Protein AF-A0AAN8F547-F1 (afdb_monomer_lite)

Organism: Trichostrongylus colubriformis (NCBI:txid6319)

Foldseek 3Di:
DDDDFKDKDKDKDQPPVVQVVVLPPPVVCVPPHPPDGRRIDIDIDIDGDDPVPDQDFAAWQAADSVRPHGADQQFIDTRRPAGAFAPPSGRADRRQQAHPVQHGHAQFDDTRNGRHGDFCVVPPPPEDQQQPDWAGDRRGIDGHAPAADPVVRGGPPDDDDDDDDDDDDDDDDDDDDDDDDDDDDDDDDDDDDDDADFPQPPPDCPADPQWDWDGDRPGIDTHHHAQWDDPDPPHHTDGDQCVVVVQFDPQWDKDGDRNDIATDHDAQWDDRRNDTDGHPDGDQDPPWDWFDADQQQKDKDQAPDWAFFQQDTARIKIAGDHAPVSCVVPDPDADFHQKIFGPDHDTDGPPPLQPDLGWMFRLDGAHFHPVDPKTWIKDKDFPVPPVCVVVQVVVQVLCCVQQVPVPRGFGMKIKTWIFQGHGPPDRAGWTKIWIWTDDPPFTKTKIATAGDPDPDDFGFTHHNVDGTGGDDRVQQQPDELRGHGRIYMATRNHDRLWGRWQFADPPRSPHGADFQFTHINSPHGAFEDPRHGADRYQSAHPRHGHPPDDDHD

Secondary structure (DSSP, 8-state):
---TTPEEEEEEE--HHHHHHHHS-HHHHHHH-TT-----EEEEEEE---GGG----PPTTEESTTS-EEPPTTEESGGG-EE--BGGGPPPPTTT---TTS-BPTTEESTTT--EE--GGGSTT-S-TTS-EEEEETTEEEEE-SSEETTTTEETT-------------------------------------PPP-GGGS-S--SPTTEEEEEETTEEEEEEPTTEEEEETTTEEEE--GGGGT-S-TTSEEEEETTEEEEEPPTTEEESSSSEEE-SSPP--TT-EE----TTSEEEEEEEEEEEETTEEEEEEEEE---HHHHTTS-SS---EEEEESSS---S--S-GGG--S-EEEEEEE-B--SSS-EEEEEEEETT-GGGHHHHHHHHHHHHHHH--TT----EEEEEEEEEEEBTTS--EEEEEEEEEE-SS-EEEEEEESS-----S-EEEE-SSS--EEEPTTTTTT--TTSSTTEEEEE-SS-TT---BTEESTTT--EEPPTTEESBTT-EE--BGGGPPPPTTT---TT-BPTT-----

Structure (mmCIF, N/CA/C/O backbone):
data_AF-A0AAN8F547-F1
#
_entry.id   AF-A0AAN8F547-F1
#
loop_
_atom_site.group_PDB
_atom_site.id
_atom_site.type_symbol
_atom_site.label_atom_id
_atom_site.label_alt_id
_atom_site.label_comp_id
_atom_site.label_asym_id
_atom_site.label_entity_id
_atom_site.label_seq_id
_atom_site.pdbx_PDB_ins_code
_atom_site.Cartn_x
_atom_site.Cartn_y
_atom_site.Cartn_z
_atom_site.occupancy
_atom_site.B_iso_or_equiv
_atom_site.auth_seq_id
_atom_site.auth_comp_id
_atom_site.auth_asym_id
_atom_site.auth_atom_id
_atom_site.pdbx_PDB_model_num
ATOM 1 N N . MET A 1 1 ? 22.948 21.312 22.719 1.00 30.69 1 MET A N 1
ATOM 2 C CA . MET A 1 1 ? 22.005 20.707 23.686 1.00 30.69 1 MET A CA 1
ATOM 3 C C . MET A 1 1 ? 22.740 19.569 24.366 1.00 30.69 1 MET A C 1
ATOM 5 O O . MET A 1 1 ? 23.291 18.747 23.652 1.00 30.69 1 MET A O 1
ATOM 9 N N . SER A 1 2 ? 22.834 19.563 25.696 1.00 30.09 2 SER A N 1
ATOM 10 C CA . SER A 1 2 ? 23.481 18.479 26.441 1.00 30.09 2 SER A CA 1
ATOM 11 C C . SER A 1 2 ? 22.479 17.350 26.679 1.00 30.09 2 SER A C 1
ATOM 13 O O . SER A 1 2 ? 21.628 17.450 27.563 1.00 30.09 2 SER A O 1
ATOM 15 N N . THR A 1 3 ? 22.565 16.290 25.889 1.00 39.12 3 THR A N 1
ATOM 16 C CA . THR A 1 3 ? 22.153 14.954 26.328 1.00 39.12 3 THR A CA 1
ATOM 17 C C . THR A 1 3 ? 23.326 14.358 27.098 1.00 39.12 3 THR A C 1
ATOM 19 O O . THR A 1 3 ? 24.469 14.491 26.663 1.00 39.12 3 THR A O 1
ATOM 22 N N . GLU A 1 4 ? 23.063 13.791 28.276 1.00 46.50 4 GLU A N 1
ATOM 23 C CA . GLU A 1 4 ? 24.089 13.239 29.167 1.00 46.50 4 GLU A CA 1
ATOM 24 C C . GLU A 1 4 ? 25.093 12.365 28.397 1.00 46.50 4 GLU A C 1
ATOM 26 O O . GLU A 1 4 ? 24.733 11.331 27.841 1.00 46.50 4 GLU A O 1
ATOM 31 N N . GLY A 1 5 ? 26.354 12.806 28.360 1.00 52.72 5 GLY A N 1
ATOM 32 C CA . GLY A 1 5 ? 27.482 12.048 27.813 1.00 52.72 5 GLY A CA 1
ATOM 33 C C . GLY A 1 5 ? 27.943 12.412 26.398 1.00 52.72 5 GLY A C 1
ATOM 34 O O . GLY A 1 5 ? 29.053 12.025 26.049 1.00 52.72 5 GLY A O 1
ATOM 35 N N . ALA A 1 6 ? 27.174 13.186 25.623 1.00 52.62 6 ALA A N 1
ATOM 36 C CA . ALA A 1 6 ? 27.578 13.603 24.277 1.00 52.62 6 ALA A CA 1
ATOM 37 C C . ALA A 1 6 ? 28.064 15.058 24.262 1.00 52.62 6 ALA A C 1
ATOM 39 O O . ALA A 1 6 ? 27.344 15.982 24.659 1.00 52.62 6 ALA A O 1
ATOM 40 N N . THR A 1 7 ? 29.283 15.269 23.769 1.00 52.34 7 THR A N 1
ATOM 41 C CA . THR A 1 7 ? 29.844 16.606 23.561 1.00 52.34 7 THR A CA 1
ATOM 42 C C . THR A 1 7 ? 29.556 17.029 22.129 1.00 52.34 7 THR A C 1
ATOM 44 O O . THR A 1 7 ? 30.010 16.390 21.186 1.00 52.34 7 THR A O 1
ATOM 47 N N . VAL A 1 8 ? 28.764 18.088 21.957 1.00 52.50 8 VAL A N 1
ATOM 48 C CA . VAL A 1 8 ? 28.433 18.636 20.636 1.00 52.50 8 VAL A CA 1
ATOM 49 C C . VAL A 1 8 ? 29.413 19.753 20.309 1.00 52.50 8 VAL A C 1
ATOM 51 O O . VAL A 1 8 ? 29.460 20.766 21.011 1.00 52.50 8 VAL A O 1
ATOM 54 N N . PHE A 1 9 ? 30.158 19.582 19.227 1.00 58.44 9 PHE A N 1
ATOM 55 C CA . PHE A 1 9 ? 31.014 20.601 18.648 1.00 58.44 9 PHE A CA 1
ATOM 56 C C . PHE A 1 9 ? 30.283 21.246 17.480 1.00 58.44 9 PHE A C 1
ATOM 58 O O . PHE A 1 9 ? 29.622 20.581 16.689 1.00 58.44 9 PHE A O 1
ATOM 65 N N . TYR A 1 10 ? 30.385 22.561 17.360 1.00 67.25 10 TYR A N 1
ATOM 66 C CA . TYR A 1 10 ? 29.876 23.255 16.191 1.00 67.25 10 TYR A CA 1
ATOM 67 C C . TYR A 1 10 ? 30.885 24.292 15.736 1.00 67.25 10 TYR A C 1
ATOM 69 O O . TYR A 1 10 ? 31.561 24.930 16.546 1.00 67.25 10 TYR A O 1
ATOM 77 N N . ARG A 1 11 ? 30.988 24.455 14.423 1.00 60.00 11 ARG A N 1
ATOM 78 C CA . ARG A 1 11 ? 31.830 25.468 13.804 1.00 60.00 11 ARG A CA 1
ATOM 79 C C . ARG A 1 11 ? 31.142 25.989 12.559 1.00 60.00 11 ARG A C 1
ATOM 81 O O . ARG A 1 11 ? 30.836 25.228 11.647 1.00 60.00 11 ARG A O 1
ATOM 88 N N . GLU A 1 12 ? 30.925 27.295 12.525 1.00 64.94 12 GLU A N 1
ATOM 89 C CA . GLU A 1 12 ? 30.549 27.980 11.297 1.00 64.94 12 GLU A CA 1
ATOM 90 C C . GLU A 1 12 ? 31.802 28.180 10.446 1.00 64.94 12 GLU A C 1
ATOM 92 O O . GLU A 1 12 ? 32.853 28.573 10.958 1.00 64.94 12 GLU A O 1
ATOM 97 N N . THR A 1 13 ? 31.714 27.845 9.165 1.00 61.88 13 THR A N 1
ATOM 98 C CA . THR A 1 13 ? 32.818 27.976 8.224 1.00 61.88 13 THR A CA 1
ATOM 99 C C . THR A 1 13 ? 32.350 28.654 6.949 1.00 61.88 13 THR A C 1
ATOM 101 O O . THR A 1 13 ? 31.258 28.400 6.442 1.00 61.88 13 THR A O 1
ATOM 104 N N . ASP A 1 14 ? 33.200 29.531 6.443 1.00 70.50 14 ASP A N 1
ATOM 105 C CA . ASP A 1 14 ? 33.093 30.205 5.157 1.00 70.50 14 ASP A CA 1
ATOM 106 C C . ASP A 1 14 ? 34.089 29.628 4.134 1.00 70.50 14 ASP A C 1
ATOM 108 O O . ASP A 1 14 ? 34.404 30.266 3.130 1.00 70.50 14 ASP A O 1
ATOM 112 N N . ASP A 1 15 ? 34.594 28.414 4.391 1.00 70.50 15 ASP A N 1
ATOM 113 C CA . ASP A 1 15 ? 35.564 27.758 3.522 1.00 70.50 15 ASP A CA 1
ATOM 114 C C . ASP A 1 15 ? 34.952 27.527 2.125 1.00 70.50 15 ASP A C 1
ATOM 116 O O . ASP A 1 15 ? 33.913 26.863 2.018 1.00 70.50 15 ASP A O 1
ATOM 120 N N . PRO A 1 16 ? 35.583 28.030 1.046 1.00 61.59 16 PRO A N 1
ATOM 121 C CA . PRO A 1 16 ? 35.044 27.944 -0.309 1.00 61.59 16 PRO A CA 1
ATOM 122 C C . PRO A 1 16 ? 34.768 26.513 -0.774 1.00 61.59 16 PRO A C 1
ATOM 124 O O . PRO A 1 16 ? 33.854 26.292 -1.565 1.00 61.59 16 PRO A O 1
ATOM 127 N N . SER A 1 17 ? 35.537 25.536 -0.288 1.00 57.22 17 SER A N 1
ATOM 128 C CA . SER A 1 17 ? 35.380 24.134 -0.676 1.00 57.22 17 SER A CA 1
ATOM 129 C C . SER A 1 17 ? 34.137 23.498 -0.045 1.00 57.22 17 SER A C 1
ATOM 131 O O . SER A 1 17 ? 33.384 22.807 -0.731 1.00 57.22 17 SER A O 1
ATOM 133 N N . ILE A 1 18 ? 33.843 23.817 1.219 1.00 60.22 18 ILE A N 1
ATOM 134 C CA . ILE A 1 18 ? 32.627 23.354 1.906 1.00 60.22 18 ILE A CA 1
ATOM 135 C C . ILE A 1 18 ? 31.397 24.144 1.457 1.00 60.22 18 ILE A C 1
ATOM 137 O O . ILE A 1 18 ? 30.321 23.566 1.302 1.00 60.22 18 ILE A O 1
ATOM 141 N N . ILE A 1 19 ? 31.548 25.441 1.179 1.00 72.81 19 ILE A N 1
ATOM 142 C CA . ILE A 1 19 ? 30.487 26.237 0.557 1.00 72.81 19 ILE A CA 1
ATOM 143 C C . ILE A 1 19 ? 30.120 25.650 -0.806 1.00 72.81 19 ILE A C 1
ATOM 145 O O . ILE A 1 19 ? 28.934 25.485 -1.066 1.00 72.81 19 ILE A O 1
ATOM 149 N N . ASN A 1 20 ? 31.094 25.291 -1.648 1.00 59.75 20 ASN A N 1
ATOM 150 C CA . ASN A 1 20 ? 30.816 24.692 -2.955 1.00 59.75 20 ASN A CA 1
ATOM 151 C C . ASN A 1 20 ? 30.140 23.322 -2.842 1.00 59.75 20 ASN A C 1
ATOM 153 O O . ASN A 1 20 ? 29.218 23.049 -3.602 1.00 59.75 20 ASN A O 1
ATOM 157 N N . LEU A 1 21 ? 30.524 22.493 -1.869 1.00 60.00 21 LEU A N 1
ATOM 158 C CA . LEU A 1 21 ? 29.832 21.230 -1.586 1.00 60.00 21 LEU A CA 1
ATOM 159 C C . LEU A 1 21 ? 28.373 21.457 -1.168 1.00 60.00 21 LEU A C 1
ATOM 161 O O . LEU A 1 21 ? 27.472 20.836 -1.721 1.00 60.00 21 LEU A O 1
ATOM 165 N N . ALA A 1 22 ? 28.121 22.389 -0.246 1.00 57.19 22 ALA A N 1
ATOM 166 C CA . ALA A 1 22 ? 26.760 22.747 0.159 1.00 57.19 22 ALA A CA 1
ATOM 167 C C . ALA A 1 22 ? 25.963 23.400 -0.984 1.00 57.19 22 ALA A C 1
ATOM 169 O O . ALA A 1 22 ? 24.743 23.285 -1.054 1.00 57.19 22 ALA A O 1
ATOM 170 N N . HIS A 1 23 ? 26.646 24.095 -1.890 1.00 62.91 23 HIS A N 1
ATOM 171 C CA . HIS A 1 23 ? 26.043 24.721 -3.056 1.00 62.91 23 HIS A CA 1
ATOM 172 C C . HIS A 1 23 ? 25.689 23.698 -4.138 1.00 62.91 23 HIS A C 1
ATOM 174 O O . HIS A 1 23 ? 24.686 23.883 -4.815 1.00 62.91 23 HIS A O 1
ATOM 180 N N . ASN A 1 24 ? 26.456 22.618 -4.271 1.00 53.03 24 ASN A N 1
ATOM 181 C CA . ASN A 1 24 ? 26.223 21.550 -5.245 1.00 53.03 24 ASN A CA 1
ATOM 182 C C . ASN A 1 24 ? 25.361 20.405 -4.696 1.00 53.03 24 ASN A C 1
ATOM 184 O O . ASN A 1 24 ? 25.106 19.441 -5.412 1.00 53.03 24 ASN A O 1
ATOM 188 N N . GLU A 1 25 ? 24.875 20.510 -3.457 1.00 59.53 25 GLU A N 1
ATOM 189 C CA . GLU A 1 25 ? 23.858 19.588 -2.966 1.00 59.53 25 GLU A CA 1
ATOM 190 C C . GLU A 1 25 ? 22.548 19.812 -3.748 1.00 59.53 25 GLU A C 1
ATOM 192 O O . GLU A 1 25 ? 21.900 20.866 -3.666 1.00 59.53 25 GLU A O 1
ATOM 197 N N . VAL A 1 26 ? 22.167 18.779 -4.499 1.00 42.41 26 VAL A N 1
ATOM 198 C CA . VAL A 1 26 ? 20.905 18.576 -5.212 1.00 42.41 26 VAL A CA 1
ATOM 199 C C . VAL A 1 26 ? 19.705 19.035 -4.378 1.00 42.41 26 VAL A C 1
ATOM 201 O O . VAL A 1 26 ? 18.847 19.766 -4.880 1.00 42.41 26 VAL A O 1
ATOM 204 N N . ASN A 1 27 ? 19.674 18.722 -3.080 1.00 39.81 27 ASN A N 1
ATOM 205 C CA . ASN A 1 27 ? 18.573 19.100 -2.186 1.00 39.81 27 ASN A CA 1
ATOM 206 C C . ASN A 1 27 ? 18.453 20.620 -1.945 1.00 39.81 27 ASN A C 1
ATOM 208 O O . ASN A 1 27 ? 17.355 21.121 -1.681 1.00 39.81 27 ASN A O 1
ATOM 212 N N . ILE A 1 28 ? 19.549 21.381 -2.033 1.00 46.50 28 ILE A N 1
ATOM 213 C CA . ILE A 1 28 ? 19.561 22.844 -1.842 1.00 46.50 28 ILE A CA 1
ATOM 214 C C . ILE A 1 28 ? 19.229 23.557 -3.162 1.00 46.50 28 ILE A C 1
ATOM 216 O O . ILE A 1 28 ? 18.419 24.494 -3.164 1.00 46.50 28 ILE A O 1
ATOM 220 N N . GLN A 1 29 ? 19.777 23.080 -4.284 1.00 46.78 29 GLN A N 1
ATOM 221 C CA . GLN A 1 29 ? 19.531 23.633 -5.625 1.00 46.78 29 GLN A CA 1
ATOM 222 C C . GLN A 1 29 ? 18.081 23.446 -6.080 1.00 46.78 29 GLN A C 1
ATOM 224 O O . GLN A 1 29 ? 17.458 24.398 -6.560 1.00 46.78 29 GLN A O 1
ATOM 229 N N . TYR A 1 30 ? 17.496 22.272 -5.824 1.00 39.59 30 TYR A N 1
ATOM 230 C CA . TYR A 1 30 ? 16.096 21.985 -6.145 1.00 39.59 30 TYR A CA 1
ATOM 231 C C . TYR A 1 30 ? 15.114 22.865 -5.346 1.00 39.59 30 TYR A C 1
ATOM 233 O O . TYR A 1 30 ? 14.002 23.151 -5.790 1.00 39.59 30 TYR A O 1
ATOM 241 N N . ARG A 1 31 ? 15.514 23.334 -4.152 1.00 38.19 31 ARG A N 1
ATOM 242 C CA . ARG A 1 31 ? 14.618 23.996 -3.187 1.00 38.19 31 ARG A CA 1
ATOM 243 C C . ARG A 1 31 ? 14.605 25.524 -3.255 1.00 38.19 31 ARG A C 1
ATOM 245 O O . ARG A 1 31 ? 13.567 26.118 -2.955 1.00 38.19 31 ARG A O 1
ATOM 252 N N . TYR A 1 32 ? 15.726 26.153 -3.608 1.00 44.62 32 TYR A N 1
ATOM 253 C CA . TYR A 1 32 ? 15.877 27.619 -3.633 1.00 44.62 32 TYR A CA 1
ATOM 254 C C . TYR A 1 32 ? 16.306 28.171 -5.005 1.00 44.62 32 TYR A C 1
ATOM 256 O O . TYR A 1 32 ? 16.365 29.392 -5.181 1.00 44.62 32 TYR A O 1
ATOM 264 N N . GLY A 1 33 ? 16.537 27.286 -5.982 1.00 44.66 33 GLY A N 1
ATOM 265 C CA . GLY A 1 33 ? 16.904 27.617 -7.356 1.00 44.66 33 GLY A CA 1
ATOM 266 C C . GLY A 1 33 ? 18.355 28.082 -7.519 1.00 44.66 33 GLY A C 1
ATOM 267 O O . GLY A 1 33 ? 19.020 28.496 -6.568 1.00 44.66 33 GLY A O 1
ATOM 268 N N . SER A 1 34 ? 18.823 28.109 -8.769 1.00 54.88 34 SER A N 1
ATOM 269 C CA . SER A 1 34 ? 20.226 28.359 -9.160 1.00 54.88 34 SER A CA 1
ATOM 270 C C . SER A 1 34 ? 20.808 29.728 -8.767 1.00 54.88 34 SER A C 1
ATOM 272 O O . SER A 1 34 ? 22.018 29.966 -8.868 1.00 54.88 34 SER A O 1
ATOM 274 N N . LYS A 1 35 ? 19.959 30.653 -8.298 1.00 55.84 35 LYS A N 1
ATOM 275 C CA . LYS A 1 35 ? 20.343 31.998 -7.838 1.00 55.84 35 LYS A CA 1
ATOM 276 C C . LYS A 1 35 ? 20.639 32.074 -6.339 1.00 55.84 35 LYS A C 1
ATOM 278 O O . LYS A 1 35 ? 21.225 33.067 -5.905 1.00 55.84 35 LYS A O 1
ATOM 283 N N . PHE A 1 36 ? 20.257 31.070 -5.549 1.00 57.25 36 PHE A N 1
ATOM 284 C CA . PHE A 1 36 ? 20.645 30.996 -4.141 1.00 57.25 36 PHE A CA 1
ATOM 285 C C . PHE A 1 36 ? 22.168 30.835 -4.045 1.00 57.25 36 PHE A C 1
ATOM 287 O O . PHE A 1 36 ? 22.768 30.206 -4.911 1.00 57.25 36 PHE A O 1
ATOM 294 N N . ARG A 1 37 ? 22.814 31.471 -3.063 1.00 71.62 37 ARG A N 1
ATOM 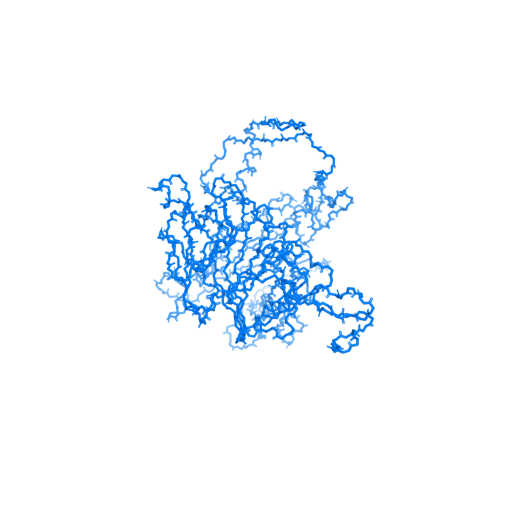295 C CA . ARG A 1 37 ? 24.273 31.437 -2.855 1.00 71.62 37 ARG A CA 1
ATOM 296 C C . ARG A 1 37 ? 24.535 31.219 -1.372 1.00 71.62 37 ARG A C 1
ATOM 298 O O . ARG A 1 37 ? 24.213 32.094 -0.563 1.00 71.62 37 ARG A O 1
ATOM 305 N N . VAL A 1 38 ? 25.089 30.060 -1.029 1.00 68.75 38 VAL A N 1
ATOM 306 C CA . VAL A 1 38 ? 25.472 29.729 0.347 1.00 68.75 38 VAL A CA 1
ATOM 307 C C . VAL A 1 38 ? 26.634 30.641 0.753 1.00 68.75 38 VAL A C 1
ATOM 309 O O . VAL A 1 38 ? 27.611 30.762 0.020 1.00 68.75 38 VAL A O 1
ATOM 312 N N . LYS A 1 39 ? 26.500 31.351 1.880 1.00 71.12 39 LYS A N 1
ATOM 313 C CA . LYS A 1 39 ? 27.511 32.318 2.356 1.00 71.12 39 LYS A CA 1
ATOM 314 C C . LYS A 1 39 ? 28.360 31.794 3.508 1.00 71.12 39 LYS A C 1
ATOM 316 O O . LYS A 1 39 ? 29.498 32.216 3.654 1.00 71.12 39 LYS A O 1
ATOM 321 N N . SER A 1 40 ? 27.795 30.910 4.317 1.00 69.62 40 SER A N 1
ATOM 322 C CA . SER A 1 40 ? 28.468 30.215 5.406 1.00 69.62 40 SER A CA 1
ATOM 323 C C . SER A 1 40 ? 27.733 28.905 5.681 1.00 69.62 40 SER A C 1
ATOM 325 O O . SER A 1 40 ? 26.548 28.764 5.358 1.00 69.62 40 SER A O 1
ATOM 327 N N . VAL A 1 41 ? 28.447 27.933 6.240 1.00 63.41 41 VAL A N 1
ATOM 328 C CA . VAL A 1 41 ? 27.932 26.605 6.584 1.00 63.41 41 VAL A CA 1
ATOM 329 C C . VAL A 1 41 ? 28.208 26.355 8.062 1.00 63.41 41 VAL A C 1
ATOM 331 O O . VAL A 1 41 ? 29.356 26.407 8.500 1.00 63.41 41 VAL A O 1
ATOM 334 N N . LEU A 1 42 ? 27.163 26.087 8.847 1.00 61.53 42 LEU A N 1
ATOM 335 C CA . LEU A 1 42 ? 27.300 25.688 10.247 1.00 61.53 42 LEU A CA 1
ATOM 336 C C . LEU A 1 42 ? 27.429 24.167 10.330 1.00 61.53 42 LEU A C 1
ATOM 338 O O . LEU A 1 42 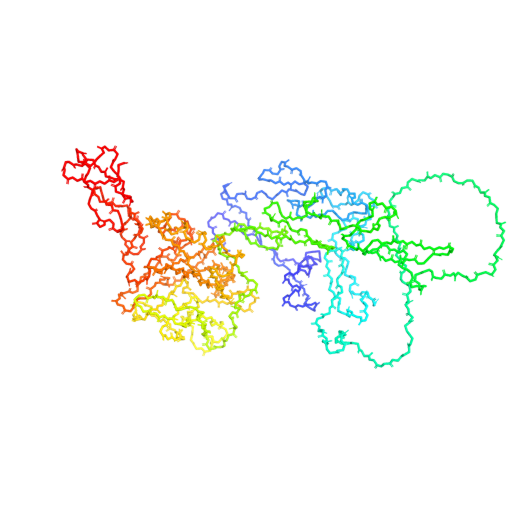? 26.455 23.445 10.129 1.00 61.53 42 LEU A O 1
ATOM 342 N N . ILE A 1 43 ? 28.630 23.688 10.635 1.00 63.00 43 ILE A N 1
ATOM 343 C CA . ILE A 1 43 ? 28.919 22.264 10.804 1.00 63.00 43 ILE A CA 1
ATOM 344 C C . ILE A 1 43 ? 28.713 21.911 12.273 1.00 63.00 43 ILE A C 1
ATOM 346 O O . ILE A 1 43 ? 29.295 22.561 13.141 1.00 63.00 43 ILE A O 1
ATOM 350 N N . ILE A 1 44 ? 27.902 20.892 12.554 1.00 58.56 44 ILE A N 1
ATOM 351 C CA . ILE A 1 44 ? 27.655 20.381 13.906 1.00 58.56 44 ILE A CA 1
ATOM 352 C C . ILE A 1 44 ? 28.079 18.913 13.940 1.00 58.56 44 ILE A C 1
ATOM 354 O O . ILE A 1 44 ? 27.584 18.111 13.154 1.00 58.56 44 ILE A O 1
ATOM 358 N N . THR A 1 45 ? 28.980 18.564 14.851 1.00 55.25 45 THR A N 1
ATOM 359 C CA . THR A 1 45 ? 29.443 17.196 15.104 1.00 55.25 45 THR A CA 1
ATOM 360 C C . THR A 1 45 ? 29.226 16.840 16.573 1.00 55.25 45 THR A C 1
ATOM 362 O O . THR A 1 45 ? 29.136 17.717 17.433 1.00 55.25 45 THR A O 1
ATOM 365 N N . TRP A 1 46 ? 29.106 15.555 16.892 1.00 58.38 46 TRP A N 1
ATOM 366 C CA . TRP A 1 46 ? 28.969 15.086 18.271 1.00 58.38 46 TRP A CA 1
ATOM 367 C C . TRP A 1 46 ? 29.948 13.949 18.551 1.00 58.38 46 TRP A C 1
ATOM 369 O O . TRP A 1 46 ? 30.219 13.132 17.675 1.00 58.38 46 TRP A O 1
ATOM 379 N N . GLU A 1 47 ? 30.469 13.894 19.775 1.00 50.97 47 GLU A N 1
ATOM 380 C CA . GLU A 1 47 ? 31.413 12.868 20.221 1.00 50.97 47 GLU A CA 1
ATOM 381 C C . GLU A 1 47 ? 30.995 12.332 21.604 1.00 50.97 47 GLU A C 1
ATOM 383 O O . GLU A 1 47 ? 30.695 13.112 22.514 1.00 50.97 47 GLU A O 1
ATOM 388 N N . GLY A 1 48 ? 30.951 10.999 21.751 1.00 48.12 48 GLY A N 1
ATOM 389 C CA . GLY A 1 48 ? 30.552 10.291 22.977 1.00 48.12 48 GLY A CA 1
ATOM 390 C C . GLY A 1 48 ? 29.127 9.714 22.947 1.00 48.12 48 GLY A C 1
ATOM 391 O O . GLY A 1 48 ? 28.170 10.374 23.344 1.00 48.12 48 GLY A O 1
ATOM 392 N N . GLY A 1 49 ? 29.001 8.453 22.519 1.00 47.31 49 GLY A N 1
ATOM 393 C CA . GLY A 1 49 ? 27.804 7.601 22.600 1.00 47.31 49 GLY A CA 1
ATOM 394 C C . GLY A 1 49 ? 28.218 6.151 22.905 1.00 47.31 49 GLY A C 1
ATOM 395 O O . GLY A 1 49 ? 29.386 5.807 22.730 1.00 47.31 49 GLY A O 1
ATOM 396 N N . ARG A 1 50 ? 27.318 5.316 23.448 1.00 43.25 50 ARG A N 1
ATOM 397 C CA . ARG A 1 50 ? 27.638 3.929 23.861 1.00 43.25 50 ARG A CA 1
ATOM 398 C C . ARG A 1 50 ? 28.133 3.082 22.669 1.00 43.25 50 ARG A C 1
ATOM 400 O O . ARG A 1 50 ? 27.645 3.281 21.563 1.00 43.25 50 ARG A O 1
ATOM 407 N N . PRO A 1 51 ? 29.038 2.107 22.892 1.00 42.72 51 PRO A N 1
ATOM 408 C CA . PRO A 1 51 ? 29.730 1.387 21.815 1.00 42.72 51 PRO A CA 1
ATOM 409 C C . PRO A 1 51 ? 28.845 0.457 20.962 1.00 42.72 51 PRO A C 1
ATOM 411 O O . PRO A 1 51 ? 29.313 -0.021 19.934 1.00 42.72 51 PRO A O 1
ATOM 414 N N . GLU A 1 52 ? 27.585 0.221 21.340 1.00 42.09 52 GLU A N 1
ATOM 415 C CA . GLU A 1 52 ? 26.648 -0.630 20.582 1.00 42.09 52 GLU A CA 1
ATOM 416 C C . GLU A 1 52 ? 25.925 0.104 19.432 1.00 42.09 52 GLU A C 1
ATOM 418 O O . GLU A 1 52 ? 25.343 -0.556 18.582 1.00 42.09 52 GLU A O 1
ATOM 423 N N . ASP A 1 53 ? 26.042 1.438 19.343 1.00 41.53 53 ASP A N 1
ATOM 424 C CA . ASP A 1 53 ? 25.484 2.262 18.250 1.00 41.53 53 ASP A CA 1
ATOM 425 C C . ASP A 1 53 ? 26.584 2.837 17.326 1.00 41.53 53 ASP A C 1
ATOM 427 O O . ASP A 1 53 ? 26.433 3.898 16.714 1.00 41.53 53 ASP A O 1
ATOM 431 N N . SER A 1 54 ? 27.735 2.164 17.242 1.00 41.25 54 SER A N 1
ATOM 432 C CA . SER A 1 54 ? 28.845 2.598 16.386 1.00 41.25 54 SER A CA 1
ATOM 433 C C . SER A 1 54 ? 28.550 2.249 14.923 1.00 41.25 54 SER A C 1
ATOM 435 O O . SER A 1 54 ? 28.761 1.116 14.500 1.00 41.25 54 SER A O 1
ATOM 437 N N . VAL A 1 55 ? 28.091 3.216 14.124 1.00 40.84 55 VAL A N 1
ATOM 438 C CA . VAL A 1 55 ? 28.164 3.105 12.658 1.00 40.84 55 VAL A CA 1
ATOM 439 C C . VAL A 1 55 ? 29.620 3.344 12.266 1.00 40.84 55 VAL A C 1
ATOM 441 O O . VAL A 1 55 ? 30.110 4.472 12.339 1.00 40.84 55 VAL A O 1
ATOM 444 N N . TYR A 1 56 ? 30.334 2.282 11.897 1.00 43.62 56 TYR A N 1
ATOM 445 C CA . TYR A 1 56 ? 31.657 2.406 11.298 1.00 43.62 56 TYR A CA 1
ATOM 446 C C . TYR A 1 56 ? 31.484 2.966 9.883 1.00 43.62 56 TYR A C 1
ATOM 448 O O . TYR A 1 56 ? 31.021 2.269 8.990 1.00 43.62 56 TYR A O 1
ATOM 456 N N . LEU A 1 57 ? 31.809 4.246 9.693 1.00 43.69 57 LEU A N 1
ATOM 457 C CA . LEU A 1 57 ? 31.992 4.819 8.360 1.00 43.69 57 LEU A CA 1
ATOM 458 C C . LEU A 1 57 ? 33.325 4.304 7.828 1.00 43.69 57 LEU A C 1
ATOM 460 O O . LEU A 1 57 ? 34.379 4.643 8.379 1.00 43.69 57 LEU A O 1
ATOM 464 N N . CYS A 1 58 ? 33.284 3.476 6.792 1.00 52.72 58 CYS A N 1
ATOM 465 C CA . CYS A 1 58 ? 34.502 2.948 6.207 1.00 52.72 58 CYS A CA 1
ATOM 466 C C . CYS A 1 58 ? 35.284 4.046 5.492 1.00 52.72 58 CYS A C 1
ATOM 468 O O . CYS A 1 58 ? 34.718 4.956 4.881 1.00 52.72 58 CYS A O 1
ATOM 470 N N . GLY A 1 59 ? 36.614 3.974 5.599 1.00 52.25 59 GLY A N 1
ATOM 471 C CA . GLY A 1 59 ? 37.494 4.808 4.789 1.00 52.25 59 GLY A CA 1
ATOM 472 C C . GLY A 1 59 ? 37.272 4.529 3.302 1.00 52.25 59 GLY A C 1
ATOM 473 O O . GLY A 1 59 ? 36.803 3.450 2.933 1.00 52.25 59 GLY A O 1
ATOM 474 N N . ALA A 1 60 ? 37.598 5.504 2.455 1.00 61.34 60 ALA A N 1
ATOM 475 C CA . ALA A 1 60 ? 37.445 5.376 1.011 1.00 61.34 60 ALA A CA 1
ATOM 476 C C . ALA A 1 60 ? 38.080 4.071 0.503 1.00 61.34 60 ALA A C 1
ATOM 478 O O . ALA A 1 60 ? 39.200 3.743 0.888 1.00 61.34 60 ALA A O 1
ATOM 479 N N . GLY A 1 61 ? 37.347 3.328 -0.328 1.00 62.66 61 GLY A N 1
ATOM 480 C CA . GLY A 1 61 ? 37.803 2.045 -0.872 1.00 62.66 61 GLY A CA 1
ATOM 481 C C . GLY A 1 61 ? 37.389 0.805 -0.073 1.00 62.66 61 GLY A C 1
ATOM 482 O O . GLY A 1 61 ? 37.645 -0.308 -0.534 1.00 62.66 61 GLY A O 1
ATOM 483 N N . PHE A 1 62 ? 36.702 0.969 1.063 1.00 68.62 62 PHE A N 1
ATOM 484 C CA . PHE A 1 62 ? 36.239 -0.131 1.915 1.00 68.62 62 PHE A CA 1
ATOM 485 C C . PHE A 1 62 ? 34.731 -0.041 2.209 1.00 68.62 62 PHE A C 1
ATOM 487 O O . PHE A 1 62 ? 34.144 1.041 2.186 1.00 68.62 62 PHE A 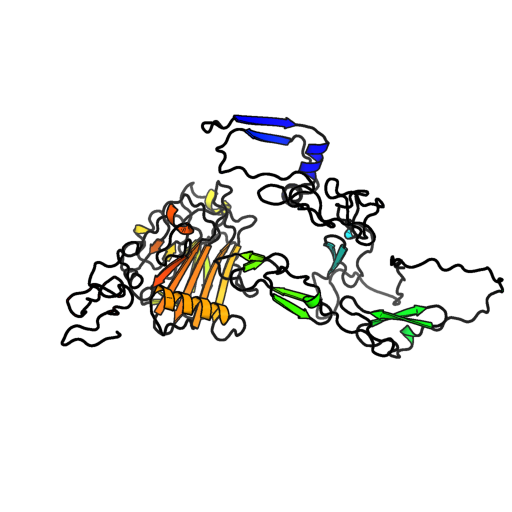O 1
ATOM 494 N N . LYS A 1 63 ? 34.107 -1.189 2.490 1.00 66.50 63 LYS A N 1
ATOM 495 C CA . LYS A 1 63 ? 32.687 -1.364 2.835 1.00 66.50 63 LYS A CA 1
ATOM 496 C C . LYS A 1 63 ? 32.495 -2.460 3.891 1.00 66.50 63 LYS A C 1
ATOM 498 O O . LYS A 1 63 ? 33.408 -3.223 4.205 1.00 66.50 63 LYS A O 1
ATOM 503 N N . GLY A 1 64 ? 31.269 -2.564 4.400 1.00 56.91 64 GLY A N 1
ATOM 504 C CA . GLY A 1 64 ? 30.858 -3.591 5.360 1.00 56.91 64 GLY A CA 1
ATOM 505 C C . GLY A 1 64 ? 30.933 -3.120 6.814 1.00 56.91 64 GLY A C 1
ATOM 506 O O . GLY A 1 64 ? 31.590 -2.138 7.130 1.00 56.91 64 GLY A O 1
ATOM 507 N N . LEU A 1 65 ? 30.253 -3.840 7.711 1.00 52.75 65 LEU A N 1
ATOM 508 C CA . LEU A 1 65 ? 30.081 -3.465 9.127 1.00 52.75 65 LEU A CA 1
ATOM 509 C C . LEU A 1 65 ? 31.401 -3.282 9.900 1.00 52.75 65 LEU A C 1
ATOM 511 O O . LEU A 1 65 ? 31.431 -2.542 10.878 1.00 52.75 65 LEU A O 1
ATOM 515 N N . GLU A 1 66 ? 32.476 -3.942 9.457 1.00 58.62 66 GLU A N 1
ATOM 516 C CA . GLU A 1 66 ? 33.821 -3.854 10.048 1.00 58.62 66 GLU A CA 1
ATOM 517 C C . GLU A 1 66 ? 34.859 -3.205 9.108 1.00 58.62 66 GLU A C 1
ATOM 519 O O . GLU A 1 66 ? 36.039 -3.151 9.447 1.00 58.62 66 GLU A O 1
ATOM 524 N N . CYS A 1 67 ? 34.450 -2.709 7.931 1.00 57.41 67 CYS A N 1
ATOM 525 C CA . CYS A 1 67 ? 35.335 -2.086 6.933 1.00 57.41 67 CYS A CA 1
ATOM 526 C C . CYS A 1 67 ? 36.494 -2.970 6.448 1.00 57.41 67 CYS A C 1
ATOM 528 O O . CYS A 1 67 ? 37.587 -2.485 6.156 1.00 57.41 67 CYS A O 1
ATOM 530 N N . ILE A 1 68 ? 36.250 -4.280 6.378 1.00 62.06 68 ILE A N 1
ATOM 531 C CA . ILE A 1 68 ? 37.226 -5.287 5.942 1.00 62.06 68 ILE A CA 1
ATOM 532 C C . ILE A 1 68 ? 37.101 -5.560 4.437 1.00 62.06 68 ILE A C 1
ATOM 534 O O . ILE A 1 68 ? 38.090 -5.907 3.790 1.00 62.06 68 ILE A O 1
ATOM 538 N N . ASP A 1 69 ? 35.908 -5.384 3.867 1.00 69.94 69 ASP A N 1
ATOM 539 C CA . ASP A 1 69 ? 35.657 -5.675 2.459 1.00 69.94 69 ASP A CA 1
ATOM 540 C C . ASP A 1 69 ? 36.077 -4.488 1.589 1.00 69.94 69 ASP A C 1
ATOM 542 O O . ASP A 1 69 ? 35.666 -3.356 1.828 1.00 69.94 69 ASP A O 1
ATOM 546 N N . SER A 1 70 ? 36.872 -4.726 0.546 1.00 72.44 70 SER A N 1
ATOM 547 C CA . SER A 1 70 ? 37.217 -3.688 -0.430 1.00 72.44 70 SER A CA 1
ATOM 548 C C . SER A 1 70 ? 36.042 -3.380 -1.363 1.00 72.44 70 SER A C 1
ATOM 550 O O . SER A 1 70 ? 35.183 -4.235 -1.624 1.00 72.44 70 SER A O 1
ATOM 552 N N . CYS A 1 71 ? 36.024 -2.179 -1.937 1.00 74.38 71 CYS A N 1
ATOM 553 C CA . CYS A 1 71 ? 35.094 -1.841 -3.008 1.00 74.38 71 CYS A CA 1
ATOM 554 C C . CYS A 1 71 ? 35.227 -2.781 -4.208 1.00 74.38 71 CYS A C 1
ATOM 556 O O . CYS A 1 71 ? 36.232 -3.477 -4.388 1.00 74.38 71 CYS A O 1
ATOM 558 N N . ALA A 1 72 ? 34.186 -2.827 -5.042 1.00 81.25 72 ALA A N 1
ATOM 559 C CA . ALA A 1 72 ? 34.316 -3.453 -6.351 1.00 81.25 72 ALA A CA 1
ATOM 560 C C . ALA A 1 72 ? 35.293 -2.633 -7.223 1.00 81.25 72 ALA A C 1
ATOM 562 O O . ALA A 1 72 ? 35.458 -1.437 -6.984 1.00 81.25 72 ALA A O 1
ATOM 563 N N . PRO A 1 73 ? 35.946 -3.223 -8.240 1.00 77.44 73 PRO A N 1
ATOM 564 C CA . PRO A 1 73 ? 36.895 -2.502 -9.101 1.00 77.44 73 PRO A CA 1
ATOM 565 C C . PRO A 1 73 ? 36.297 -1.288 -9.835 1.00 77.44 73 PRO A C 1
ATOM 567 O O . PRO A 1 73 ? 37.025 -0.396 -10.250 1.00 77.44 73 PRO A O 1
ATOM 570 N N . SER A 1 74 ? 34.972 -1.249 -9.990 1.00 77.69 74 SER A N 1
ATOM 571 C CA . SER A 1 74 ? 34.212 -0.161 -10.612 1.00 77.69 74 SER A CA 1
ATOM 572 C C . SER A 1 74 ? 33.554 0.783 -9.597 1.00 77.69 74 SER A C 1
ATOM 574 O O . SER A 1 74 ? 32.651 1.532 -9.967 1.00 77.69 74 SER A O 1
ATOM 576 N N . GLN A 1 75 ? 33.958 0.735 -8.324 1.00 81.00 75 GLN A N 1
ATOM 577 C CA . GLN A 1 75 ? 33.393 1.543 -7.245 1.00 81.00 75 GLN A CA 1
ATOM 578 C C . GLN A 1 75 ? 34.484 2.199 -6.400 1.00 81.00 75 GLN A C 1
ATOM 580 O O . GLN A 1 75 ? 35.548 1.621 -6.174 1.00 81.00 75 GLN A O 1
ATOM 585 N N . TRP A 1 76 ? 34.192 3.390 -5.890 1.00 78.38 76 TRP A N 1
ATOM 586 C CA . TRP A 1 76 ? 35.103 4.176 -5.063 1.00 78.38 76 TRP A CA 1
ATOM 587 C C . TRP A 1 76 ? 34.322 5.029 -4.054 1.00 78.38 76 TRP A C 1
ATOM 589 O O . TRP A 1 76 ? 33.089 4.980 -4.016 1.00 78.38 76 TRP A O 1
ATOM 599 N N . PHE A 1 77 ? 35.038 5.822 -3.248 1.00 71.44 77 PHE A N 1
ATOM 600 C CA . PHE A 1 77 ? 34.501 6.643 -2.149 1.00 71.44 77 PHE A CA 1
ATOM 601 C C . PHE A 1 77 ? 34.171 5.830 -0.882 1.00 71.44 77 PHE A C 1
ATOM 603 O O . PHE A 1 77 ? 34.367 4.614 -0.835 1.00 71.44 77 PHE A O 1
ATOM 610 N N . ASN A 1 78 ? 33.729 6.509 0.181 1.00 68.38 78 ASN A N 1
ATOM 611 C CA . ASN A 1 78 ? 33.341 5.852 1.431 1.00 68.38 78 ASN A CA 1
ATOM 612 C C . ASN A 1 78 ? 32.124 4.945 1.183 1.00 68.38 78 ASN A C 1
ATOM 614 O O . ASN A 1 78 ? 31.179 5.343 0.487 1.00 68.38 78 ASN A O 1
ATOM 618 N N . ASP A 1 79 ? 32.177 3.729 1.726 1.00 63.09 79 ASP A N 1
ATOM 619 C CA . ASP A 1 79 ? 31.171 2.671 1.558 1.00 63.09 79 ASP A CA 1
ATOM 620 C C . ASP A 1 79 ? 30.865 2.304 0.092 1.00 63.09 79 ASP A C 1
ATOM 622 O O . ASP A 1 79 ? 29.816 1.732 -0.206 1.00 63.09 79 ASP A O 1
ATOM 626 N N . CYS A 1 80 ? 31.778 2.605 -0.842 1.00 71.06 80 CYS A N 1
ATOM 627 C CA . CYS A 1 80 ? 31.655 2.262 -2.267 1.00 71.06 80 CYS A CA 1
ATOM 628 C C . CYS A 1 80 ? 30.412 2.857 -2.950 1.00 71.06 80 CYS A C 1
ATOM 630 O O . CYS A 1 80 ? 29.849 2.268 -3.873 1.00 71.06 80 CYS A O 1
ATOM 632 N N . SER A 1 81 ? 29.973 4.020 -2.472 1.00 75.56 81 SER A N 1
ATOM 633 C CA . SER A 1 81 ? 28.749 4.695 -2.916 1.00 75.56 81 SER A CA 1
ATOM 634 C C . SER A 1 81 ? 28.862 5.375 -4.284 1.00 75.56 81 SER A C 1
ATOM 636 O O . SER A 1 81 ? 27.838 5.755 -4.852 1.00 75.56 81 SER A O 1
ATOM 638 N N . LYS A 1 82 ? 30.076 5.527 -4.830 1.00 78.31 82 LYS A N 1
ATOM 639 C CA . LYS A 1 82 ? 30.305 6.090 -6.165 1.00 78.31 82 LYS A CA 1
ATOM 640 C C . LYS A 1 82 ? 30.774 5.024 -7.145 1.00 78.31 82 LYS A C 1
ATOM 642 O O . LYS A 1 82 ? 31.564 4.153 -6.790 1.00 78.31 82 LYS A O 1
ATOM 647 N N . ASN A 1 83 ? 30.333 5.145 -8.394 1.00 82.94 83 ASN A N 1
ATOM 648 C CA . ASN A 1 83 ? 30.804 4.316 -9.499 1.00 82.94 83 ASN A CA 1
ATOM 649 C C . ASN A 1 83 ? 31.945 5.012 -10.257 1.00 82.94 83 ASN A C 1
ATOM 651 O O . ASN A 1 83 ? 32.058 6.239 -10.267 1.00 82.94 83 ASN A O 1
ATOM 655 N N . CYS A 1 84 ? 32.810 4.211 -10.870 1.00 82.94 84 CYS A N 1
ATOM 656 C CA . CYS A 1 84 ? 33.860 4.674 -11.767 1.00 82.94 84 CYS A CA 1
ATOM 657 C C . CYS A 1 84 ? 33.284 4.889 -13.175 1.00 82.94 84 CYS A C 1
ATOM 659 O O . CYS A 1 84 ? 32.700 3.964 -13.740 1.00 82.94 84 CYS A O 1
ATOM 661 N N . HIS A 1 85 ? 33.518 6.060 -13.771 1.00 86.44 85 HIS A N 1
ATOM 662 C CA . HIS A 1 85 ? 33.119 6.378 -15.151 1.00 86.44 85 HIS A CA 1
ATOM 663 C C . HIS A 1 85 ? 34.353 6.675 -16.014 1.00 86.44 85 HIS A C 1
ATOM 665 O O . HIS A 1 85 ? 34.548 7.771 -16.547 1.00 86.44 85 HIS A O 1
ATOM 671 N N . CYS A 1 86 ? 35.248 5.689 -16.087 1.00 86.00 86 CYS A N 1
ATOM 672 C CA . CYS A 1 86 ? 36.495 5.794 -16.833 1.00 86.00 86 CYS A CA 1
ATOM 673 C C . CYS A 1 86 ? 36.329 5.370 -18.290 1.00 86.00 86 CYS A C 1
ATOM 675 O O . CYS A 1 86 ? 35.559 4.465 -18.616 1.00 86.00 86 CYS A O 1
ATOM 677 N N . ASP A 1 87 ? 37.108 6.010 -19.161 1.00 84.81 87 ASP A N 1
ATOM 678 C CA . ASP A 1 87 ? 37.192 5.665 -20.580 1.00 84.81 87 ASP A CA 1
ATOM 679 C C . ASP A 1 87 ? 37.480 4.162 -20.770 1.00 84.81 87 ASP A C 1
ATOM 681 O O . ASP A 1 87 ? 38.306 3.583 -20.064 1.00 84.81 87 ASP A O 1
ATOM 685 N N . GLY A 1 88 ? 36.755 3.515 -21.684 1.00 77.81 88 GLY A N 1
ATOM 686 C CA . GLY A 1 88 ? 36.857 2.071 -21.931 1.00 77.81 88 GLY A CA 1
ATOM 687 C C . GLY A 1 88 ? 36.318 1.148 -20.825 1.00 77.81 88 GLY A C 1
ATOM 688 O O . GLY A 1 88 ? 36.462 -0.066 -20.955 1.00 77.81 88 GLY A O 1
ATOM 689 N N . GLY A 1 89 ? 35.695 1.683 -19.766 1.00 73.56 89 GLY A N 1
ATOM 690 C CA . GLY A 1 89 ? 35.211 0.892 -18.625 1.00 73.56 89 GLY A CA 1
ATOM 691 C C . GLY A 1 89 ? 36.322 0.451 -17.667 1.00 73.56 89 GLY A C 1
ATOM 692 O O . GLY A 1 89 ? 36.131 -0.490 -16.894 1.00 73.56 89 GLY A O 1
ATOM 693 N N . ASP A 1 90 ? 37.485 1.107 -17.729 1.00 82.50 90 ASP A N 1
ATOM 694 C CA . ASP A 1 90 ? 38.623 0.803 -16.865 1.00 82.50 90 ASP A CA 1
ATOM 695 C C . ASP A 1 90 ? 38.253 0.953 -15.371 1.00 82.50 90 ASP A C 1
ATOM 697 O O . ASP A 1 90 ? 37.550 1.895 -14.990 1.00 82.50 90 ASP A O 1
ATOM 701 N N . PRO A 1 91 ? 38.748 0.067 -14.488 1.00 83.19 91 PRO A N 1
ATOM 702 C CA . PRO A 1 91 ? 38.556 0.220 -13.052 1.00 83.19 91 PRO A CA 1
ATOM 703 C C . PRO A 1 91 ? 39.297 1.464 -12.544 1.00 83.19 91 PRO A C 1
ATOM 705 O O . PRO A 1 91 ? 40.452 1.702 -12.912 1.00 83.19 91 PRO A O 1
ATOM 708 N N . CYS A 1 92 ? 38.644 2.253 -11.689 1.00 84.00 92 CYS A N 1
ATOM 709 C CA . CYS A 1 92 ? 39.262 3.417 -11.060 1.00 84.00 92 CYS A CA 1
ATOM 710 C C . CYS A 1 92 ? 39.918 3.054 -9.726 1.00 84.00 92 CYS A C 1
ATOM 712 O O . CYS A 1 92 ? 39.646 2.015 -9.124 1.00 84.00 92 CYS A O 1
ATOM 714 N N . ASP A 1 93 ? 40.819 3.917 -9.267 1.00 86.62 93 ASP A N 1
ATOM 715 C CA . ASP A 1 93 ? 41.419 3.784 -7.946 1.00 86.62 93 ASP A CA 1
ATOM 716 C C . ASP A 1 93 ? 40.336 3.865 -6.855 1.00 86.62 93 ASP A C 1
ATOM 718 O O . ASP A 1 93 ? 39.576 4.828 -6.791 1.00 86.62 93 ASP A O 1
ATOM 722 N N . GLN A 1 94 ? 40.249 2.848 -5.999 1.00 81.00 94 GLN A N 1
ATOM 723 C CA . GLN A 1 94 ? 39.118 2.675 -5.077 1.00 81.00 94 GLN A CA 1
ATOM 724 C C . GLN A 1 94 ? 39.108 3.701 -3.933 1.00 81.00 94 GLN A C 1
ATOM 726 O O . GLN A 1 94 ? 38.051 4.001 -3.376 1.00 81.00 94 GLN A O 1
ATOM 731 N N . GLU A 1 95 ? 40.267 4.278 -3.606 1.00 74.38 95 GLU A N 1
ATOM 732 C CA . GLU A 1 95 ? 40.405 5.299 -2.563 1.00 74.38 95 GLU A CA 1
ATOM 733 C C . GLU A 1 95 ? 40.168 6.711 -3.117 1.00 74.38 95 GLU A C 1
ATOM 735 O O . GLU A 1 95 ? 39.567 7.559 -2.456 1.00 74.38 95 GLU A O 1
ATOM 740 N N . THR A 1 96 ? 40.631 6.981 -4.339 1.00 79.00 96 THR A N 1
ATOM 741 C CA . THR A 1 96 ? 40.678 8.338 -4.910 1.00 79.00 96 THR A CA 1
ATOM 742 C C . THR A 1 96 ? 39.722 8.574 -6.076 1.00 79.00 96 THR A C 1
ATOM 744 O O . THR A 1 96 ? 39.571 9.720 -6.501 1.00 79.00 96 THR A O 1
ATOM 747 N N . GLY A 1 97 ? 39.105 7.522 -6.615 1.00 79.19 97 GLY A N 1
ATOM 748 C CA . GLY A 1 97 ? 38.219 7.571 -7.780 1.00 79.19 97 GLY A CA 1
ATOM 749 C C . GLY A 1 97 ? 38.922 7.834 -9.101 1.00 79.19 97 GLY A C 1
ATOM 750 O O . GLY A 1 97 ? 38.273 8.046 -10.119 1.00 79.19 97 GLY A O 1
ATOM 751 N N . ARG A 1 98 ? 40.257 7.880 -9.110 1.00 86.50 98 ARG A N 1
ATOM 752 C CA . ARG A 1 98 ? 41.015 8.319 -10.281 1.00 86.50 98 ARG A CA 1
ATOM 753 C C . ARG A 1 98 ? 41.063 7.247 -11.356 1.00 86.50 98 ARG A C 1
ATOM 755 O O . ARG A 1 98 ? 41.479 6.118 -11.104 1.00 86.50 98 ARG A O 1
ATOM 762 N N . CYS A 1 99 ? 40.730 7.641 -12.576 1.00 87.00 99 CYS A N 1
ATOM 763 C CA . CYS A 1 99 ? 40.857 6.800 -13.751 1.00 87.00 99 CYS A CA 1
ATOM 764 C C . CYS A 1 99 ? 42.335 6.620 -14.144 1.00 87.00 99 CYS A C 1
ATOM 766 O O . CYS A 1 99 ? 43.069 7.616 -14.186 1.00 87.00 99 CYS A O 1
ATOM 768 N N . PRO A 1 100 ? 42.783 5.403 -14.513 1.00 84.25 100 PRO A N 1
ATOM 769 C CA . PRO A 1 100 ? 44.187 5.115 -14.841 1.00 84.25 100 PRO A CA 1
ATOM 770 C C . PRO A 1 100 ? 44.751 5.998 -15.962 1.00 84.25 100 PRO A C 1
ATOM 772 O O . PRO A 1 100 ? 45.905 6.420 -15.917 1.00 84.25 100 PRO A O 1
ATOM 775 N N . ASN A 1 101 ? 43.905 6.326 -16.943 1.00 83.00 101 ASN A N 1
ATOM 776 C CA . ASN A 1 101 ? 44.240 7.178 -18.085 1.00 83.00 101 ASN A CA 1
ATOM 777 C C . ASN A 1 101 ? 43.813 8.646 -17.892 1.00 83.00 101 ASN A C 1
ATOM 779 O O . ASN A 1 101 ? 44.018 9.468 -18.787 1.00 83.00 101 ASN A O 1
ATOM 783 N N . GLY A 1 102 ? 43.201 8.981 -16.746 1.00 83.88 102 GLY A N 1
ATOM 784 C CA . GLY A 1 102 ? 42.664 10.310 -16.434 1.00 83.88 102 GLY A CA 1
ATOM 785 C C . GLY A 1 102 ? 41.595 10.802 -17.415 1.00 83.88 102 GLY A C 1
ATOM 786 O O . GLY A 1 102 ? 41.381 12.007 -17.512 1.00 83.88 102 GLY A O 1
ATOM 787 N N . ARG A 1 103 ? 40.971 9.894 -18.173 1.00 85.56 103 ARG A N 1
ATOM 788 C CA . ARG A 1 103 ? 39.933 10.187 -19.165 1.00 85.56 103 ARG A CA 1
ATOM 789 C C . ARG A 1 103 ? 38.603 9.607 -18.717 1.00 85.56 103 ARG A C 1
ATOM 791 O O . ARG A 1 103 ? 38.561 8.484 -18.217 1.00 85.56 103 ARG A O 1
ATOM 798 N N . CYS A 1 104 ? 37.555 10.387 -18.931 1.00 84.06 104 CYS A N 1
ATOM 799 C CA . CYS A 1 104 ? 36.190 10.030 -18.586 1.00 84.06 104 CYS A CA 1
ATOM 800 C C . CYS A 1 104 ? 35.506 9.352 -19.764 1.00 84.06 104 CYS A C 1
ATOM 802 O O . CYS A 1 104 ? 35.810 9.667 -20.919 1.00 84.06 104 CYS A O 1
ATOM 804 N N . SER A 1 105 ? 34.587 8.440 -19.468 1.00 83.88 105 SER A N 1
ATOM 805 C CA . SER A 1 105 ? 33.658 7.926 -20.471 1.00 83.88 105 SER A CA 1
ATOM 806 C C . SER A 1 105 ? 32.752 9.053 -21.003 1.00 83.88 105 SER A C 1
ATOM 808 O O . SER A 1 105 ? 32.519 10.030 -20.288 1.00 83.88 105 SER A O 1
ATOM 810 N N . PRO A 1 106 ? 32.238 8.944 -22.243 1.00 83.31 106 PRO A N 1
ATOM 811 C CA . PRO A 1 106 ? 31.302 9.924 -22.802 1.00 83.31 106 PRO A CA 1
ATOM 812 C C . PRO A 1 106 ? 30.104 10.172 -21.871 1.00 83.31 106 PRO A C 1
ATOM 814 O O . PRO A 1 106 ? 29.611 9.223 -21.264 1.00 83.31 106 PRO A O 1
ATOM 817 N N . GLY A 1 107 ? 29.675 11.432 -21.746 1.00 77.69 107 GLY A N 1
ATOM 818 C CA . GLY A 1 107 ? 28.615 11.856 -20.819 1.00 77.69 107 GLY A CA 1
ATOM 819 C C . GLY A 1 107 ? 29.094 12.149 -19.392 1.00 77.69 107 GLY A C 1
ATOM 820 O O . GLY A 1 107 ? 28.311 12.559 -18.543 1.00 77.69 107 GLY A O 1
ATOM 821 N N . TRP A 1 108 ? 30.392 11.979 -19.111 1.00 83.75 108 TRP A N 1
ATOM 822 C CA . TRP A 1 108 ? 30.984 12.255 -17.802 1.00 83.75 108 TRP A CA 1
ATOM 823 C C . TRP A 1 108 ? 32.161 13.226 -17.915 1.00 83.75 108 TRP A C 1
ATOM 825 O O . TRP A 1 108 ? 33.002 13.140 -18.814 1.00 83.75 108 TRP A O 1
ATOM 835 N N . LYS A 1 109 ? 32.260 14.145 -16.956 1.00 83.75 109 LYS A N 1
ATOM 836 C CA . LYS A 1 109 ? 33.312 15.162 -16.839 1.00 83.75 109 LYS A CA 1
ATOM 837 C C . LYS A 1 109 ? 33.920 15.153 -15.431 1.00 83.75 109 LYS A C 1
ATOM 839 O O . LYS A 1 109 ? 33.550 14.358 -14.575 1.00 83.75 109 LYS A O 1
ATOM 844 N N . GLY A 1 110 ? 34.924 16.001 -15.201 1.00 84.44 110 GLY A N 1
ATOM 845 C CA . GLY A 1 110 ? 35.652 16.026 -13.921 1.00 84.44 110 GLY A CA 1
ATOM 846 C C . GLY A 1 110 ? 36.894 15.124 -13.888 1.00 84.44 110 GLY A C 1
ATOM 847 O O . GLY A 1 110 ? 37.255 14.570 -12.849 1.00 84.44 110 GLY A O 1
ATOM 848 N N . ALA A 1 111 ? 37.577 14.956 -15.027 1.00 82.00 111 ALA A N 1
ATOM 849 C CA . ALA A 1 111 ? 38.869 14.271 -15.096 1.00 82.00 111 ALA A CA 1
ATOM 850 C C . ALA A 1 111 ? 39.865 14.835 -14.056 1.00 82.00 111 ALA A C 1
ATOM 852 O O . ALA A 1 111 ? 39.997 16.057 -13.934 1.00 82.00 111 ALA A O 1
ATOM 853 N N . PRO A 1 112 ? 40.609 13.983 -13.324 1.00 81.25 112 PRO A N 1
ATOM 854 C CA . PRO A 1 112 ? 40.821 12.552 -13.566 1.00 81.25 112 PRO A CA 1
ATOM 855 C C . PRO A 1 112 ? 39.865 11.602 -12.817 1.00 81.25 112 PRO A C 1
ATOM 857 O O . PRO A 1 112 ? 40.133 10.405 -12.814 1.00 81.25 112 PRO A O 1
ATOM 860 N N . ILE A 1 113 ? 38.823 12.108 -12.147 1.00 84.25 113 ILE A N 1
ATOM 861 C CA . ILE A 1 113 ? 37.920 11.322 -11.278 1.00 84.25 113 ILE A CA 1
ATOM 862 C C . ILE A 1 113 ? 36.619 10.938 -11.996 1.00 84.25 113 ILE A C 1
ATOM 864 O O . ILE A 1 113 ? 36.108 9.843 -11.795 1.00 84.25 113 ILE A O 1
ATOM 868 N N . CYS A 1 114 ? 36.139 11.800 -12.895 1.00 83.19 114 CYS A N 1
ATOM 869 C CA . CYS A 1 114 ? 35.026 11.493 -13.795 1.00 83.19 114 CYS A CA 1
ATOM 870 C C . CYS A 1 114 ? 33.700 11.207 -13.073 1.00 83.19 114 CYS A C 1
ATOM 872 O O . CYS A 1 114 ? 33.004 10.258 -13.407 1.00 83.19 114 CYS A O 1
ATOM 874 N N . ASP A 1 115 ? 33.360 12.005 -12.061 1.00 82.38 115 ASP A N 1
ATOM 875 C CA . ASP A 1 115 ? 32.166 11.824 -11.225 1.00 82.38 115 ASP A CA 1
ATOM 876 C C . ASP A 1 115 ? 31.104 12.909 -11.399 1.00 82.38 115 ASP A C 1
ATOM 878 O O . ASP A 1 115 ? 30.119 12.945 -10.660 1.00 82.38 115 ASP A O 1
ATOM 882 N N . GLU A 1 116 ? 31.300 13.790 -12.374 1.00 84.69 116 GLU A N 1
ATOM 883 C CA . GLU A 1 116 ? 30.327 14.803 -12.740 1.00 84.69 116 GLU A CA 1
ATOM 884 C C . GLU A 1 116 ? 29.625 14.395 -14.027 1.00 84.69 116 GLU A C 1
ATOM 886 O O . GLU A 1 116 ? 30.266 14.078 -15.026 1.00 84.69 116 GLU A O 1
ATOM 891 N N . ASP A 1 117 ? 28.303 14.464 -14.008 1.00 80.25 117 ASP A N 1
ATOM 892 C CA . ASP A 1 117 ? 27.480 14.292 -15.194 1.00 80.25 117 ASP A CA 1
ATOM 893 C C . ASP A 1 117 ? 27.647 15.488 -16.150 1.00 80.25 117 ASP A C 1
ATOM 895 O O . ASP A 1 117 ? 27.675 16.667 -15.743 1.00 80.25 117 ASP A O 1
ATOM 899 N N . GLU A 1 118 ? 27.829 15.209 -17.434 1.00 83.94 118 GLU A N 1
ATOM 900 C CA . GLU A 1 118 ? 27.888 16.239 -18.459 1.00 83.94 118 GLU A CA 1
ATOM 901 C C . GLU A 1 118 ? 26.477 16.575 -18.931 1.00 83.94 118 GLU A C 1
ATOM 903 O O . GLU A 1 118 ? 25.915 15.820 -19.691 1.00 83.94 118 GLU A O 1
ATOM 908 N N . ASP A 1 119 ? 25.934 17.736 -18.548 1.00 80.81 119 ASP A N 1
ATOM 909 C CA . ASP A 1 119 ? 24.626 18.163 -19.057 1.00 80.81 119 ASP A CA 1
ATOM 910 C C . ASP A 1 119 ? 24.692 18.471 -20.557 1.00 80.81 119 ASP A C 1
ATOM 912 O O . ASP A 1 119 ? 25.116 19.557 -20.978 1.00 80.81 119 ASP A O 1
ATOM 916 N N . GLU A 1 120 ? 24.309 17.504 -21.388 1.00 84.75 120 GLU A N 1
ATOM 917 C CA . GLU A 1 120 ? 24.336 17.698 -22.829 1.00 84.75 120 GLU A CA 1
ATOM 918 C C . GLU A 1 120 ? 23.212 18.621 -23.299 1.00 84.75 120 GLU A C 1
ATOM 920 O O . GLU A 1 120 ? 23.366 19.263 -24.337 1.00 84.75 120 GLU A O 1
ATOM 925 N N . CYS A 1 121 ? 22.134 18.788 -22.528 1.00 79.56 121 CYS A N 1
ATOM 926 C CA . CYS A 1 121 ? 21.022 19.673 -22.878 1.00 79.56 121 CYS A CA 1
ATOM 927 C C . CYS A 1 121 ? 21.394 21.162 -22.853 1.00 79.56 121 CYS A C 1
ATOM 929 O O . CYS A 1 121 ? 20.698 21.973 -23.470 1.00 79.56 121 CYS A O 1
ATOM 931 N N . GLU A 1 122 ? 22.495 21.538 -22.197 1.00 82.56 122 GLU A N 1
ATOM 932 C CA . GLU A 1 122 ? 23.048 22.896 -22.278 1.00 82.56 122 GLU A CA 1
ATOM 933 C C . GLU A 1 122 ? 23.778 23.178 -23.608 1.00 82.56 122 GLU A C 1
ATOM 935 O O . GLU A 1 122 ? 24.149 24.326 -23.878 1.00 82.56 122 GLU A O 1
ATOM 940 N N . LYS A 1 123 ? 23.979 22.170 -24.470 1.00 77.31 123 LYS A N 1
ATOM 941 C CA . LYS A 1 123 ? 24.570 22.340 -25.806 1.00 77.31 123 LYS A CA 1
ATOM 942 C C . LYS A 1 123 ? 23.483 22.662 -26.844 1.00 77.31 123 LYS A C 1
ATOM 944 O O . LYS A 1 123 ? 22.434 22.026 -26.901 1.00 77.31 123 LYS A O 1
ATOM 949 N N . ASP A 1 124 ? 23.748 23.638 -27.716 1.00 66.44 124 ASP A N 1
ATOM 950 C CA . ASP A 1 124 ? 22.798 24.053 -28.761 1.00 66.44 124 ASP A CA 1
ATOM 951 C C . ASP A 1 124 ? 22.454 22.898 -29.728 1.00 66.44 124 ASP A C 1
ATOM 953 O O . ASP A 1 124 ? 23.344 22.228 -30.252 1.00 66.44 124 ASP A O 1
ATOM 957 N N . ASN A 1 125 ? 21.159 22.727 -30.034 1.00 66.19 125 ASN A N 1
ATOM 958 C CA . ASN A 1 125 ? 20.608 21.765 -31.006 1.00 66.19 125 ASN A CA 1
ATOM 959 C C . ASN A 1 125 ? 20.836 20.267 -30.706 1.00 66.19 125 ASN A C 1
ATOM 961 O O . ASN A 1 125 ? 20.911 19.474 -31.646 1.00 66.19 125 ASN A O 1
ATOM 965 N N . MET A 1 126 ? 20.903 19.845 -29.437 1.00 75.81 126 MET A N 1
ATOM 966 C CA . MET A 1 126 ? 21.009 18.406 -29.130 1.00 75.81 126 MET A CA 1
ATOM 967 C C . MET A 1 126 ? 19.783 17.598 -29.563 1.00 75.81 126 MET A C 1
ATOM 969 O O . MET A 1 126 ? 19.922 16.483 -30.061 1.00 75.81 126 MET A O 1
ATOM 973 N N . CYS A 1 127 ? 18.582 18.160 -29.413 1.00 75.62 127 CYS A N 1
ATOM 974 C CA . CYS A 1 127 ? 17.349 17.443 -29.703 1.00 75.62 127 CYS A CA 1
ATOM 975 C C . CYS A 1 127 ? 16.729 17.813 -31.058 1.00 75.62 127 CYS A C 1
ATOM 977 O O . CYS A 1 127 ? 16.697 18.988 -31.442 1.00 75.62 127 CYS A O 1
ATOM 979 N N . PRO A 1 128 ? 16.207 16.824 -31.809 1.00 71.56 128 PRO A N 1
ATOM 980 C CA . PRO A 1 128 ? 15.603 17.065 -33.109 1.00 71.56 128 PRO A CA 1
ATOM 981 C C . PRO A 1 128 ? 14.295 17.846 -32.965 1.00 71.56 128 PRO A C 1
ATOM 983 O O . PRO A 1 128 ? 13.564 17.707 -31.990 1.00 71.56 128 PRO A O 1
ATOM 986 N N . SER A 1 129 ? 13.907 18.588 -34.004 1.00 64.31 129 SER A N 1
ATOM 987 C CA . SER A 1 129 ? 12.673 19.396 -34.004 1.00 64.31 129 SER A CA 1
ATOM 988 C C . SER A 1 129 ? 11.381 18.586 -33.788 1.00 64.31 129 SER A C 1
ATOM 990 O O . SER A 1 129 ? 10.328 19.167 -33.532 1.00 64.31 129 SER A O 1
ATOM 992 N N . ALA A 1 130 ? 11.455 17.258 -33.936 1.00 60.69 130 ALA A N 1
ATOM 993 C CA . ALA A 1 130 ? 10.374 16.312 -33.680 1.00 60.69 130 ALA A CA 1
ATOM 994 C C . ALA A 1 130 ? 10.239 15.906 -32.199 1.00 60.69 130 ALA A C 1
ATOM 996 O O . ALA A 1 130 ? 9.200 15.374 -31.837 1.00 60.69 130 ALA A O 1
ATOM 997 N N . GLN A 1 131 ? 11.251 16.144 -31.365 1.00 67.38 131 GLN A N 1
ATOM 998 C CA . GLN A 1 131 ? 11.268 15.914 -29.915 1.00 67.38 131 GLN A CA 1
ATOM 999 C C . GLN A 1 131 ? 12.058 17.067 -29.285 1.00 67.38 131 GLN A C 1
ATOM 1001 O O . GLN A 1 131 ? 13.205 16.877 -28.900 1.00 67.38 131 GLN A O 1
ATOM 1006 N N . PRO A 1 132 ? 11.511 18.294 -29.305 1.00 66.69 132 PRO A N 1
ATOM 1007 C CA . PRO A 1 132 ? 12.288 19.505 -29.041 1.00 66.69 132 PRO A CA 1
ATOM 1008 C C . PRO A 1 132 ? 12.742 19.634 -27.584 1.00 66.69 132 PRO A C 1
ATOM 1010 O O . PRO A 1 132 ? 13.584 20.481 -27.290 1.00 66.69 132 PRO A O 1
ATOM 1013 N N . ASP A 1 133 ? 12.187 18.829 -26.680 1.00 74.31 133 ASP A N 1
ATOM 1014 C CA . ASP A 1 133 ? 12.445 18.935 -25.256 1.00 74.31 133 ASP A CA 1
ATOM 1015 C C . ASP A 1 133 ? 13.579 17.983 -24.852 1.00 74.31 133 ASP A C 1
ATOM 1017 O O . ASP A 1 133 ? 13.487 16.777 -25.068 1.00 74.31 133 ASP A O 1
ATOM 1021 N N . CYS A 1 134 ? 14.647 18.524 -24.263 1.00 75.06 134 CYS A N 1
ATOM 1022 C CA . CYS A 1 134 ? 15.811 17.765 -23.801 1.00 75.06 134 CYS A CA 1
ATOM 1023 C C . CYS A 1 134 ? 15.754 17.562 -22.284 1.00 75.06 134 CYS A C 1
ATOM 1025 O O . CYS A 1 134 ? 15.553 18.522 -21.536 1.00 75.06 134 CYS A O 1
ATOM 1027 N N . LEU A 1 135 ? 15.944 16.324 -21.834 1.00 77.25 135 LEU A N 1
ATOM 1028 C CA . LEU A 1 135 ? 16.070 15.946 -20.432 1.00 77.25 135 LEU A CA 1
ATOM 1029 C C . LEU A 1 135 ? 17.467 15.372 -20.185 1.00 77.25 135 LEU A C 1
ATOM 1031 O O . LEU A 1 135 ? 17.807 14.340 -20.752 1.00 77.25 135 LEU A O 1
ATOM 1035 N N . ASN A 1 136 ? 18.249 16.009 -19.318 1.00 73.75 136 ASN A N 1
ATOM 1036 C CA . ASN A 1 136 ? 19.564 15.506 -18.936 1.00 73.75 136 ASN A CA 1
ATOM 1037 C C . ASN A 1 136 ? 19.440 14.281 -18.005 1.00 73.75 136 ASN A C 1
ATOM 1039 O O . ASN A 1 136 ? 18.602 14.275 -17.097 1.00 73.75 136 ASN A O 1
ATOM 1043 N N . THR A 1 137 ? 20.248 13.247 -18.222 1.00 73.38 137 THR A N 1
ATOM 1044 C CA . THR A 1 137 ? 20.230 11.970 -17.485 1.00 73.38 137 THR A CA 1
ATOM 1045 C C . THR A 1 137 ? 21.657 11.549 -17.105 1.00 73.38 137 THR A C 1
ATOM 1047 O O . THR A 1 137 ? 22.597 11.942 -17.769 1.00 73.38 137 THR A O 1
ATOM 1050 N N . PRO A 1 138 ? 21.884 10.728 -16.066 1.00 75.75 138 PRO A N 1
ATOM 1051 C CA . PRO A 1 138 ? 23.253 10.357 -15.700 1.00 75.75 138 PRO A CA 1
ATOM 1052 C C . PRO A 1 138 ? 24.013 9.646 -16.838 1.00 75.75 138 PRO A C 1
ATOM 1054 O O . PRO A 1 138 ? 23.668 8.525 -17.218 1.00 75.75 138 PRO A O 1
ATOM 1057 N N . GLY A 1 139 ? 25.061 10.287 -17.349 1.00 71.06 139 GLY A N 1
ATOM 1058 C CA . GLY A 1 139 ? 25.907 9.848 -18.452 1.00 71.06 139 GLY A CA 1
ATOM 1059 C C . GLY A 1 139 ? 25.317 10.050 -19.850 1.00 71.06 139 GLY A C 1
ATOM 1060 O O . GLY A 1 139 ? 25.875 9.488 -20.798 1.00 71.06 139 GLY A O 1
ATOM 1061 N N . SER A 1 140 ? 24.176 10.738 -19.995 1.00 81.12 140 SER A N 1
ATOM 1062 C CA . SER A 1 140 ? 23.520 10.944 -21.294 1.00 81.12 140 SER A CA 1
ATOM 1063 C C . SER A 1 140 ? 22.375 11.966 -21.255 1.00 81.12 140 SER A C 1
ATOM 1065 O O . SER A 1 140 ? 22.012 12.509 -20.226 1.00 81.12 140 SER A O 1
ATOM 1067 N N . TYR A 1 141 ? 21.636 12.106 -22.349 1.00 78.44 141 TYR A N 1
ATOM 1068 C CA . TYR A 1 141 ? 20.426 12.921 -22.401 1.00 78.44 141 TYR A CA 1
ATOM 1069 C C . TYR A 1 141 ? 19.316 12.211 -23.174 1.00 78.44 141 TYR A C 1
ATOM 1071 O O . TYR A 1 141 ? 19.557 11.375 -24.047 1.00 78.44 141 TYR A O 1
ATOM 1079 N N . LEU A 1 142 ? 18.071 12.570 -22.874 1.00 71.12 142 LEU A N 1
ATOM 1080 C CA . LEU A 1 142 ? 16.878 12.038 -23.513 1.00 71.12 142 LEU A CA 1
ATOM 1081 C C . LEU A 1 142 ? 16.069 13.163 -24.159 1.00 71.12 142 LEU A C 1
ATOM 1083 O O . LEU A 1 142 ? 15.638 14.101 -23.493 1.00 71.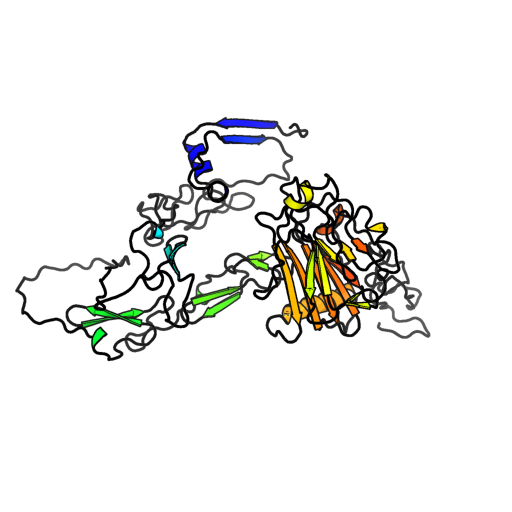12 142 LEU A O 1
ATOM 1087 N N . CYS A 1 143 ? 15.797 13.033 -25.455 1.00 78.00 143 CYS A N 1
ATOM 1088 C CA . CYS A 1 143 ? 14.883 13.924 -26.161 1.00 78.00 143 CYS A CA 1
ATOM 1089 C C . CYS A 1 143 ? 13.458 13.380 -26.093 1.00 78.00 143 CYS A C 1
ATOM 1091 O O . CYS A 1 143 ? 13.189 12.238 -26.470 1.00 78.00 143 CYS A O 1
ATOM 1093 N N . ILE A 1 144 ? 12.528 14.204 -25.630 1.00 67.44 144 ILE A N 1
ATOM 1094 C CA . ILE A 1 144 ? 11.129 13.838 -25.438 1.00 67.44 144 ILE A CA 1
ATOM 1095 C C . ILE A 1 144 ? 10.197 14.882 -26.042 1.00 67.44 144 ILE A C 1
ATOM 1097 O O . ILE A 1 144 ? 10.584 15.960 -26.486 1.00 67.44 144 ILE A O 1
ATOM 1101 N N . CYS A 1 145 ? 8.935 14.491 -26.141 1.00 71.12 145 CYS A N 1
ATOM 1102 C CA . CYS A 1 145 ? 7.859 15.315 -26.655 1.00 71.12 145 CYS A CA 1
ATOM 1103 C C . CYS A 1 145 ? 6.791 15.390 -25.575 1.00 71.12 145 CYS A C 1
ATOM 1105 O O . CYS A 1 145 ? 6.023 14.443 -25.400 1.00 71.12 145 CYS A O 1
ATOM 1107 N N . PHE A 1 146 ? 6.765 16.491 -24.825 1.00 58.19 146 PHE A N 1
ATOM 1108 C CA . PHE A 1 146 ? 5.822 16.626 -23.713 1.00 58.19 146 PHE A CA 1
ATOM 1109 C C . PHE A 1 146 ? 4.377 16.855 -24.178 1.00 58.19 146 PHE A C 1
ATOM 1111 O O . PHE A 1 146 ? 3.439 16.478 -23.478 1.00 58.19 146 PHE A O 1
ATOM 1118 N N . GLU A 1 147 ? 4.181 17.428 -25.371 1.00 57.72 147 GLU A N 1
ATOM 1119 C CA . GLU A 1 147 ? 2.857 17.682 -25.946 1.00 57.72 147 GLU A CA 1
ATOM 1120 C C . GLU A 1 147 ? 2.762 17.195 -27.399 1.00 57.72 147 GLU A C 1
ATOM 1122 O O . GLU A 1 147 ? 3.207 17.864 -28.336 1.00 57.72 147 GLU A O 1
ATOM 1127 N N . TYR A 1 148 ? 2.131 16.035 -27.593 1.00 60.00 148 TYR A N 1
ATOM 1128 C CA . TYR A 1 148 ? 1.888 15.446 -28.910 1.00 60.00 148 TYR A CA 1
ATOM 1129 C C . TYR A 1 148 ? 0.525 15.878 -29.474 1.00 60.00 148 TYR A C 1
ATOM 1131 O O . TYR A 1 148 ? -0.518 15.654 -28.859 1.00 60.00 148 TYR A O 1
ATOM 1139 N N . ASP A 1 149 ? 0.517 16.496 -30.656 1.00 65.56 149 ASP A N 1
ATOM 1140 C CA . ASP A 1 149 ? -0.705 16.806 -31.401 1.00 65.56 149 ASP A CA 1
ATOM 1141 C C . ASP A 1 149 ? -1.102 15.601 -32.267 1.00 65.56 149 ASP A C 1
ATOM 1143 O O . ASP A 1 149 ? -0.510 15.352 -33.323 1.00 65.56 149 ASP A O 1
ATOM 1147 N N . GLU A 1 150 ? -2.126 14.862 -31.832 1.00 54.53 150 GLU A N 1
ATOM 1148 C CA . GLU A 1 150 ? -2.632 13.683 -32.546 1.00 54.53 150 GLU A CA 1
ATOM 1149 C C . GLU A 1 150 ? -3.203 13.992 -33.938 1.00 54.53 150 GLU A C 1
ATOM 1151 O O . GLU A 1 150 ? -3.157 13.129 -34.817 1.00 54.53 150 GLU A O 1
ATOM 1156 N N . GLN A 1 151 ? -3.725 15.199 -34.181 1.00 60.72 151 GLN A N 1
ATOM 1157 C CA . GLN A 1 151 ? -4.311 15.539 -35.482 1.00 60.72 151 GLN A CA 1
ATOM 1158 C C . GLN A 1 151 ? -3.234 15.812 -36.530 1.00 60.72 151 GLN A C 1
ATOM 1160 O O . GLN A 1 151 ? -3.387 15.430 -37.691 1.00 60.72 151 GLN A O 1
ATOM 1165 N N . ASN A 1 152 ? -2.135 16.445 -36.117 1.00 62.94 152 ASN A N 1
ATOM 1166 C CA . ASN A 1 152 ? -1.042 16.836 -37.009 1.00 62.94 152 ASN A CA 1
ATOM 1167 C C . ASN A 1 152 ? 0.171 15.896 -36.942 1.00 62.94 152 ASN A C 1
ATOM 1169 O O . ASN A 1 152 ? 1.131 16.098 -37.689 1.00 62.94 152 ASN A O 1
ATOM 1173 N N . LYS A 1 153 ? 0.134 14.879 -36.067 1.00 65.50 153 LYS A N 1
ATOM 1174 C CA . LYS A 1 153 ? 1.227 13.929 -35.794 1.00 65.50 153 LYS A CA 1
ATOM 1175 C C . LYS A 1 153 ? 2.568 14.625 -35.529 1.00 65.50 153 LYS A C 1
ATOM 1177 O O . LYS A 1 153 ? 3.602 14.220 -36.064 1.00 65.50 153 LYS A O 1
ATOM 1182 N N . ARG A 1 154 ? 2.553 15.713 -34.755 1.00 67.12 154 ARG A N 1
ATOM 1183 C CA . ARG A 1 154 ? 3.730 16.553 -34.471 1.00 67.12 154 ARG A CA 1
ATOM 1184 C C . ARG A 1 154 ? 3.744 17.019 -33.023 1.00 67.12 154 ARG A C 1
ATOM 1186 O O . ARG A 1 154 ? 2.699 17.153 -32.399 1.00 67.12 154 ARG A O 1
ATOM 1193 N N . CYS A 1 155 ? 4.934 17.311 -32.517 1.00 65.62 155 CYS A N 1
ATOM 1194 C CA . CYS A 1 155 ? 5.121 17.868 -31.183 1.00 65.62 155 CYS A CA 1
ATOM 1195 C C . CYS A 1 155 ? 4.866 19.375 -31.183 1.00 65.62 155 CYS A C 1
ATOM 1197 O O . CYS A 1 155 ? 5.294 20.096 -32.092 1.00 65.62 155 CYS A O 1
ATOM 1199 N N . LYS A 1 156 ? 4.127 19.865 -30.186 1.00 58.97 156 LYS A N 1
ATOM 1200 C CA . LYS A 1 156 ? 3.852 21.297 -30.037 1.00 58.97 156 LYS A CA 1
ATOM 1201 C C . LYS A 1 156 ? 5.129 22.030 -29.629 1.00 58.97 156 LYS A C 1
ATOM 1203 O O . LYS A 1 156 ? 5.737 21.709 -28.622 1.00 58.97 156 LYS A O 1
ATOM 1208 N N . GLY A 1 157 ? 5.519 23.018 -30.436 1.00 56.88 157 GLY A N 1
ATOM 1209 C CA . GLY A 1 157 ? 6.786 23.753 -30.305 1.00 56.88 157 GLY A CA 1
ATOM 1210 C C . GLY A 1 157 ? 7.478 24.007 -31.649 1.00 56.88 157 GLY A C 1
ATOM 1211 O O . GLY A 1 157 ? 8.274 24.935 -31.772 1.00 56.88 157 GLY A O 1
ATOM 1212 N N . SER A 1 158 ? 7.119 23.262 -32.702 1.00 52.62 158 SER A N 1
ATOM 1213 C CA . SER A 1 158 ? 7.612 23.521 -34.059 1.00 52.62 158 SER A CA 1
ATOM 1214 C C . SER A 1 158 ? 6.920 24.751 -34.672 1.00 52.62 158 SER A C 1
ATOM 1216 O O . SER A 1 158 ? 5.769 24.675 -35.106 1.00 52.62 158 SER A O 1
ATOM 1218 N N . SER A 1 159 ? 7.602 25.895 -34.751 1.00 38.19 159 SER A N 1
ATOM 1219 C CA . SER A 1 159 ? 7.152 27.004 -35.605 1.00 38.19 159 SER A CA 1
ATOM 1220 C C . SER A 1 159 ? 7.416 26.656 -37.085 1.00 38.19 159 SER A C 1
ATOM 1222 O O . SER A 1 159 ? 8.520 26.277 -37.458 1.00 38.19 159 SER A O 1
ATOM 1224 N N . ALA A 1 160 ? 6.381 26.713 -37.932 1.00 37.69 160 ALA A N 1
ATOM 1225 C CA . ALA A 1 160 ? 6.410 26.376 -39.372 1.00 37.69 160 ALA A CA 1
ATOM 1226 C C . ALA A 1 160 ? 6.221 27.653 -40.238 1.00 37.69 160 ALA A C 1
ATOM 1228 O O . ALA A 1 160 ? 5.882 28.679 -39.644 1.00 37.69 160 ALA A O 1
ATOM 1229 N N . PRO A 1 161 ? 6.302 27.658 -41.599 1.00 53.22 161 PRO A N 1
ATOM 1230 C CA . PRO A 1 161 ? 6.546 26.561 -42.556 1.00 53.22 161 PRO A CA 1
ATOM 1231 C C . PRO A 1 161 ? 7.554 26.878 -43.705 1.00 53.22 161 PRO A C 1
ATOM 1233 O O . PRO A 1 161 ? 7.703 28.023 -44.120 1.00 53.22 161 PRO A O 1
ATOM 1236 N N . GLY A 1 162 ? 8.126 25.844 -44.343 1.00 34.56 162 GLY A N 1
ATOM 1237 C CA . GLY A 1 162 ? 8.530 25.915 -45.759 1.00 34.56 162 GLY A CA 1
ATOM 1238 C C . GLY A 1 162 ? 9.935 25.418 -46.131 1.00 34.56 162 GLY A C 1
ATOM 1239 O O . GLY A 1 162 ? 10.936 25.910 -45.632 1.00 34.56 162 GLY A O 1
ATOM 1240 N N . SER A 1 163 ? 9.947 24.544 -47.142 1.00 34.34 163 SER A N 1
ATOM 1241 C CA . SER A 1 163 ? 11.049 24.123 -48.028 1.00 34.34 163 SER A CA 1
ATOM 1242 C C . SER A 1 163 ? 12.075 23.086 -47.532 1.00 34.34 163 SER A C 1
ATOM 1244 O O . SER A 1 163 ? 12.799 23.302 -46.573 1.00 34.34 163 SER A O 1
ATOM 1246 N N . SER A 1 164 ? 12.080 21.972 -48.284 1.00 35.56 164 SER A N 1
ATOM 1247 C CA . SER A 1 164 ? 13.068 20.888 -48.426 1.00 35.56 164 SER A CA 1
ATOM 1248 C C . SER A 1 164 ? 13.597 20.205 -47.166 1.00 35.56 164 SER A C 1
ATOM 1250 O O . SER A 1 164 ? 14.381 20.756 -46.405 1.00 35.56 164 SER A O 1
ATOM 1252 N N . GLU A 1 165 ? 13.224 18.930 -47.036 1.00 46.03 165 GLU A N 1
ATOM 1253 C CA . GLU A 1 165 ? 13.931 17.934 -46.235 1.00 46.03 165 GLU A CA 1
ATOM 1254 C C . GLU A 1 165 ? 15.405 17.878 -46.655 1.00 46.03 165 GLU A C 1
ATOM 1256 O O . GLU A 1 165 ? 15.760 17.236 -47.642 1.00 46.03 165 GLU A O 1
ATOM 1261 N N . GLU A 1 166 ? 16.269 18.542 -45.897 1.00 34.41 166 GLU A N 1
ATOM 1262 C CA . GLU A 1 166 ? 17.713 18.366 -45.978 1.00 34.41 166 GLU A CA 1
ATOM 1263 C C . GLU A 1 166 ? 18.187 17.896 -44.600 1.00 34.41 166 GLU A C 1
ATOM 1265 O O . GLU A 1 166 ? 18.176 18.636 -43.615 1.00 34.41 166 GLU A O 1
ATOM 1270 N N . LYS A 1 167 ? 18.509 16.600 -44.505 1.00 32.72 167 LYS A N 1
ATOM 1271 C CA . LYS A 1 167 ? 19.121 16.009 -43.311 1.00 32.72 167 LYS A CA 1
ATOM 1272 C C . LYS A 1 167 ? 20.561 16.516 -43.227 1.00 32.72 167 LYS A C 1
ATOM 1274 O O . LYS A 1 167 ? 21.377 16.174 -44.077 1.00 32.72 167 LYS A O 1
ATOM 1279 N N . ILE A 1 168 ? 20.866 17.306 -42.203 1.00 30.14 168 ILE A N 1
ATOM 1280 C CA . ILE A 1 168 ? 22.239 17.684 -41.854 1.00 30.14 168 ILE A CA 1
ATOM 1281 C C . ILE A 1 168 ? 22.908 16.462 -41.192 1.00 30.14 168 ILE A C 1
ATOM 1283 O O . ILE A 1 168 ? 22.313 15.884 -40.278 1.00 30.14 168 ILE A O 1
ATOM 1287 N N . PRO A 1 169 ? 24.103 16.031 -41.633 1.00 30.36 169 PRO A N 1
ATOM 1288 C CA . PRO A 1 169 ? 24.826 14.928 -41.013 1.00 30.36 169 PRO A CA 1
ATOM 1289 C C . PRO A 1 169 ? 25.492 15.413 -39.719 1.00 30.36 169 PRO A C 1
ATOM 1291 O O . PRO A 1 169 ? 26.211 16.410 -39.728 1.00 30.36 169 PRO A O 1
ATOM 1294 N N . VAL A 1 170 ? 25.274 14.699 -38.615 1.00 28.97 170 VAL A N 1
ATOM 1295 C CA . VAL A 1 170 ? 26.119 14.803 -37.419 1.00 28.97 170 VAL A CA 1
ATOM 1296 C C . VAL A 1 170 ? 26.978 13.546 -37.379 1.00 28.97 170 VAL A C 1
ATOM 1298 O O . VAL A 1 170 ? 26.468 12.428 -37.392 1.00 28.97 170 VAL A O 1
ATOM 1301 N N . GLU A 1 171 ? 28.285 13.759 -37.428 1.00 30.33 171 GLU A N 1
ATOM 1302 C CA . GLU A 1 171 ? 29.338 12.751 -37.395 1.00 30.33 171 GLU A CA 1
ATOM 1303 C C . GLU A 1 171 ? 29.485 12.228 -35.955 1.00 30.33 171 GLU A C 1
ATOM 1305 O O . GLU A 1 171 ? 29.691 13.019 -35.034 1.00 30.33 171 GLU A O 1
ATOM 1310 N N . ILE A 1 172 ? 29.368 10.912 -35.747 1.00 28.78 172 ILE A N 1
ATOM 1311 C CA . ILE A 1 172 ? 29.715 10.265 -34.475 1.00 28.78 172 ILE A CA 1
ATOM 1312 C C . ILE A 1 172 ? 30.994 9.463 -34.691 1.00 28.78 172 ILE A C 1
ATOM 1314 O O . ILE A 1 172 ? 31.066 8.579 -35.543 1.00 28.78 172 ILE A O 1
ATOM 1318 N N . ILE A 1 173 ? 32.010 9.810 -33.904 1.00 28.97 173 ILE A N 1
ATOM 1319 C CA . ILE A 1 173 ? 33.292 9.118 -33.806 1.00 28.97 173 ILE A CA 1
ATOM 1320 C C . ILE A 1 173 ? 33.098 7.903 -32.881 1.00 28.97 173 ILE A C 1
ATOM 1322 O O . ILE A 1 173 ? 32.735 8.100 -31.720 1.00 28.97 173 ILE A O 1
ATOM 1326 N N . PRO A 1 174 ? 33.366 6.665 -33.329 1.00 26.38 174 PRO A N 1
ATOM 1327 C CA . PRO A 1 174 ? 33.369 5.502 -32.453 1.00 26.38 174 PRO A CA 1
ATOM 1328 C C . PRO A 1 174 ? 34.684 5.423 -31.660 1.00 26.38 174 PRO A C 1
ATOM 1330 O O . PRO A 1 174 ? 35.773 5.496 -32.232 1.00 26.38 174 PRO A O 1
ATOM 1333 N N . LEU A 1 175 ? 34.596 5.206 -30.345 1.00 24.27 175 LEU A N 1
ATOM 1334 C CA . LEU A 1 175 ? 35.702 4.677 -29.543 1.00 24.27 175 LEU A CA 1
ATOM 1335 C C . LEU A 1 175 ? 35.391 3.221 -29.176 1.00 24.27 175 LEU A C 1
ATOM 1337 O O . LEU A 1 175 ? 34.702 2.934 -28.206 1.00 24.27 175 LEU A O 1
ATOM 1341 N N . GLN A 1 176 ? 35.927 2.298 -29.973 1.00 30.84 176 GLN A N 1
ATOM 1342 C CA . GLN A 1 176 ? 36.204 0.917 -29.574 1.00 30.84 176 GLN A CA 1
ATOM 1343 C C . GLN A 1 176 ? 37.703 0.654 -29.817 1.00 30.84 176 GLN A C 1
ATOM 1345 O O . GLN A 1 176 ? 38.249 1.124 -30.822 1.00 30.84 176 GLN A O 1
ATOM 1350 N N . PRO A 1 177 ? 38.398 -0.079 -28.929 1.00 30.53 177 PRO A N 1
ATOM 1351 C CA . PRO A 1 177 ? 39.812 -0.385 -29.079 1.00 30.53 177 PRO A CA 1
ATOM 1352 C C . PRO A 1 177 ? 39.998 -1.634 -29.948 1.00 30.53 177 PRO A C 1
ATOM 1354 O O . PRO A 1 177 ? 39.419 -2.679 -29.674 1.00 30.53 177 PRO A O 1
ATOM 1357 N N . SER A 1 178 ? 40.874 -1.590 -30.954 1.00 28.39 178 SER A N 1
ATOM 1358 C CA . SER A 1 178 ? 41.618 -2.792 -31.360 1.00 28.39 178 SER A CA 1
ATOM 1359 C C . SER A 1 178 ? 42.839 -2.497 -32.239 1.00 28.39 178 SER A C 1
ATOM 1361 O O . SER A 1 178 ? 42.793 -1.793 -33.240 1.00 28.39 178 SER A O 1
ATOM 1363 N N . PHE A 1 179 ? 43.950 -3.090 -31.795 1.00 30.08 179 PHE A N 1
ATOM 1364 C CA . PHE A 1 179 ? 45.078 -3.637 -32.549 1.00 30.08 179 PHE A CA 1
ATOM 1365 C C . PHE A 1 179 ? 45.631 -2.853 -33.749 1.00 30.08 179 PHE A C 1
ATOM 1367 O O . PHE A 1 179 ? 45.197 -2.969 -34.891 1.00 30.08 179 PHE A O 1
ATOM 1374 N N . ALA A 1 180 ? 46.760 -2.189 -33.489 1.00 28.08 180 ALA A N 1
ATOM 1375 C CA . ALA A 1 180 ? 47.685 -1.732 -34.512 1.00 28.08 180 ALA A CA 1
ATOM 1376 C C . ALA A 1 180 ? 48.207 -2.914 -35.351 1.00 28.08 180 ALA A C 1
ATOM 1378 O O . ALA A 1 180 ? 49.014 -3.718 -34.877 1.00 28.08 180 ALA A O 1
ATOM 1379 N N . SER A 1 181 ? 47.813 -2.964 -36.624 1.00 30.58 181 SER A N 1
ATOM 1380 C CA . SER A 1 181 ? 48.526 -3.725 -37.646 1.00 30.58 181 SER A CA 1
ATOM 1381 C C . SER A 1 181 ? 49.193 -2.771 -38.634 1.00 30.58 181 SER A C 1
ATOM 1383 O O . SER A 1 181 ? 48.626 -1.788 -39.106 1.00 30.58 181 SER A O 1
ATOM 1385 N N . ARG A 1 182 ? 50.471 -3.047 -38.871 1.00 37.66 182 ARG A N 1
ATOM 1386 C CA . ARG A 1 182 ? 51.451 -2.247 -39.606 1.00 37.66 182 ARG A CA 1
ATOM 1387 C C . ARG A 1 182 ? 51.104 -2.187 -41.101 1.00 37.66 182 ARG A C 1
ATOM 1389 O O . ARG A 1 182 ? 51.139 -3.221 -41.757 1.00 37.66 182 ARG A O 1
ATOM 1396 N N . ILE A 1 183 ? 50.883 -0.991 -41.656 1.00 32.16 183 ILE A N 1
ATOM 1397 C CA . ILE A 1 183 ? 50.762 -0.781 -43.111 1.00 32.16 183 ILE A CA 1
ATOM 1398 C C . ILE A 1 183 ? 52.003 -0.052 -43.650 1.00 32.16 183 ILE A C 1
ATOM 1400 O O . ILE A 1 183 ? 52.362 1.040 -43.212 1.00 32.16 183 ILE A O 1
ATOM 1404 N N . THR A 1 184 ? 52.664 -0.692 -44.613 1.00 37.38 184 THR A N 1
ATOM 1405 C CA . THR A 1 184 ? 53.673 -0.129 -45.525 1.00 37.38 184 THR A CA 1
ATOM 1406 C C . THR A 1 184 ? 53.028 0.791 -46.573 1.00 37.38 184 THR A C 1
ATOM 1408 O O . THR A 1 184 ? 51.914 0.506 -47.007 1.00 37.38 184 THR A O 1
ATOM 1411 N N . PRO A 1 185 ? 53.704 1.848 -47.058 1.00 39.62 185 PRO A N 1
ATOM 1412 C CA . PRO A 1 185 ? 53.075 2.835 -47.931 1.00 39.62 185 PRO A CA 1
ATOM 1413 C C . PRO A 1 185 ? 53.036 2.370 -49.395 1.00 39.62 185 PRO A C 1
ATOM 1415 O O . PRO A 1 185 ? 54.074 2.028 -49.959 1.00 39.62 185 PRO A O 1
ATOM 1418 N N . SER A 1 186 ? 51.869 2.460 -50.045 1.00 37.22 186 SER A N 1
ATOM 1419 C CA . SER A 1 186 ? 51.774 2.463 -51.510 1.00 37.22 186 SER A CA 1
ATOM 1420 C C . SER A 1 186 ? 50.951 3.655 -52.005 1.00 37.22 186 SER A C 1
ATOM 1422 O O . SER A 1 186 ? 49.736 3.706 -51.877 1.00 37.22 186 SER A O 1
ATOM 1424 N N . THR A 1 187 ? 51.686 4.623 -52.554 1.00 40.28 187 THR A N 1
ATOM 1425 C CA . THR A 1 187 ? 51.412 5.371 -53.795 1.00 40.28 187 THR A CA 1
ATOM 1426 C C . THR A 1 187 ? 49.995 5.897 -54.074 1.00 40.28 187 THR A C 1
ATOM 1428 O O . THR A 1 187 ? 49.109 5.177 -54.523 1.00 40.28 187 THR A O 1
ATOM 1431 N N . LYS A 1 188 ? 49.878 7.228 -53.977 1.00 52.06 188 LYS A N 1
ATOM 1432 C CA . LYS A 1 188 ? 48.840 8.084 -54.573 1.00 52.06 188 LYS A CA 1
ATOM 1433 C C . LYS A 1 188 ? 48.619 7.814 -56.071 1.00 52.06 188 LYS A C 1
ATOM 1435 O O . LYS A 1 188 ? 49.593 7.770 -56.815 1.00 52.06 188 LYS A O 1
ATOM 1440 N N . THR A 1 189 ? 47.362 7.822 -56.522 1.00 35.66 189 THR A N 1
ATOM 1441 C CA . THR A 1 189 ? 46.930 8.330 -57.848 1.00 35.66 189 THR A CA 1
ATOM 1442 C C . THR A 1 189 ? 45.472 8.841 -57.784 1.00 35.66 189 THR A C 1
ATOM 1444 O O . THR A 1 189 ? 44.762 8.474 -56.850 1.00 35.66 189 THR A O 1
ATOM 1447 N N . PRO A 1 190 ? 45.057 9.775 -58.670 1.00 51.53 190 PRO A N 1
ATOM 1448 C CA . PRO A 1 190 ? 44.004 10.757 -58.385 1.00 51.53 190 PRO A CA 1
ATOM 1449 C C . PRO A 1 190 ? 42.585 10.378 -58.858 1.00 51.53 190 PRO A C 1
ATOM 1451 O O . PRO A 1 190 ? 42.401 9.522 -59.717 1.00 51.53 190 PRO A O 1
ATOM 1454 N N . MET A 1 191 ? 41.610 11.093 -58.281 1.00 43.38 191 MET A N 1
ATOM 1455 C CA . MET A 1 191 ? 40.149 11.025 -58.446 1.00 43.38 191 MET A CA 1
ATOM 1456 C C . MET A 1 191 ? 39.627 10.897 -59.889 1.00 43.38 191 MET A C 1
ATOM 1458 O O . MET A 1 191 ? 39.981 11.687 -60.764 1.00 43.38 191 MET A O 1
ATOM 1462 N N . SER A 1 192 ? 38.666 9.983 -60.063 1.00 43.19 192 SER A N 1
ATOM 1463 C CA . SER A 1 192 ? 37.667 9.970 -61.139 1.00 43.19 192 SER A CA 1
ATOM 1464 C C . SER A 1 192 ? 36.369 10.592 -60.614 1.00 43.19 192 SER A C 1
ATOM 1466 O O . SER A 1 192 ? 35.921 10.244 -59.525 1.00 43.19 192 SER A O 1
ATOM 1468 N N . ILE A 1 193 ? 35.768 11.514 -61.371 1.00 53.91 193 ILE A N 1
ATOM 1469 C CA . ILE A 1 193 ? 34.480 12.139 -61.038 1.00 53.91 193 ILE A CA 1
ATOM 1470 C C . ILE A 1 193 ? 33.368 11.141 -61.376 1.00 53.91 193 ILE A C 1
ATOM 1472 O O . ILE A 1 193 ? 32.912 11.056 -62.515 1.00 53.91 193 ILE A O 1
ATOM 1476 N N . THR A 1 194 ? 32.943 10.381 -60.377 1.00 56.31 194 THR A N 1
ATOM 1477 C CA . THR A 1 194 ? 31.677 9.642 -60.364 1.00 56.31 194 THR A CA 1
ATOM 1478 C C . THR A 1 194 ? 30.937 10.058 -59.104 1.00 56.31 194 THR A C 1
ATOM 1480 O O . THR A 1 194 ? 31.505 9.988 -58.017 1.00 56.31 194 THR A O 1
ATOM 1483 N N . SER A 1 195 ? 29.707 10.556 -59.257 1.00 68.50 195 SER A N 1
ATOM 1484 C CA . SER A 1 195 ? 28.841 10.847 -58.113 1.00 68.50 195 SER A CA 1
ATOM 1485 C C . SER A 1 195 ? 28.540 9.539 -57.399 1.00 68.50 195 SER A C 1
ATOM 1487 O O . SER A 1 195 ? 28.141 8.573 -58.048 1.00 68.50 195 SER A O 1
ATOM 1489 N N . ASP A 1 196 ? 28.733 9.536 -56.087 1.00 77.50 196 ASP A N 1
ATOM 1490 C CA . ASP A 1 196 ? 28.301 8.455 -55.214 1.00 77.50 196 ASP A CA 1
ATOM 1491 C C . ASP A 1 196 ? 26.787 8.231 -55.366 1.00 77.50 196 ASP A C 1
ATOM 1493 O O . ASP A 1 196 ? 26.026 9.190 -55.562 1.00 77.50 196 ASP A O 1
ATOM 1497 N N . VAL A 1 197 ? 26.366 6.970 -55.353 1.00 81.38 197 VAL A N 1
ATOM 1498 C CA . VAL A 1 197 ? 24.954 6.586 -55.414 1.00 81.38 197 VAL A CA 1
ATOM 1499 C C . VAL A 1 197 ? 24.517 6.349 -53.983 1.00 81.38 197 VAL A C 1
ATOM 1501 O O . VAL A 1 197 ? 25.118 5.532 -53.318 1.00 81.38 197 VAL A O 1
ATOM 1504 N N . ASN A 1 198 ? 23.476 7.040 -53.514 1.00 80.06 198 ASN A N 1
ATOM 1505 C CA . ASN A 1 198 ? 22.995 6.823 -52.154 1.00 80.06 198 ASN A CA 1
ATOM 1506 C C . ASN A 1 198 ? 22.048 5.617 -52.100 1.00 80.06 198 ASN A C 1
ATOM 1508 O O . ASN A 1 198 ? 20.855 5.753 -52.396 1.00 80.06 198 ASN A O 1
ATOM 1512 N N . GLU A 1 199 ? 22.550 4.439 -51.729 1.00 82.62 199 GLU A N 1
ATOM 1513 C CA . GLU A 1 199 ? 21.741 3.214 -51.660 1.00 82.62 199 GLU A CA 1
ATOM 1514 C C . GLU A 1 199 ? 20.613 3.308 -50.619 1.00 82.62 199 GLU A C 1
ATOM 1516 O O . GLU A 1 199 ? 19.556 2.699 -50.794 1.00 82.62 199 GLU A O 1
ATOM 1521 N N . CYS A 1 200 ? 20.764 4.139 -49.583 1.00 79.50 200 CYS A N 1
ATOM 1522 C CA . CYS A 1 200 ? 19.747 4.324 -48.546 1.00 79.50 200 CYS A CA 1
ATOM 1523 C C . CYS A 1 200 ? 18.512 5.114 -49.022 1.00 79.50 200 CYS A C 1
ATOM 1525 O O . CYS A 1 200 ? 17.460 5.047 -48.382 1.00 79.50 200 CYS A O 1
ATOM 1527 N N . THR A 1 201 ? 18.604 5.866 -50.125 1.00 78.94 201 THR A N 1
ATOM 1528 C CA . THR A 1 201 ? 17.475 6.638 -50.688 1.00 78.94 201 THR A CA 1
ATOM 1529 C C . THR A 1 201 ? 16.801 5.951 -51.876 1.00 78.94 201 THR A C 1
ATOM 1531 O O . THR A 1 201 ? 15.746 6.399 -52.326 1.00 78.94 201 THR A O 1
ATOM 1534 N N . LEU A 1 202 ? 17.353 4.827 -52.344 1.00 72.31 202 LEU A N 1
ATOM 1535 C CA . LEU A 1 202 ? 16.869 4.073 -53.506 1.00 72.31 202 LEU A CA 1
ATOM 1536 C C . LEU A 1 202 ? 15.654 3.163 -53.226 1.00 72.31 202 LEU A C 1
ATOM 1538 O O . LEU A 1 202 ? 15.121 2.552 -54.150 1.00 72.31 202 LEU A O 1
ATOM 1542 N N . GLY A 1 203 ? 15.152 3.122 -51.985 1.00 57.41 203 GLY A N 1
ATOM 1543 C CA . GLY A 1 203 ? 13.855 2.514 -51.637 1.00 57.41 203 GLY A CA 1
ATOM 1544 C C . GLY A 1 203 ? 13.842 0.984 -51.531 1.00 57.41 203 GLY A C 1
ATOM 1545 O O . GLY A 1 203 ? 12.791 0.387 -51.300 1.00 57.41 203 GLY A O 1
ATOM 1546 N N . THR A 1 204 ? 14.993 0.338 -51.668 1.00 55.66 204 THR A N 1
ATOM 1547 C CA . THR A 1 204 ? 15.197 -1.093 -51.430 1.00 55.66 204 THR A CA 1
ATOM 1548 C C . THR A 1 204 ? 15.593 -1.309 -49.969 1.00 55.66 204 THR A C 1
ATOM 1550 O O . THR A 1 204 ? 16.477 -0.629 -49.458 1.00 55.66 204 THR A O 1
ATOM 1553 N N . GLN A 1 205 ? 14.916 -2.228 -49.265 1.00 60.75 205 GLN A N 1
ATOM 1554 C CA . GLN A 1 205 ? 15.236 -2.616 -47.882 1.00 60.75 205 GLN A CA 1
ATOM 1555 C C . GLN A 1 205 ? 16.595 -3.335 -47.839 1.00 60.75 205 GLN A C 1
ATOM 1557 O O . GLN A 1 205 ? 16.669 -4.558 -47.787 1.00 60.75 205 GLN A O 1
ATOM 1562 N N . HIS A 1 206 ? 17.675 -2.566 -47.956 1.00 70.94 206 HIS A N 1
ATOM 1563 C CA . HIS A 1 206 ? 19.050 -3.061 -47.974 1.00 70.94 206 HIS A CA 1
ATOM 1564 C C . HIS A 1 206 ? 19.548 -3.464 -46.586 1.00 70.94 206 HIS A C 1
ATOM 1566 O O . HIS A 1 206 ? 20.418 -4.324 -46.473 1.00 70.94 206 HIS A O 1
ATOM 1572 N N . CYS A 1 207 ? 18.962 -2.870 -45.548 1.00 70.19 207 CYS A N 1
ATOM 1573 C CA . CYS A 1 207 ? 19.141 -3.275 -44.165 1.00 70.19 207 CYS A CA 1
ATOM 1574 C C . CYS A 1 207 ? 17.909 -4.057 -43.698 1.00 70.19 207 CYS A C 1
ATOM 1576 O O . CYS A 1 207 ? 16.783 -3.742 -44.091 1.00 70.19 207 CYS A O 1
ATOM 1578 N N . GLY A 1 208 ? 18.133 -5.080 -42.868 1.00 72.50 208 GLY A N 1
ATOM 1579 C CA . GLY A 1 208 ? 17.056 -5.825 -42.214 1.00 72.50 208 GLY A CA 1
ATOM 1580 C C . GLY A 1 208 ? 16.209 -4.943 -41.279 1.00 72.50 208 GLY A C 1
ATOM 1581 O O . GLY A 1 208 ? 16.533 -3.772 -41.063 1.00 72.50 208 GLY A O 1
ATOM 1582 N N . PRO A 1 209 ? 15.111 -5.476 -40.713 1.00 75.94 209 PRO A N 1
ATOM 1583 C CA . PRO A 1 209 ? 14.310 -4.746 -39.732 1.00 75.94 209 PRO A CA 1
ATOM 1584 C C . PRO A 1 209 ? 15.158 -4.320 -38.520 1.00 75.94 209 PRO A C 1
ATOM 1586 O O . PRO A 1 209 ? 16.151 -4.967 -38.193 1.00 75.94 209 PRO A O 1
ATOM 1589 N N . HIS A 1 210 ? 14.756 -3.221 -37.873 1.00 79.81 210 HIS A N 1
ATOM 1590 C CA . HIS A 1 210 ? 15.437 -2.627 -36.710 1.00 79.81 210 HIS A CA 1
ATOM 1591 C C . HIS A 1 210 ? 16.902 -2.216 -36.954 1.00 79.81 210 HIS A C 1
ATOM 1593 O O . HIS A 1 210 ? 17.722 -2.215 -36.039 1.00 79.81 210 HIS A O 1
ATOM 1599 N N . ALA A 1 211 ? 17.219 -1.823 -38.191 1.00 81.06 211 ALA A N 1
ATOM 1600 C CA . ALA A 1 211 ? 18.520 -1.299 -38.588 1.00 81.06 211 ALA A CA 1
ATOM 1601 C C . ALA A 1 211 ? 18.385 0.028 -39.353 1.00 81.06 211 ALA A C 1
ATOM 1603 O O . ALA A 1 211 ? 17.429 0.248 -40.104 1.00 81.06 211 ALA A O 1
ATOM 1604 N N . LYS A 1 212 ? 19.372 0.907 -39.196 1.00 83.81 212 LYS A N 1
ATOM 1605 C CA . LYS A 1 212 ? 19.526 2.173 -39.907 1.00 83.81 212 LYS A CA 1
ATOM 1606 C C . LYS A 1 212 ? 20.579 2.019 -41.007 1.00 83.81 212 LYS A C 1
ATOM 1608 O O . LYS A 1 212 ? 21.692 1.573 -40.751 1.00 83.81 212 LYS A O 1
ATOM 1613 N N . CYS A 1 213 ? 20.222 2.411 -42.229 1.00 84.12 213 CYS A N 1
ATOM 1614 C CA . CYS A 1 213 ? 21.146 2.457 -43.364 1.00 84.12 213 CYS A CA 1
ATOM 1615 C C . CYS A 1 213 ? 21.996 3.732 -43.310 1.00 84.12 213 CYS A C 1
ATOM 1617 O O . CYS A 1 213 ? 21.451 4.837 -43.196 1.00 84.12 213 CYS A O 1
ATOM 1619 N N . LEU A 1 214 ? 23.312 3.573 -43.416 1.00 85.19 214 LEU A N 1
ATOM 1620 C CA . LEU A 1 214 ? 24.303 4.638 -43.505 1.00 85.19 214 LEU A CA 1
ATOM 1621 C C . LEU A 1 214 ? 24.997 4.553 -44.866 1.00 85.19 214 LEU A C 1
ATOM 1623 O O . LEU A 1 214 ? 25.575 3.530 -45.215 1.00 85.19 214 LEU A O 1
ATOM 1627 N N . ASN A 1 215 ? 24.929 5.632 -45.641 1.00 82.44 215 ASN A N 1
ATOM 1628 C CA . ASN A 1 215 ? 25.551 5.689 -46.959 1.00 82.44 215 ASN A CA 1
ATOM 1629 C C . ASN A 1 215 ? 27.052 5.972 -46.835 1.00 82.44 215 ASN A C 1
ATOM 1631 O O . ASN A 1 215 ? 27.433 6.936 -46.164 1.00 82.44 215 ASN A O 1
ATOM 1635 N N . THR A 1 216 ? 27.892 5.189 -47.503 1.00 83.69 216 THR A N 1
ATOM 1636 C CA . THR A 1 216 ? 29.348 5.369 -47.530 1.00 83.69 216 THR A CA 1
ATOM 1637 C C . THR A 1 216 ? 29.828 5.534 -48.971 1.00 83.69 216 THR A C 1
ATOM 1639 O O . THR A 1 216 ? 29.168 5.132 -49.917 1.00 83.69 216 THR A O 1
ATOM 1642 N N . ILE A 1 217 ? 30.981 6.176 -49.181 1.00 81.75 217 ILE A N 1
ATOM 1643 C CA . ILE A 1 217 ? 31.470 6.403 -50.550 1.00 81.75 217 ILE A CA 1
ATOM 1644 C C . ILE A 1 217 ? 31.804 5.049 -51.190 1.00 81.75 217 ILE A C 1
ATOM 1646 O O . ILE A 1 217 ? 32.784 4.406 -50.803 1.00 81.75 217 ILE A O 1
ATOM 1650 N N . GLY A 1 218 ? 31.018 4.649 -52.191 1.00 78.06 218 GLY A N 1
ATOM 1651 C CA . GLY A 1 218 ? 31.140 3.355 -52.864 1.00 78.06 218 GLY A CA 1
ATOM 1652 C C . GLY A 1 218 ? 30.355 2.196 -52.231 1.00 78.06 218 GLY A C 1
ATOM 1653 O O . GLY A 1 218 ? 30.632 1.052 -52.607 1.00 78.06 218 GLY A O 1
ATOM 1654 N N . GLY A 1 219 ? 29.415 2.451 -51.308 1.00 82.50 219 GLY A N 1
ATOM 1655 C CA . GLY A 1 219 ? 28.510 1.432 -50.758 1.00 82.50 219 GLY A CA 1
ATOM 1656 C C . GLY A 1 219 ? 27.648 1.899 -49.572 1.00 82.50 219 GLY A C 1
ATOM 1657 O O . GLY A 1 219 ? 27.407 3.081 -49.370 1.00 82.50 219 GLY A O 1
ATOM 1658 N N . TYR A 1 220 ? 27.188 0.957 -48.742 1.00 81.56 220 TYR A N 1
ATOM 1659 C CA . TYR A 1 220 ? 26.364 1.253 -47.563 1.00 81.56 220 TYR A CA 1
ATOM 1660 C C . TYR A 1 220 ? 26.713 0.358 -46.368 1.00 81.56 220 TYR A C 1
ATOM 1662 O O . TYR A 1 220 ? 27.194 -0.764 -46.530 1.00 81.56 220 TYR A O 1
ATOM 1670 N N . GLU A 1 221 ? 26.424 0.844 -45.164 1.00 80.06 221 GLU A N 1
ATOM 1671 C CA . GLU A 1 221 ? 26.522 0.106 -43.904 1.00 80.06 221 GLU A CA 1
ATOM 1672 C C . GLU A 1 221 ? 25.162 0.068 -43.191 1.00 80.06 221 GLU A C 1
ATOM 1674 O O . GLU A 1 221 ? 24.337 0.971 -43.336 1.00 80.06 221 GLU A O 1
ATOM 1679 N N . CYS A 1 222 ? 24.915 -0.992 -42.417 1.00 81.12 222 CYS A N 1
ATOM 1680 C CA . CYS A 1 222 ? 23.699 -1.153 -41.620 1.00 81.12 222 CYS A CA 1
ATOM 1681 C C . CYS A 1 222 ? 24.053 -1.190 -40.131 1.00 81.12 222 CYS A C 1
ATOM 1683 O O . CYS A 1 222 ? 24.731 -2.116 -39.679 1.00 81.12 222 CYS A O 1
ATOM 1685 N N . GLU A 1 223 ? 23.565 -0.202 -39.385 1.00 83.62 223 GLU A N 1
ATOM 1686 C CA . GLU A 1 223 ? 23.739 -0.071 -37.937 1.00 83.62 223 GLU A CA 1
ATOM 1687 C C . GLU A 1 223 ? 22.451 -0.497 -37.223 1.00 83.62 223 GLU A C 1
ATOM 1689 O O . GLU A 1 223 ? 21.364 -0.068 -37.608 1.00 83.62 223 GLU A O 1
ATOM 1694 N N . CYS A 1 224 ? 22.540 -1.351 -36.204 1.00 83.00 224 CYS A N 1
ATOM 1695 C CA . CYS A 1 224 ? 21.361 -1.752 -35.438 1.00 83.00 224 CYS A CA 1
ATOM 1696 C C . CYS A 1 224 ? 20.822 -0.595 -34.591 1.00 83.00 224 CYS A C 1
ATOM 1698 O O . CYS A 1 224 ? 21.583 0.239 -34.105 1.00 83.00 224 CYS A O 1
ATOM 1700 N N . LEU A 1 225 ? 19.497 -0.527 -34.432 1.00 79.62 225 LEU A N 1
ATOM 1701 C CA . LEU A 1 225 ? 18.885 0.413 -33.492 1.00 79.62 225 LEU A CA 1
ATOM 1702 C C . LEU A 1 225 ? 19.307 0.071 -32.046 1.00 79.62 225 LEU A C 1
ATOM 1704 O O . LEU A 1 225 ? 19.624 -1.087 -31.773 1.00 79.62 225 LEU A O 1
ATOM 1708 N N . PRO A 1 226 ? 19.296 1.039 -31.107 1.00 79.56 226 PRO A N 1
ATOM 1709 C CA . PRO A 1 226 ? 19.534 0.756 -29.690 1.00 79.56 226 PRO A CA 1
ATOM 1710 C C . PRO A 1 226 ? 18.622 -0.366 -29.174 1.00 79.56 226 PRO A C 1
ATOM 1712 O O . PRO A 1 226 ? 17.444 -0.397 -29.529 1.00 79.56 226 PRO A O 1
ATOM 1715 N N . GLY A 1 227 ? 19.178 -1.280 -28.373 1.00 74.94 227 GLY A N 1
ATOM 1716 C CA . GLY A 1 227 ? 18.487 -2.496 -27.919 1.00 74.94 227 GLY A CA 1
ATOM 1717 C C . GLY A 1 227 ? 18.533 -3.661 -28.918 1.00 74.94 227 GLY A C 1
ATOM 1718 O O . GLY A 1 227 ? 17.917 -4.690 -28.677 1.00 74.94 227 GLY A O 1
ATOM 1719 N N . PHE A 1 228 ? 19.255 -3.537 -30.040 1.00 80.25 228 PHE A N 1
ATOM 1720 C CA . PHE A 1 228 ? 19.410 -4.610 -31.025 1.00 80.25 228 PHE A CA 1
ATOM 1721 C C . PHE A 1 228 ? 20.882 -4.882 -31.353 1.00 80.25 228 PHE A C 1
ATOM 1723 O O . PHE A 1 228 ? 21.691 -3.963 -31.481 1.00 80.25 228 PHE A O 1
ATOM 1730 N N . GLU A 1 229 ? 21.221 -6.151 -31.567 1.00 84.69 229 GLU A N 1
ATOM 1731 C CA . GLU A 1 229 ? 22.546 -6.611 -31.975 1.00 84.69 229 GLU A CA 1
ATOM 1732 C C . GLU A 1 229 ? 22.520 -7.332 -33.326 1.00 84.69 229 GLU A C 1
ATOM 1734 O O . GLU A 1 229 ? 21.495 -7.843 -33.781 1.00 84.69 229 GLU A O 1
ATOM 1739 N N . ARG A 1 230 ? 23.675 -7.370 -33.996 1.00 79.94 230 ARG A N 1
ATOM 1740 C CA . ARG A 1 230 ? 23.835 -8.074 -35.271 1.00 79.94 230 ARG A CA 1
ATOM 1741 C C . ARG A 1 230 ? 24.476 -9.434 -35.024 1.00 79.94 230 ARG A C 1
ATOM 1743 O O . ARG A 1 230 ? 25.680 -9.501 -34.797 1.00 79.94 230 ARG A O 1
ATOM 1750 N N . ILE A 1 231 ? 23.688 -10.503 -35.119 1.00 68.81 231 ILE A N 1
ATOM 1751 C CA . ILE A 1 231 ? 24.194 -11.876 -34.952 1.00 68.81 231 ILE A CA 1
ATOM 1752 C C . ILE A 1 231 ? 24.826 -12.395 -36.255 1.00 68.81 231 ILE A C 1
ATOM 1754 O O . ILE A 1 231 ? 25.915 -12.957 -36.217 1.00 68.81 231 ILE A O 1
ATOM 1758 N N . ASP A 1 232 ? 24.207 -12.131 -37.414 1.00 64.50 232 ASP A N 1
ATOM 1759 C CA . ASP A 1 232 ? 24.701 -12.570 -38.727 1.00 64.50 232 ASP A CA 1
ATOM 1760 C C . ASP A 1 232 ? 24.600 -11.451 -39.778 1.00 64.50 232 ASP A C 1
ATOM 1762 O O . ASP A 1 232 ? 23.603 -10.729 -39.847 1.00 64.50 232 ASP A O 1
ATOM 1766 N N . GLU A 1 233 ? 25.588 -11.345 -40.677 1.00 56.41 233 GLU A N 1
ATOM 1767 C CA . GLU A 1 233 ? 25.604 -10.321 -41.744 1.00 56.41 233 GLU A CA 1
ATOM 1768 C C . GLU A 1 233 ? 24.426 -10.424 -42.728 1.00 56.41 233 GLU A C 1
ATOM 1770 O O . GLU A 1 233 ? 24.091 -9.449 -43.396 1.00 56.41 233 GLU A O 1
ATOM 1775 N N . ALA A 1 234 ? 23.778 -11.590 -42.807 1.00 57.19 234 ALA A N 1
ATOM 1776 C CA . ALA A 1 234 ? 22.665 -11.855 -43.717 1.00 57.19 234 ALA A CA 1
ATOM 1777 C C . ALA A 1 234 ? 21.270 -11.787 -43.057 1.00 57.19 234 ALA A C 1
ATOM 1779 O O . ALA A 1 234 ? 20.274 -11.843 -43.778 1.00 57.19 234 ALA A O 1
ATOM 1780 N N . ALA A 1 235 ? 21.175 -11.693 -41.721 1.00 60.00 235 ALA A N 1
ATOM 1781 C CA . ALA A 1 235 ? 19.919 -11.902 -40.980 1.00 60.00 235 ALA A CA 1
ATOM 1782 C C . ALA A 1 235 ? 19.284 -10.628 -40.384 1.00 60.00 235 ALA A C 1
ATOM 1784 O O . ALA A 1 235 ? 18.129 -10.668 -39.962 1.00 60.00 235 ALA A O 1
ATOM 1785 N N . GLY A 1 236 ? 19.983 -9.489 -40.401 1.00 70.19 236 GLY A N 1
ATOM 1786 C CA . GLY A 1 236 ? 19.488 -8.234 -39.820 1.00 70.19 236 GLY A CA 1
ATOM 1787 C C . GLY A 1 236 ? 19.777 -8.106 -38.321 1.00 70.19 236 GLY A C 1
ATOM 1788 O O . GLY A 1 236 ? 20.651 -8.792 -37.795 1.00 70.19 236 GLY A O 1
ATOM 1789 N N . CYS A 1 237 ? 19.077 -7.182 -37.658 1.00 82.56 237 CYS A N 1
ATOM 1790 C CA . CYS A 1 237 ? 19.278 -6.865 -36.245 1.00 82.56 237 CYS A CA 1
ATOM 1791 C C . CYS A 1 237 ? 18.252 -7.591 -35.374 1.00 82.56 237 CYS A C 1
ATOM 1793 O O . CYS A 1 237 ? 17.045 -7.538 -35.632 1.00 82.56 237 CYS A O 1
ATOM 1795 N N . THR A 1 238 ? 18.744 -8.276 -34.351 1.00 83.69 238 THR A N 1
ATOM 1796 C CA . THR A 1 238 ? 17.949 -9.029 -33.385 1.00 83.69 238 THR A CA 1
ATOM 1797 C C . THR A 1 238 ? 17.926 -8.307 -32.057 1.00 83.69 238 THR A C 1
ATOM 1799 O O . THR A 1 238 ? 18.904 -7.682 -31.673 1.00 83.69 238 THR A O 1
ATOM 1802 N N . ASP A 1 239 ? 16.787 -8.384 -31.388 1.00 83.75 239 ASP A N 1
ATOM 1803 C CA . ASP A 1 239 ? 16.581 -7.813 -30.064 1.00 83.75 239 ASP A CA 1
ATOM 1804 C C . ASP A 1 239 ? 17.604 -8.366 -29.061 1.00 83.75 239 ASP A C 1
ATOM 1806 O O . ASP A 1 239 ? 17.835 -9.579 -29.034 1.00 83.75 239 ASP A O 1
ATOM 1810 N N . ILE A 1 240 ? 18.233 -7.486 -28.284 1.00 84.12 240 ILE A N 1
ATOM 1811 C CA . ILE A 1 240 ? 19.100 -7.875 -27.173 1.00 84.12 240 ILE A CA 1
ATOM 1812 C C . ILE A 1 240 ? 18.185 -8.164 -25.995 1.00 84.12 240 ILE A C 1
ATOM 1814 O O . ILE A 1 240 ? 17.470 -7.281 -25.555 1.00 84.12 240 ILE A O 1
ATOM 1818 N N . ASP A 1 241 ? 18.242 -9.374 -25.449 1.00 82.12 241 ASP A N 1
ATOM 1819 C CA . ASP A 1 241 ? 17.537 -9.664 -24.203 1.00 82.12 241 ASP A CA 1
ATOM 1820 C C . ASP A 1 241 ? 18.403 -9.224 -23.013 1.00 82.12 241 ASP A C 1
ATOM 1822 O O . ASP A 1 241 ? 19.277 -9.962 -22.533 1.00 82.12 241 ASP A O 1
ATOM 1826 N N . GLU A 1 242 ? 18.189 -7.992 -22.544 1.00 87.06 242 GLU A N 1
ATOM 1827 C CA . GLU A 1 242 ? 18.985 -7.414 -21.458 1.00 87.06 242 GLU A CA 1
ATOM 1828 C C . GLU A 1 242 ? 18.756 -8.116 -20.113 1.00 87.06 242 GLU A C 1
ATOM 1830 O O . GLU A 1 242 ? 19.573 -7.977 -19.195 1.00 87.06 242 GLU A O 1
ATOM 1835 N N . CYS A 1 243 ? 17.712 -8.943 -19.979 1.00 83.56 243 CYS A N 1
ATOM 1836 C CA . CYS A 1 243 ? 17.479 -9.708 -18.757 1.00 83.56 243 CYS A CA 1
ATOM 1837 C C . CYS A 1 243 ? 18.577 -10.750 -18.499 1.00 83.56 243 CYS A C 1
ATOM 1839 O O . CYS A 1 243 ? 18.819 -11.104 -17.341 1.00 83.56 243 CYS A O 1
ATOM 1841 N N . PHE A 1 244 ? 19.311 -11.188 -19.527 1.00 83.44 244 PHE A N 1
ATOM 1842 C CA . PHE A 1 244 ? 20.493 -12.040 -19.340 1.00 83.44 244 PHE A CA 1
ATOM 1843 C C . PHE A 1 244 ? 21.720 -11.281 -18.822 1.00 83.44 244 PHE A C 1
ATOM 1845 O O . PHE A 1 244 ? 22.665 -11.904 -18.334 1.00 83.44 244 PHE A O 1
ATOM 1852 N N . LEU A 1 245 ? 21.701 -9.947 -18.870 1.00 80.00 245 LEU A N 1
ATOM 1853 C CA . LEU A 1 245 ? 22.800 -9.082 -18.438 1.00 80.00 245 LEU A CA 1
ATOM 1854 C C . LEU A 1 245 ? 22.663 -8.623 -16.977 1.00 80.00 245 LEU A C 1
ATOM 1856 O O . LEU A 1 245 ? 23.493 -7.854 -16.501 1.00 80.00 245 LEU A O 1
ATOM 1860 N N . SER A 1 246 ? 21.658 -9.122 -16.241 1.00 77.12 246 SER A N 1
ATOM 1861 C CA . SER A 1 246 ? 21.419 -8.798 -14.820 1.00 77.12 246 SER A CA 1
ATOM 1862 C C . SER A 1 246 ? 21.324 -7.290 -14.541 1.00 77.12 246 SER A C 1
ATOM 1864 O O . SER A 1 246 ? 21.848 -6.799 -13.545 1.00 77.12 246 SER A O 1
ATOM 1866 N N . VAL A 1 247 ? 20.658 -6.555 -15.436 1.00 82.19 247 VAL A N 1
ATOM 1867 C CA . VAL A 1 247 ? 20.505 -5.092 -15.365 1.00 82.19 247 VAL A CA 1
ATOM 1868 C C . VAL A 1 247 ? 19.580 -4.622 -14.236 1.00 82.19 247 VAL A C 1
ATOM 1870 O O . VAL A 1 247 ? 19.777 -3.534 -13.705 1.00 82.19 247 VAL A O 1
ATOM 1873 N N . CYS A 1 248 ? 18.591 -5.431 -13.847 1.00 83.69 248 CYS A N 1
ATOM 1874 C CA . CYS A 1 248 ? 17.646 -5.095 -12.780 1.00 83.69 248 CYS A CA 1
ATOM 1875 C C . CYS A 1 248 ? 18.231 -5.311 -11.376 1.00 83.69 248 CYS A C 1
ATOM 1877 O O . CYS A 1 248 ? 19.208 -6.039 -11.189 1.00 83.69 248 CYS A O 1
ATOM 1879 N N . HIS A 1 249 ? 17.567 -4.753 -10.356 1.00 85.62 249 HIS A N 1
ATOM 1880 C CA . HIS A 1 249 ? 17.864 -5.077 -8.960 1.00 85.62 249 HIS A CA 1
ATOM 1881 C C . HIS A 1 249 ? 17.823 -6.605 -8.739 1.00 85.62 249 HIS A C 1
ATOM 1883 O O . HIS A 1 249 ? 16.927 -7.253 -9.280 1.00 85.62 249 HIS A O 1
ATOM 1889 N N . PRO A 1 250 ? 18.680 -7.207 -7.887 1.00 84.12 250 PRO A N 1
ATOM 1890 C CA . PRO A 1 250 ? 18.698 -8.663 -7.678 1.00 84.12 250 PRO A CA 1
ATOM 1891 C C . PRO A 1 250 ? 17.366 -9.268 -7.213 1.00 84.12 250 PRO A C 1
ATOM 1893 O O . PRO A 1 250 ? 17.106 -10.449 -7.419 1.00 84.12 250 PRO A O 1
ATOM 1896 N N . ALA A 1 251 ? 16.537 -8.458 -6.5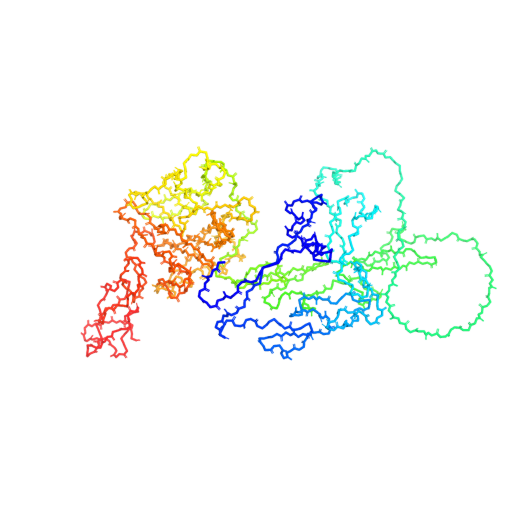53 1.00 75.75 251 ALA A N 1
ATOM 1897 C CA . ALA A 1 251 ? 15.197 -8.852 -6.129 1.00 75.75 251 ALA A CA 1
ATOM 1898 C C . ALA A 1 251 ? 14.119 -8.601 -7.198 1.00 75.75 251 ALA A C 1
ATOM 1900 O O . ALA A 1 251 ? 13.031 -9.143 -7.067 1.00 75.75 251 ALA A O 1
ATOM 1901 N N . ALA A 1 252 ? 14.375 -7.778 -8.216 1.00 82.56 252 ALA A N 1
ATOM 1902 C CA . ALA A 1 252 ? 13.391 -7.409 -9.228 1.00 82.56 252 ALA A CA 1
ATOM 1903 C C . ALA A 1 252 ? 13.196 -8.508 -10.280 1.00 82.56 252 ALA A C 1
ATOM 1905 O O . ALA A 1 252 ? 14.128 -9.211 -10.665 1.00 82.56 252 ALA A O 1
ATOM 1906 N N . ALA A 1 253 ? 11.970 -8.613 -10.786 1.00 82.88 253 ALA A N 1
ATOM 1907 C CA . ALA A 1 253 ? 11.677 -9.376 -11.988 1.00 82.88 253 ALA A CA 1
ATOM 1908 C C . ALA A 1 253 ? 12.024 -8.537 -13.225 1.00 82.88 253 ALA A C 1
ATOM 1910 O O . ALA A 1 253 ? 11.658 -7.362 -13.292 1.00 82.88 253 ALA A O 1
ATOM 1911 N N . CYS A 1 254 ? 12.700 -9.156 -14.193 1.00 87.50 254 CYS A N 1
ATOM 1912 C CA . CYS A 1 254 ? 13.015 -8.556 -15.485 1.00 87.50 254 CYS A CA 1
ATOM 1913 C C . CYS A 1 254 ? 12.087 -9.109 -16.569 1.00 87.50 254 CYS A C 1
ATOM 1915 O O . CYS A 1 254 ? 11.853 -10.319 -16.630 1.00 87.50 254 CYS A O 1
ATOM 1917 N N . ALA A 1 255 ? 11.578 -8.225 -17.421 1.00 85.00 255 ALA A N 1
ATOM 1918 C CA . ALA A 1 255 ? 10.825 -8.566 -18.617 1.00 85.00 255 ALA A CA 1
ATOM 1919 C C . ALA A 1 255 ? 11.483 -7.922 -19.840 1.00 85.00 255 ALA A C 1
ATOM 1921 O O . ALA A 1 255 ? 11.575 -6.696 -19.918 1.00 85.00 255 ALA A O 1
ATOM 1922 N N . ASN A 1 256 ? 11.906 -8.753 -20.793 1.00 84.31 256 ASN A N 1
ATOM 1923 C CA . ASN A 1 256 ? 12.453 -8.283 -22.058 1.00 84.31 256 ASN A CA 1
ATOM 1924 C C . ASN A 1 256 ? 11.343 -7.708 -22.954 1.00 84.31 256 ASN A C 1
ATOM 1926 O O . ASN A 1 256 ? 10.253 -8.288 -23.055 1.00 84.31 256 ASN A O 1
ATOM 1930 N N . LEU A 1 257 ? 11.611 -6.578 -23.599 1.00 82.94 257 LEU A N 1
ATOM 1931 C CA . LEU A 1 257 ? 10.725 -5.886 -24.531 1.00 82.94 257 LEU A CA 1
ATOM 1932 C C . LEU A 1 257 ? 11.461 -5.682 -25.860 1.00 82.94 257 LEU A C 1
ATOM 1934 O O . LEU A 1 257 ? 12.674 -5.664 -25.931 1.00 82.94 257 LEU A O 1
ATOM 1938 N N . VAL A 1 258 ? 10.727 -5.478 -26.949 1.00 82.69 258 VAL A N 1
ATOM 1939 C CA . VAL A 1 258 ? 11.383 -5.252 -28.244 1.00 82.69 258 VAL A CA 1
ATOM 1940 C C . VAL A 1 258 ? 12.094 -3.890 -28.238 1.00 82.69 258 VAL A C 1
ATOM 1942 O O . VAL A 1 258 ? 11.434 -2.847 -28.233 1.00 82.69 258 VAL A O 1
ATOM 1945 N N . GLY A 1 259 ? 13.424 -3.917 -28.263 1.00 78.31 259 GLY A N 1
ATOM 1946 C CA . GLY A 1 259 ? 14.354 -2.794 -28.206 1.00 78.31 259 GLY A CA 1
ATOM 1947 C C . GLY A 1 259 ? 14.602 -2.236 -26.803 1.00 78.31 259 GLY A C 1
ATOM 1948 O O . GLY A 1 259 ? 15.115 -1.120 -26.704 1.00 78.31 259 GLY A O 1
ATOM 1949 N N . SER A 1 260 ? 14.158 -2.915 -25.737 1.00 82.62 260 SER A N 1
ATOM 1950 C CA . SER A 1 260 ? 14.292 -2.435 -24.355 1.00 82.62 260 SER A CA 1
ATOM 1951 C C . SER A 1 260 ? 13.973 -3.523 -23.322 1.00 82.62 260 SER A C 1
ATOM 1953 O O . SER A 1 260 ? 13.558 -4.618 -23.649 1.00 82.62 260 SER A O 1
ATOM 1955 N N . PHE A 1 261 ? 13.992 -3.182 -22.039 1.00 84.12 261 PHE A N 1
ATOM 1956 C CA . PHE A 1 261 ? 13.567 -4.066 -20.961 1.00 84.12 261 PHE A CA 1
ATOM 1957 C C . PHE A 1 261 ? 12.775 -3.295 -19.907 1.00 84.12 261 PHE A C 1
ATOM 1959 O O . PHE A 1 261 ? 12.782 -2.063 -19.849 1.00 84.12 261 PHE A O 1
ATOM 1966 N N . SER A 1 262 ? 12.076 -4.027 -19.046 1.00 81.00 262 SER A N 1
ATOM 1967 C CA . SER A 1 262 ? 11.391 -3.470 -17.885 1.00 81.00 262 SER A CA 1
ATOM 1968 C C . SER A 1 262 ? 11.737 -4.263 -16.633 1.00 81.00 262 SER A C 1
ATOM 1970 O O . SER A 1 262 ? 11.686 -5.494 -16.627 1.00 81.00 262 SER A O 1
ATOM 1972 N N . CYS A 1 263 ? 12.064 -3.545 -15.562 1.00 84.06 263 CYS A N 1
ATOM 1973 C CA . CYS A 1 263 ? 12.266 -4.112 -14.238 1.00 84.06 263 CYS A CA 1
ATOM 1974 C C . CYS A 1 263 ? 11.061 -3.797 -13.352 1.00 84.06 263 CYS A C 1
ATOM 1976 O O . CYS A 1 263 ? 10.553 -2.677 -13.345 1.00 84.06 263 CYS A O 1
ATOM 1978 N N . SER A 1 264 ? 10.634 -4.767 -12.552 1.00 78.56 264 SER A N 1
ATOM 1979 C CA . SER A 1 264 ? 9.561 -4.580 -11.574 1.00 78.56 264 SER A CA 1
ATOM 1980 C C . SER A 1 264 ? 9.928 -5.223 -10.245 1.00 78.56 264 SER A C 1
ATOM 1982 O O . SER A 1 264 ? 10.340 -6.385 -10.209 1.00 78.56 264 SER A O 1
ATOM 1984 N N . CYS A 1 265 ? 9.783 -4.484 -9.147 1.00 76.06 265 CYS A N 1
ATOM 1985 C CA . CYS A 1 265 ? 9.961 -5.057 -7.818 1.00 76.06 265 CYS A CA 1
ATOM 1986 C C . CYS A 1 265 ? 8.838 -6.073 -7.530 1.00 76.06 265 CYS A C 1
ATOM 1988 O O . CYS A 1 265 ? 7.676 -5.794 -7.831 1.00 76.06 265 CYS A O 1
ATOM 1990 N N . PRO A 1 266 ? 9.160 -7.246 -6.964 1.00 71.75 266 PRO A N 1
ATOM 1991 C CA . PRO A 1 266 ? 8.168 -8.254 -6.623 1.00 71.75 266 PRO A CA 1
ATOM 1992 C C . PRO A 1 266 ? 7.324 -7.817 -5.421 1.00 71.75 266 PRO A C 1
ATOM 1994 O O . PRO A 1 266 ? 7.648 -6.864 -4.709 1.00 71.75 266 PRO A O 1
ATOM 1997 N N . ASP A 1 267 ? 6.257 -8.570 -5.156 1.00 67.38 267 ASP A N 1
ATOM 1998 C CA . ASP A 1 267 ? 5.388 -8.345 -4.002 1.00 67.38 267 ASP A CA 1
ATOM 1999 C C . ASP A 1 267 ? 6.182 -8.279 -2.687 1.00 67.38 267 ASP A C 1
ATOM 2001 O O . ASP A 1 267 ? 6.974 -9.165 -2.364 1.00 67.38 267 ASP A O 1
ATOM 2005 N N . GLY A 1 268 ? 5.921 -7.231 -1.900 1.00 66.94 268 GLY A N 1
ATOM 2006 C CA . GLY A 1 268 ? 6.666 -6.949 -0.670 1.00 66.94 268 GLY A CA 1
ATOM 2007 C C . GLY A 1 268 ? 7.908 -6.084 -0.882 1.00 66.94 268 GLY A C 1
ATOM 2008 O O . GLY A 1 268 ? 8.656 -5.876 0.067 1.00 66.94 268 GLY A O 1
ATOM 2009 N N . PHE A 1 269 ? 8.118 -5.560 -2.091 1.00 68.06 269 PHE A N 1
ATOM 2010 C CA . PHE A 1 269 ? 9.152 -4.579 -2.395 1.00 68.06 269 PHE A CA 1
ATOM 2011 C C . PHE A 1 269 ? 8.573 -3.386 -3.166 1.00 68.06 269 PHE A C 1
ATOM 2013 O O . PHE A 1 269 ? 7.607 -3.519 -3.916 1.00 68.06 269 PHE A O 1
ATOM 2020 N N . VAL A 1 270 ? 9.175 -2.210 -2.993 1.00 67.81 270 VAL A N 1
ATOM 2021 C CA . VAL A 1 270 ? 8.850 -0.977 -3.729 1.00 67.81 270 VAL A CA 1
ATOM 2022 C C . VAL A 1 270 ? 10.101 -0.346 -4.315 1.00 67.81 270 VAL A C 1
ATOM 2024 O O . VAL A 1 270 ? 11.187 -0.452 -3.743 1.00 67.81 270 VAL A O 1
ATOM 2027 N N . GLY A 1 271 ? 9.923 0.328 -5.448 1.00 70.62 271 GLY A N 1
ATOM 2028 C CA . GLY A 1 271 ? 10.978 1.014 -6.179 1.00 70.62 271 GLY A CA 1
ATOM 2029 C C . GLY A 1 271 ? 10.736 0.978 -7.685 1.00 70.62 271 GLY A C 1
ATOM 2030 O O . GLY A 1 271 ? 9.641 0.640 -8.132 1.00 70.62 271 GLY A O 1
ATOM 2031 N N . ASP A 1 272 ? 11.752 1.334 -8.458 1.00 72.19 272 ASP A N 1
ATOM 2032 C CA . ASP A 1 272 ? 11.711 1.417 -9.926 1.00 72.19 272 ASP A CA 1
ATOM 2033 C C . ASP A 1 272 ? 12.156 0.115 -10.621 1.00 72.19 272 ASP A C 1
ATOM 2035 O O . ASP A 1 272 ? 12.315 0.074 -11.837 1.00 72.19 272 ASP A O 1
ATOM 2039 N N . GLY A 1 273 ? 12.385 -0.954 -9.850 1.00 78.44 273 GLY A N 1
ATOM 2040 C CA . GLY A 1 273 ? 12.910 -2.228 -10.346 1.00 78.44 273 GLY A CA 1
ATOM 2041 C C . GLY A 1 273 ? 14.433 -2.247 -10.531 1.00 78.44 273 GLY A C 1
ATOM 2042 O O . GLY A 1 273 ? 15.017 -3.328 -10.595 1.00 78.44 273 GLY A O 1
ATOM 2043 N N . MET A 1 274 ? 15.088 -1.085 -10.539 1.00 81.81 274 MET A N 1
ATOM 2044 C CA . MET A 1 274 ? 16.550 -0.943 -10.513 1.00 81.81 274 MET A CA 1
ATOM 2045 C C . MET A 1 274 ? 17.061 -0.825 -9.073 1.00 81.81 274 MET A C 1
ATOM 2047 O O . MET A 1 274 ? 18.130 -1.332 -8.735 1.00 81.81 274 MET A O 1
ATOM 2051 N N . GLN A 1 275 ? 16.257 -0.223 -8.201 1.00 79.88 275 GLN A N 1
ATOM 2052 C CA . GLN A 1 275 ? 16.398 -0.222 -6.751 1.00 79.88 275 GLN A CA 1
ATOM 2053 C C . GLN A 1 275 ? 15.099 -0.749 -6.148 1.00 79.88 275 GLN A C 1
ATOM 2055 O O . GLN A 1 275 ? 14.033 -0.196 -6.404 1.00 79.88 275 GLN A O 1
ATOM 2060 N N . CYS A 1 276 ? 15.170 -1.816 -5.350 1.00 75.12 276 CYS A N 1
ATOM 2061 C CA . CYS A 1 276 ? 14.010 -2.342 -4.635 1.00 75.12 276 CYS A CA 1
ATOM 2062 C C . CYS A 1 276 ? 14.279 -2.352 -3.134 1.00 75.12 276 CYS A C 1
ATOM 2064 O O . CYS A 1 276 ? 15.292 -2.879 -2.674 1.00 75.12 276 CYS A O 1
ATOM 2066 N N . HIS A 1 277 ? 13.331 -1.832 -2.363 1.00 77.81 277 HIS A N 1
ATOM 2067 C CA . HIS A 1 277 ? 13.364 -1.857 -0.905 1.00 77.81 277 HIS A CA 1
ATOM 2068 C C . HIS A 1 277 ? 12.199 -2.675 -0.368 1.00 77.81 277 HIS A C 1
ATOM 2070 O O . HIS A 1 277 ? 11.086 -2.563 -0.878 1.00 77.81 277 HIS A O 1
ATOM 2076 N N . GLU A 1 278 ? 12.455 -3.481 0.663 1.00 76.12 278 GLU A N 1
ATOM 2077 C CA . GLU A 1 278 ? 11.403 -4.233 1.345 1.00 76.12 278 GLU A CA 1
ATOM 2078 C C . GLU A 1 278 ? 10.341 -3.285 1.898 1.00 76.12 278 GLU A C 1
ATOM 2080 O O . GLU A 1 278 ? 10.656 -2.269 2.527 1.00 76.12 278 GLU A O 1
ATOM 2085 N N . THR A 1 279 ? 9.079 -3.648 1.681 1.00 80.94 279 THR A N 1
ATOM 2086 C CA . THR A 1 279 ? 7.941 -2.988 2.292 1.00 80.94 279 THR A CA 1
ATOM 2087 C C . THR A 1 279 ? 6.874 -3.967 2.751 1.00 80.94 279 THR A C 1
ATOM 2089 O O . THR A 1 279 ? 6.572 -4.979 2.113 1.00 80.94 279 THR A O 1
ATOM 2092 N N . ILE A 1 280 ? 6.232 -3.635 3.864 1.00 80.50 280 ILE A N 1
ATOM 2093 C CA . ILE A 1 280 ? 5.030 -4.343 4.310 1.00 80.50 280 ILE A CA 1
ATOM 2094 C C . ILE A 1 280 ? 3.755 -3.787 3.663 1.00 80.50 280 ILE A C 1
ATOM 2096 O O . ILE A 1 280 ? 2.718 -4.459 3.706 1.00 80.50 280 ILE A O 1
ATOM 2100 N N . LEU A 1 281 ? 3.824 -2.605 3.042 1.00 86.69 281 LEU A N 1
ATOM 2101 C CA . LEU A 1 281 ? 2.715 -1.963 2.341 1.00 86.69 281 LEU A CA 1
ATOM 2102 C C . LEU A 1 281 ? 2.345 -2.734 1.057 1.00 86.69 281 LEU A C 1
ATOM 2104 O O . LEU A 1 281 ? 3.085 -3.579 0.547 1.00 86.69 281 LEU A O 1
ATOM 2108 N N . TYR A 1 282 ? 1.140 -2.491 0.555 1.00 84.69 282 TYR A N 1
ATOM 2109 C CA . TYR A 1 282 ? 0.726 -2.892 -0.788 1.00 84.69 282 TYR A CA 1
ATOM 2110 C C . TYR A 1 282 ? 1.239 -1.866 -1.808 1.00 84.69 282 TYR A C 1
ATOM 2112 O O . TYR A 1 282 ? 1.297 -0.676 -1.482 1.00 84.69 282 TYR A O 1
ATOM 2120 N N . PRO A 1 283 ? 1.583 -2.292 -3.033 1.00 80.69 283 PRO A N 1
ATOM 2121 C CA . PRO A 1 283 ? 2.041 -1.376 -4.069 1.00 80.69 283 PRO A CA 1
ATOM 2122 C C . PRO A 1 283 ? 0.934 -0.388 -4.465 1.00 80.69 283 PRO A C 1
ATOM 2124 O O . PRO A 1 283 ? -0.258 -0.702 -4.410 1.00 80.69 283 PRO A O 1
ATOM 2127 N N . ILE A 1 284 ? 1.339 0.814 -4.875 1.00 80.00 284 ILE A N 1
ATOM 2128 C CA . ILE A 1 284 ? 0.442 1.801 -5.482 1.00 80.00 284 ILE A CA 1
ATOM 2129 C C . ILE A 1 284 ? 0.386 1.482 -6.976 1.00 80.00 284 ILE A C 1
ATOM 2131 O O . ILE A 1 284 ? 1.401 1.580 -7.659 1.00 80.00 284 ILE A O 1
ATOM 2135 N N . ALA A 1 285 ? -0.780 1.083 -7.481 1.00 73.19 285 ALA A N 1
ATOM 2136 C CA . ALA A 1 285 ? -0.943 0.763 -8.898 1.00 73.19 285 ALA A CA 1
ATOM 2137 C C . ALA A 1 285 ? -0.926 2.030 -9.772 1.00 73.19 285 ALA A C 1
ATOM 2139 O O . ALA A 1 285 ? -1.310 3.110 -9.313 1.00 73.19 285 ALA A O 1
ATOM 2140 N N . ASN A 1 286 ? -0.540 1.901 -11.043 1.00 69.44 286 ASN A N 1
ATOM 2141 C CA . ASN A 1 286 ? -0.455 3.029 -11.983 1.00 69.44 286 ASN A CA 1
ATOM 2142 C C . ASN A 1 286 ? -1.803 3.725 -12.242 1.00 69.44 286 ASN A C 1
ATOM 2144 O O . ASN A 1 286 ? -1.835 4.915 -12.543 1.00 69.44 286 ASN A O 1
ATOM 2148 N N . ASP A 1 287 ? -2.916 3.007 -12.114 1.00 77.00 287 ASP A N 1
ATOM 2149 C CA . ASP A 1 287 ? -4.284 3.510 -12.271 1.00 77.00 287 ASP A CA 1
ATOM 2150 C C . ASP A 1 287 ? -4.885 4.059 -10.962 1.00 77.00 287 ASP A C 1
ATOM 2152 O O . ASP A 1 287 ? -6.064 4.421 -10.907 1.00 77.00 287 ASP A O 1
ATOM 2156 N N . SER A 1 288 ? -4.079 4.153 -9.899 1.00 84.62 288 SER A N 1
ATOM 2157 C CA . SER A 1 288 ? -4.524 4.667 -8.607 1.00 84.62 288 SER A CA 1
ATOM 2158 C C . SER A 1 288 ? -5.016 6.110 -8.704 1.00 84.62 288 SER A C 1
ATOM 2160 O O . SER A 1 288 ? -4.392 6.988 -9.302 1.00 84.62 288 SER A O 1
ATOM 2162 N N . ILE A 1 289 ? -6.119 6.393 -8.015 1.00 86.56 289 ILE A N 1
ATOM 2163 C CA . ILE A 1 289 ? -6.671 7.738 -7.905 1.00 86.56 289 ILE A CA 1
ATOM 2164 C C . ILE A 1 289 ? -5.827 8.520 -6.903 1.00 86.56 289 ILE A C 1
ATOM 2166 O O . ILE A 1 289 ? -5.957 8.347 -5.688 1.00 86.56 289 ILE A O 1
ATOM 2170 N N . VAL A 1 290 ? -4.989 9.422 -7.408 1.00 85.25 290 VAL A N 1
ATOM 2171 C CA . VAL A 1 290 ? -4.290 10.395 -6.566 1.00 85.25 290 VAL A CA 1
ATOM 2172 C C . VAL A 1 290 ? -5.310 11.387 -6.023 1.00 85.25 290 VAL A C 1
ATOM 2174 O O . VAL A 1 290 ? -5.994 12.087 -6.774 1.00 85.25 290 VAL A O 1
ATOM 2177 N N . VAL A 1 291 ? -5.431 11.445 -4.701 1.00 78.62 291 VAL A N 1
ATOM 2178 C CA . VAL A 1 291 ? -6.385 12.323 -4.035 1.00 78.62 291 VAL A CA 1
ATOM 2179 C C . VAL A 1 291 ? -5.890 13.767 -4.163 1.00 78.62 291 VAL A C 1
ATOM 2181 O O . VAL A 1 291 ? -4.835 14.108 -3.622 1.00 78.62 291 VAL A O 1
ATOM 2184 N N . PRO A 1 292 ? -6.621 14.645 -4.879 1.00 68.56 292 PRO A N 1
ATOM 2185 C CA . PRO A 1 292 ? -6.151 15.992 -5.140 1.00 68.56 292 PRO A CA 1
ATOM 2186 C C . PRO A 1 292 ? -6.141 16.816 -3.857 1.00 68.56 292 PRO A C 1
ATOM 2188 O O . PRO A 1 292 ? -7.053 16.749 -3.028 1.00 68.56 292 PRO A O 1
ATOM 2191 N N . ARG A 1 293 ? -5.129 17.673 -3.744 1.00 66.19 293 ARG A N 1
ATOM 2192 C CA . ARG A 1 293 ? -4.973 18.613 -2.633 1.00 66.19 293 ARG A CA 1
ATOM 2193 C C . ARG A 1 293 ? -6.085 19.656 -2.713 1.00 66.19 293 ARG A C 1
ATOM 2195 O O . ARG A 1 293 ? -6.082 20.490 -3.616 1.00 66.19 293 ARG A O 1
ATOM 2202 N N . LYS A 1 294 ? -7.058 19.594 -1.803 1.00 56.22 294 LYS A N 1
ATOM 2203 C CA . LYS A 1 294 ? -8.175 20.549 -1.742 1.00 56.22 294 LYS A CA 1
ATOM 2204 C C . LYS A 1 294 ? -8.142 21.350 -0.451 1.00 56.22 294 LYS A C 1
ATOM 2206 O O . LYS A 1 294 ? -7.836 20.815 0.612 1.00 56.22 294 LYS A O 1
ATOM 2211 N N . ALA A 1 295 ? -8.530 22.621 -0.556 1.00 47.72 295 ALA A N 1
ATOM 2212 C CA . ALA A 1 295 ? -8.627 23.515 0.591 1.00 47.72 295 ALA A CA 1
ATOM 2213 C C . ALA A 1 295 ? -9.681 23.041 1.611 1.00 47.72 295 ALA A C 1
ATOM 2215 O O . ALA A 1 295 ? -9.501 23.195 2.812 1.00 47.72 295 ALA A O 1
ATOM 2216 N N . ASP A 1 296 ? -10.735 22.365 1.152 1.00 53.47 296 ASP A N 1
ATOM 2217 C CA . ASP A 1 296 ? -11.881 21.975 1.984 1.00 53.47 296 ASP A CA 1
ATOM 2218 C C . ASP A 1 296 ? -11.649 20.690 2.805 1.00 53.47 296 ASP A C 1
ATOM 2220 O O . ASP A 1 296 ? -12.599 20.089 3.305 1.00 53.47 296 ASP A O 1
ATOM 2224 N N . ALA A 1 297 ? -10.389 20.263 2.954 1.00 59.34 297 ALA A N 1
ATOM 2225 C CA . ALA A 1 297 ? -9.933 19.162 3.804 1.00 59.34 297 ALA A CA 1
ATOM 2226 C C . ALA A 1 297 ? -10.421 17.749 3.459 1.00 59.34 297 ALA A C 1
ATOM 2228 O O . ALA A 1 297 ? -9.835 16.801 3.967 1.00 59.34 297 ALA A O 1
ATOM 2229 N N . VAL A 1 298 ? -11.451 17.574 2.626 1.00 71.25 298 VAL A N 1
ATOM 2230 C CA . VAL A 1 298 ? -12.087 16.267 2.418 1.00 71.25 298 VAL A CA 1
ATOM 2231 C C . VAL A 1 298 ? -12.259 15.949 0.935 1.00 71.25 298 VAL A C 1
ATOM 2233 O O . VAL A 1 298 ? -12.947 16.657 0.197 1.00 71.25 298 VAL A O 1
ATOM 2236 N N . ALA A 1 299 ? -11.678 14.836 0.500 1.00 80.19 299 ALA A N 1
ATOM 2237 C CA . ALA A 1 299 ? -11.922 14.254 -0.809 1.00 80.19 299 ALA A CA 1
ATOM 2238 C C . ALA A 1 299 ? -13.015 13.185 -0.728 1.00 80.19 299 ALA A C 1
ATOM 2240 O O . ALA A 1 299 ? -13.077 12.408 0.219 1.00 80.19 299 ALA A O 1
ATOM 2241 N N . THR A 1 300 ? -13.891 13.145 -1.730 1.00 87.81 300 THR A N 1
ATOM 2242 C CA . THR A 1 300 ? -14.921 12.104 -1.843 1.00 87.81 300 THR A CA 1
ATOM 2243 C C . THR A 1 300 ? -14.479 11.081 -2.873 1.00 87.81 300 THR A C 1
ATOM 2245 O O . THR A 1 300 ? -14.209 11.444 -4.017 1.00 87.81 300 THR A O 1
ATOM 2248 N N . ILE A 1 301 ? -14.454 9.815 -2.476 1.00 90.06 301 ILE A N 1
ATOM 2249 C CA . ILE A 1 301 ? -14.146 8.675 -3.332 1.00 90.06 301 ILE A CA 1
ATOM 2250 C C . ILE A 1 301 ? -15.432 7.879 -3.517 1.00 90.06 301 ILE A C 1
ATOM 2252 O O . ILE A 1 301 ? -16.055 7.456 -2.542 1.00 90.06 301 ILE A O 1
ATOM 2256 N N . ASN A 1 302 ? -15.854 7.709 -4.770 1.00 92.06 302 ASN A N 1
ATOM 2257 C CA . ASN A 1 302 ? -16.954 6.810 -5.104 1.00 92.06 302 ASN A CA 1
ATOM 2258 C C . ASN A 1 302 ? -16.372 5.405 -5.239 1.00 92.06 302 ASN A C 1
ATOM 2260 O O . ASN A 1 302 ? -15.470 5.192 -6.046 1.00 92.06 302 ASN A O 1
ATOM 2264 N N . LEU A 1 303 ? -16.867 4.472 -4.434 1.00 92.19 303 LEU A N 1
ATOM 2265 C CA . LEU A 1 303 ? -16.382 3.102 -4.443 1.00 92.19 303 LEU A CA 1
ATOM 2266 C C . LEU A 1 303 ? -17.001 2.348 -5.632 1.00 92.19 303 LEU A C 1
ATOM 2268 O O . LEU A 1 303 ? -18.217 2.441 -5.822 1.00 92.19 303 LEU A O 1
ATOM 2272 N N . PRO A 1 304 ? -16.209 1.588 -6.410 1.00 90.94 304 PRO A N 1
ATOM 2273 C CA . PRO A 1 304 ? -16.737 0.760 -7.498 1.00 90.94 304 PRO A CA 1
ATOM 2274 C C . PRO A 1 304 ? -17.710 -0.323 -7.011 1.00 90.94 304 PRO A C 1
ATOM 2276 O O . PRO A 1 304 ? -18.666 -0.657 -7.708 1.00 90.94 304 PRO A O 1
ATOM 2279 N N . SER A 1 305 ? -17.491 -0.836 -5.797 1.00 88.88 305 SER A N 1
ATOM 2280 C CA . SER A 1 305 ? -18.360 -1.785 -5.098 1.00 88.88 305 SER A CA 1
ATOM 2281 C C . SER A 1 305 ? -18.718 -1.288 -3.688 1.00 88.88 305 SER A C 1
ATOM 2283 O O . SER A 1 305 ? -17.889 -0.635 -3.049 1.00 88.88 305 SER A O 1
ATOM 2285 N N . PRO A 1 306 ? -19.934 -1.585 -3.181 1.00 89.06 306 PRO A N 1
ATOM 2286 C CA . PRO A 1 306 ? -20.329 -1.250 -1.814 1.00 89.06 306 PRO A CA 1
ATOM 2287 C C . PRO A 1 306 ? -19.456 -1.976 -0.794 1.00 89.06 306 PRO A C 1
ATOM 2289 O O . PRO A 1 306 ? -19.410 -3.206 -0.808 1.00 89.06 306 PRO A O 1
ATOM 2292 N N . VAL A 1 307 ? -18.875 -1.238 0.154 1.00 90.81 307 VAL A N 1
ATOM 2293 C CA . VAL A 1 307 ? -18.185 -1.821 1.314 1.00 90.81 307 VAL A CA 1
ATOM 2294 C C . VAL A 1 307 ? -19.131 -1.902 2.506 1.00 90.81 307 VAL A C 1
ATOM 2296 O O . VAL A 1 307 ? -19.809 -0.927 2.825 1.00 90.81 307 VAL A O 1
ATOM 2299 N N . PHE A 1 308 ? -19.187 -3.059 3.169 1.00 89.44 308 PHE A N 1
ATOM 2300 C CA . PHE A 1 308 ? -19.991 -3.249 4.375 1.00 89.44 308 PHE A CA 1
ATOM 2301 C C . PHE A 1 308 ? -19.166 -2.911 5.615 1.00 89.44 308 PHE A C 1
ATOM 2303 O O . PHE A 1 308 ? -18.157 -3.549 5.897 1.00 89.44 308 PHE A O 1
ATOM 2310 N N . VAL A 1 309 ? -19.608 -1.907 6.365 1.00 89.94 309 VAL A N 1
ATOM 2311 C CA . VAL A 1 309 ? -18.959 -1.459 7.599 1.00 89.94 309 VAL A CA 1
ATOM 2312 C C . VAL A 1 309 ? -20.029 -1.381 8.684 1.00 89.94 309 VAL A C 1
ATOM 2314 O O . VAL A 1 309 ? -21.040 -0.703 8.506 1.00 89.94 309 VAL A O 1
ATOM 2317 N N . PHE A 1 310 ? -19.838 -2.111 9.783 1.00 88.94 310 PHE A N 1
ATOM 2318 C CA . PHE A 1 310 ? -20.772 -2.219 10.914 1.00 88.94 310 PHE A CA 1
ATOM 2319 C C . PHE A 1 310 ? -22.226 -2.497 10.482 1.00 88.94 310 PHE A C 1
ATOM 2321 O O . PHE A 1 310 ? -23.165 -1.806 10.877 1.00 88.94 310 PHE A O 1
ATOM 2328 N N . GLY A 1 311 ? -22.411 -3.485 9.605 1.00 85.56 311 GLY A N 1
ATOM 2329 C CA . GLY A 1 311 ? -23.713 -3.952 9.125 1.00 85.56 311 GLY A CA 1
ATOM 2330 C C . GLY A 1 311 ? -24.372 -3.058 8.072 1.00 85.56 311 GLY A C 1
ATOM 2331 O O . GLY A 1 311 ? -25.475 -3.366 7.617 1.00 85.56 311 GLY A O 1
ATOM 2332 N N . LYS A 1 312 ? -23.722 -1.962 7.658 1.00 89.44 312 LYS A N 1
ATOM 2333 C CA . LYS A 1 312 ? -24.264 -1.003 6.690 1.00 89.44 312 LYS A CA 1
ATOM 2334 C C . LYS A 1 312 ? -23.403 -0.937 5.419 1.00 89.44 312 LYS A C 1
ATOM 2336 O O . LYS A 1 312 ? -22.182 -0.831 5.525 1.00 89.44 312 LYS A O 1
ATOM 2341 N N . PRO A 1 313 ? -24.006 -0.979 4.215 1.00 91.94 313 PRO A N 1
ATOM 2342 C CA . PRO A 1 313 ? -23.272 -0.805 2.968 1.00 91.94 313 PRO A CA 1
ATOM 2343 C C . PRO A 1 313 ? -22.993 0.675 2.681 1.00 91.94 313 PRO A C 1
ATOM 2345 O O . PRO A 1 313 ? -23.872 1.530 2.832 1.00 91.94 313 PRO A O 1
ATOM 2348 N N . TYR A 1 314 ? -21.793 0.964 2.186 1.00 92.44 314 TYR A N 1
ATOM 2349 C CA . TYR A 1 314 ? -21.353 2.296 1.789 1.00 92.44 314 TYR A CA 1
ATOM 2350 C C . TYR A 1 314 ? -20.787 2.285 0.371 1.00 92.44 314 TYR A C 1
ATOM 2352 O O . TYR A 1 314 ? -19.892 1.511 0.051 1.00 92.44 314 TYR A O 1
ATOM 2360 N N . ASN A 1 315 ? -21.283 3.197 -0.467 1.00 93.69 315 ASN A N 1
ATOM 2361 C CA . ASN A 1 315 ? -20.831 3.379 -1.856 1.00 93.69 315 ASN A CA 1
ATOM 2362 C C . ASN A 1 315 ? -19.854 4.550 -2.013 1.00 93.69 315 ASN A C 1
ATOM 2364 O O . ASN A 1 315 ? -19.397 4.851 -3.114 1.00 93.69 315 ASN A O 1
ATOM 2368 N N . LYS A 1 316 ? -19.610 5.289 -0.931 1.00 92.69 316 LYS A N 1
ATOM 2369 C CA . LYS A 1 316 ? -18.769 6.482 -0.919 1.00 92.69 316 LYS A CA 1
ATOM 2370 C C . LYS A 1 316 ? -17.957 6.506 0.360 1.00 92.69 316 LYS A C 1
ATOM 2372 O O . LYS A 1 316 ? -18.462 6.125 1.413 1.00 92.69 316 LYS A O 1
ATOM 2377 N N . VAL A 1 317 ? -16.728 6.986 0.247 1.00 92.31 317 VAL A N 1
ATOM 2378 C CA . VAL A 1 317 ? -15.824 7.213 1.373 1.00 92.31 317 VAL A CA 1
ATOM 2379 C C . VAL A 1 317 ? -15.292 8.629 1.286 1.00 92.31 317 VAL A C 1
ATOM 2381 O O . VAL A 1 317 ? -14.960 9.129 0.210 1.00 92.31 317 VAL A O 1
ATOM 2384 N N . TYR A 1 318 ? -15.222 9.282 2.434 1.00 88.44 318 TYR A N 1
ATOM 2385 C CA . TYR A 1 318 ? -14.681 10.618 2.584 1.00 88.44 318 TYR A CA 1
ATOM 2386 C C . TYR A 1 318 ? -13.304 10.520 3.234 1.00 88.44 318 TYR A C 1
ATOM 2388 O O . TYR A 1 318 ? -13.181 10.056 4.370 1.00 88.44 318 TYR A O 1
ATOM 2396 N N . VAL A 1 319 ? -12.281 10.952 2.502 1.00 86.69 319 VAL A N 1
ATOM 2397 C CA . VAL A 1 319 ? -10.878 10.931 2.921 1.00 86.69 319 VAL A CA 1
ATOM 2398 C C . VAL A 1 319 ? -10.483 12.323 3.384 1.00 86.69 319 VAL A C 1
ATOM 2400 O O . VAL A 1 319 ? -10.568 13.273 2.605 1.00 86.69 319 VAL A O 1
ATOM 2403 N N . SER A 1 320 ? -10.045 12.453 4.635 1.00 76.31 320 SER A N 1
ATOM 2404 C CA . SER A 1 320 ? -9.534 13.726 5.145 1.00 76.31 320 SER A CA 1
ATOM 2405 C C . SER A 1 320 ? -8.055 13.919 4.792 1.00 76.31 320 SER A C 1
ATOM 2407 O O . SER A 1 320 ? -7.190 13.150 5.226 1.00 76.31 320 SER A O 1
ATOM 2409 N N . SER A 1 321 ? -7.774 14.959 4.011 1.00 66.00 321 SER A N 1
ATOM 2410 C CA . SER A 1 321 ? -6.468 15.322 3.460 1.00 66.00 321 SER A CA 1
ATOM 2411 C C . SER A 1 321 ? -6.289 16.852 3.432 1.00 66.00 321 SER A C 1
ATOM 2413 O O . SER A 1 321 ? -6.038 17.431 2.383 1.00 66.00 321 SER A O 1
ATOM 2415 N N . ALA A 1 322 ? -6.452 17.564 4.544 1.00 59.84 322 ALA A N 1
ATOM 2416 C CA . ALA A 1 322 ? -6.313 19.027 4.591 1.00 59.84 322 ALA A CA 1
ATOM 2417 C C . ALA A 1 322 ? -4.843 19.487 4.618 1.00 59.84 322 ALA A C 1
ATOM 2419 O O . ALA A 1 322 ? -4.094 19.006 5.468 1.00 59.84 322 ALA A O 1
ATOM 2420 N N . PRO A 1 323 ? -4.399 20.434 3.775 1.00 53.47 323 PRO A N 1
ATOM 2421 C CA . PRO A 1 323 ? -3.053 20.992 3.886 1.00 53.47 323 PRO A CA 1
ATOM 2422 C C . PRO A 1 323 ? -2.929 21.970 5.080 1.00 53.47 323 PRO A C 1
ATOM 2424 O O . PRO A 1 323 ? -3.916 22.542 5.554 1.00 53.47 323 PRO A O 1
ATOM 2427 N N . LEU A 1 324 ? -1.707 22.116 5.613 1.00 50.44 324 LEU A N 1
ATOM 2428 C CA . LEU A 1 324 ? -1.406 22.874 6.842 1.00 50.44 324 LEU A CA 1
ATOM 2429 C C . LEU A 1 324 ? -1.742 24.376 6.730 1.00 50.44 324 LEU A C 1
ATOM 2431 O O . LEU A 1 324 ? -2.208 24.989 7.691 1.00 50.44 324 LEU A O 1
ATOM 2435 N N . ASP A 1 325 ? -1.529 24.962 5.557 1.00 50.88 325 ASP A N 1
ATOM 2436 C CA . ASP A 1 325 ? -1.744 26.375 5.222 1.00 50.88 325 ASP A CA 1
ATOM 2437 C C . ASP A 1 325 ? -3.202 26.833 5.387 1.00 50.88 325 ASP A C 1
ATOM 2439 O O . ASP A 1 325 ? -3.454 27.941 5.865 1.00 50.88 325 ASP A O 1
ATOM 2443 N N . VAL A 1 326 ? -4.169 25.964 5.095 1.00 50.88 326 VAL A N 1
ATOM 2444 C CA . VAL A 1 326 ? -5.601 26.257 5.278 1.00 50.88 326 VAL A CA 1
ATOM 2445 C C . VAL A 1 326 ? -6.006 26.283 6.758 1.00 50.88 326 VAL A C 1
ATOM 2447 O O . VAL A 1 326 ? -6.945 26.980 7.152 1.00 50.88 326 VAL A O 1
ATOM 2450 N N . LEU A 1 327 ? -5.279 25.558 7.607 1.00 50.44 327 LEU A N 1
ATOM 2451 C CA . LEU A 1 327 ? -5.601 25.374 9.024 1.00 50.44 327 LEU A CA 1
ATOM 2452 C C . LEU A 1 327 ? -4.989 26.461 9.914 1.00 50.44 327 LEU A C 1
ATOM 2454 O O . LEU A 1 327 ? -5.561 26.803 10.950 1.00 50.44 327 LEU A O 1
ATOM 2458 N N . LEU A 1 328 ? -3.885 27.077 9.479 1.00 50.91 328 LEU A N 1
ATOM 2459 C CA . LEU A 1 328 ? -3.265 28.223 10.156 1.00 50.91 328 LEU A CA 1
ATOM 2460 C C . LEU A 1 328 ? -4.200 29.447 10.236 1.00 50.91 328 LEU A C 1
ATOM 2462 O O . LEU A 1 328 ? -4.046 30.280 11.129 1.00 50.91 328 LEU A O 1
ATOM 2466 N N . ALA A 1 329 ? -5.218 29.532 9.371 1.00 49.31 329 ALA A N 1
ATOM 2467 C CA . ALA A 1 329 ? -6.225 30.593 9.401 1.00 49.31 329 ALA A CA 1
ATOM 2468 C C . ALA A 1 329 ? -7.315 30.410 10.487 1.00 49.31 329 ALA A C 1
ATOM 2470 O O . ALA A 1 329 ? -8.076 31.347 10.744 1.00 49.31 329 ALA A O 1
ATOM 2471 N N . LYS A 1 330 ? -7.421 29.242 11.147 1.00 50.12 330 LYS A N 1
ATOM 2472 C CA . LYS A 1 330 ? -8.441 28.958 12.180 1.00 50.12 330 LYS A CA 1
ATOM 2473 C C . LYS A 1 330 ? -7.880 28.122 13.348 1.00 50.12 330 LYS A C 1
ATOM 2475 O O . LYS A 1 330 ? -8.186 26.947 13.471 1.00 50.12 330 LYS A O 1
ATOM 2480 N N . ARG A 1 331 ? -7.181 28.804 14.268 1.00 45.72 331 ARG A N 1
ATOM 2481 C CA . ARG A 1 331 ? -6.681 28.353 15.595 1.00 45.72 331 ARG A CA 1
ATOM 2482 C C . ARG A 1 331 ? -5.583 27.261 15.594 1.00 45.72 331 ARG A C 1
ATOM 2484 O O . ARG A 1 331 ? -5.704 26.257 14.905 1.00 45.72 331 ARG A O 1
ATOM 2491 N N . PRO A 1 332 ? -4.542 27.398 16.441 1.00 41.69 332 PRO A N 1
ATOM 2492 C CA . PRO A 1 332 ? -3.562 26.340 16.657 1.00 41.69 332 PRO A CA 1
ATOM 2493 C C . PRO A 1 332 ? -4.163 25.232 17.536 1.00 41.69 332 PRO A C 1
ATOM 2495 O O . PRO A 1 332 ? -4.540 25.477 18.681 1.00 41.69 332 PRO A O 1
ATOM 2498 N N . GLY A 1 333 ? -4.232 24.016 16.992 1.00 48.50 333 GLY A N 1
ATOM 2499 C CA . GLY A 1 333 ? -4.601 22.795 17.713 1.00 48.50 333 GLY A CA 1
ATOM 2500 C C . GLY A 1 333 ? -5.812 22.073 17.118 1.00 48.50 333 GLY A C 1
ATOM 2501 O O . GLY A 1 333 ? -6.911 22.602 17.183 1.00 48.50 333 GLY A O 1
ATOM 2502 N N . LEU A 1 334 ? -5.565 20.842 16.633 1.00 50.72 334 LEU A N 1
ATOM 2503 C CA . LEU A 1 334 ? -6.483 19.761 16.202 1.00 50.72 334 LEU A CA 1
ATOM 2504 C C . LEU A 1 334 ? -7.012 19.747 14.752 1.00 50.72 334 LEU A C 1
ATOM 2506 O O . LEU A 1 334 ? -8.196 19.885 14.526 1.00 50.72 334 LEU A O 1
ATOM 2510 N N . SER A 1 335 ? -6.197 19.396 13.753 1.00 45.84 335 SER A N 1
ATOM 2511 C CA . SER A 1 335 ? -6.736 19.011 12.430 1.00 45.84 335 SER A CA 1
ATOM 2512 C C . SER A 1 335 ? -6.410 17.557 12.110 1.00 45.84 335 SER A C 1
ATOM 2514 O O . SER A 1 335 ? -5.289 17.117 12.361 1.00 45.84 335 SER A O 1
ATOM 2516 N N . SER A 1 336 ? -7.400 16.826 11.592 1.00 53.09 336 SER A N 1
ATOM 2517 C CA . SER A 1 336 ? -7.367 15.389 11.325 1.00 53.09 336 SER A CA 1
ATOM 2518 C C . SER A 1 336 ? -7.068 15.091 9.860 1.00 53.09 336 SER A C 1
ATOM 2520 O O . SER A 1 336 ? -7.958 15.209 9.022 1.00 53.09 336 SER A O 1
ATOM 2522 N N . ASN A 1 337 ? -5.863 14.638 9.545 1.00 62.56 337 ASN A N 1
ATOM 2523 C CA . ASN A 1 337 ? -5.571 13.987 8.266 1.00 62.56 337 ASN A CA 1
ATOM 2524 C C . ASN A 1 337 ? -5.426 12.478 8.509 1.00 62.56 337 ASN A C 1
ATOM 2526 O O . ASN A 1 337 ? -5.212 12.079 9.649 1.00 62.56 337 ASN A O 1
ATOM 2530 N N . GLY A 1 338 ? -5.598 11.633 7.488 1.00 70.69 338 GLY A N 1
ATOM 2531 C CA . GLY A 1 338 ? -5.528 10.172 7.684 1.00 70.69 338 GLY A CA 1
ATOM 2532 C C . GLY A 1 338 ? -6.793 9.563 8.299 1.00 70.69 338 GLY A C 1
ATOM 2533 O O . GLY A 1 338 ? -6.731 8.535 8.977 1.00 70.69 338 GLY A O 1
ATOM 2534 N N . VAL A 1 339 ? -7.940 10.221 8.089 1.00 81.56 339 VAL A N 1
ATOM 2535 C CA . VAL A 1 339 ? -9.255 9.753 8.542 1.00 81.56 339 VAL A CA 1
ATOM 2536 C C . VAL A 1 339 ? -10.102 9.351 7.344 1.00 81.56 339 VAL A C 1
ATOM 2538 O O . VAL A 1 339 ? -10.257 10.134 6.403 1.00 81.56 339 VAL A O 1
ATOM 2541 N N . LEU A 1 340 ? -10.682 8.155 7.411 1.00 89.75 340 LEU A N 1
ATOM 2542 C CA . LEU A 1 340 ? -11.754 7.722 6.522 1.00 89.75 340 LEU A CA 1
ATOM 2543 C C . LEU A 1 340 ? -13.082 7.834 7.252 1.00 89.75 340 LEU A C 1
ATOM 2545 O O . LEU A 1 340 ? -13.218 7.358 8.375 1.00 89.75 340 LEU A O 1
ATOM 2549 N N . SER A 1 341 ? -14.070 8.439 6.608 1.00 89.19 341 SER A N 1
ATOM 2550 C CA . SER A 1 341 ? -15.438 8.520 7.121 1.00 89.19 341 SER A CA 1
ATOM 2551 C C . SER A 1 341 ? -16.425 8.028 6.076 1.00 89.19 341 SER A C 1
ATOM 2553 O O . SER A 1 341 ? -16.241 8.258 4.880 1.00 89.19 341 SER A O 1
ATOM 2555 N N . PHE A 1 342 ? -17.455 7.317 6.528 1.00 90.56 342 PHE A N 1
ATOM 2556 C CA . PHE A 1 342 ? -18.366 6.598 5.637 1.00 90.56 342 PHE A CA 1
ATOM 2557 C C . PHE A 1 342 ? -19.737 7.281 5.518 1.00 90.56 342 PHE A C 1
ATOM 2559 O O . PHE A 1 342 ? -20.297 7.374 4.429 1.00 90.56 342 PHE A O 1
ATOM 2566 N N . ASP A 1 343 ? -20.276 7.815 6.617 1.00 86.44 343 ASP A N 1
ATOM 2567 C CA . ASP A 1 343 ? -21.611 8.430 6.626 1.00 86.44 343 ASP A CA 1
ATOM 2568 C C . ASP A 1 343 ? -21.636 9.865 6.095 1.00 86.44 343 ASP A C 1
ATOM 2570 O O . ASP A 1 343 ? -22.559 10.261 5.381 1.00 86.44 343 ASP A O 1
ATOM 2574 N N . ARG A 1 344 ? -20.640 10.668 6.473 1.00 84.69 344 ARG A N 1
ATOM 2575 C CA . ARG A 1 344 ? -20.563 12.093 6.142 1.00 84.69 344 ARG A CA 1
ATOM 2576 C C . ARG A 1 344 ? -19.111 12.558 6.117 1.00 84.69 344 ARG A C 1
ATOM 2578 O O . ARG A 1 344 ? -18.298 11.974 6.830 1.00 84.69 344 ARG A O 1
ATOM 2585 N N . PRO A 1 345 ? -18.790 13.630 5.375 1.00 80.31 345 PRO A N 1
ATOM 2586 C CA . PRO A 1 345 ? -17.466 14.227 5.436 1.00 80.31 345 PRO A CA 1
ATOM 2587 C C . PRO A 1 345 ? -17.184 14.752 6.849 1.00 80.31 345 PRO A C 1
ATOM 2589 O O . PRO A 1 345 ? -17.950 15.552 7.394 1.00 80.31 345 PRO A O 1
ATOM 2592 N N . LEU A 1 346 ? -16.071 14.317 7.437 1.00 75.94 346 LEU A N 1
ATOM 2593 C CA . LEU A 1 346 ? -15.565 14.841 8.704 1.00 75.94 346 LEU A CA 1
ATOM 2594 C C . LEU A 1 346 ? -14.544 15.955 8.436 1.00 75.94 346 LEU A C 1
ATOM 2596 O O . LEU A 1 346 ? -13.341 15.720 8.406 1.00 75.94 346 LEU A O 1
ATOM 2600 N N . SER A 1 347 ? -15.035 17.177 8.216 1.00 63.38 347 SER A N 1
ATOM 2601 C CA . SER A 1 347 ? -14.201 18.379 8.069 1.00 63.38 347 SER A CA 1
ATOM 2602 C C . SER A 1 347 ? -14.047 19.122 9.405 1.00 63.38 347 SER A C 1
ATOM 2604 O O . SER A 1 347 ? -15.055 19.414 10.052 1.00 63.38 347 SER A O 1
ATOM 2606 N N . GLY A 1 348 ? -12.828 19.524 9.776 1.00 56.88 348 GLY A N 1
ATOM 2607 C CA . GLY A 1 348 ? -12.565 20.419 10.917 1.00 56.88 348 GLY A CA 1
ATOM 2608 C C . GLY A 1 348 ? -11.979 19.742 12.166 1.00 56.88 348 GLY A C 1
ATOM 2609 O O . GLY A 1 348 ? -11.485 18.620 12.100 1.00 56.88 348 GLY A O 1
ATOM 2610 N N . LEU A 1 349 ? -11.993 20.458 13.302 1.00 54.06 349 LEU A N 1
ATOM 2611 C CA . LEU A 1 349 ? -11.379 20.009 14.558 1.00 54.06 349 LEU A CA 1
ATOM 2612 C C . LEU A 1 349 ? -12.200 18.873 15.198 1.00 54.06 349 LEU A C 1
ATOM 2614 O O . LEU A 1 349 ? -13.235 19.120 15.820 1.00 54.06 349 LEU A O 1
ATOM 2618 N N . ILE A 1 350 ? -11.744 17.624 15.075 1.00 63.03 350 ILE A N 1
ATOM 2619 C CA . ILE A 1 350 ? -12.325 16.497 15.821 1.00 63.03 350 ILE A CA 1
ATOM 2620 C C . ILE A 1 350 ? -11.692 16.482 17.215 1.00 63.03 350 ILE A C 1
ATOM 2622 O O . ILE A 1 350 ? -10.707 15.794 17.461 1.00 63.03 350 ILE A O 1
ATO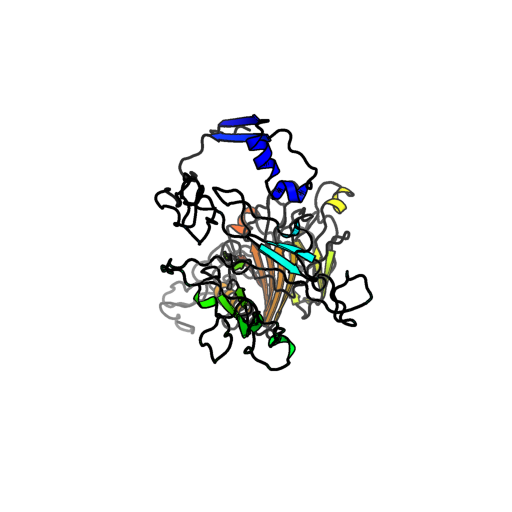M 2626 N N . GLU A 1 351 ? -12.258 17.263 18.137 1.00 56.72 351 GLU A N 1
ATOM 2627 C CA . GLU A 1 351 ? -11.702 17.401 19.492 1.00 56.72 351 GLU A CA 1
ATOM 2628 C C . GLU A 1 351 ? -11.834 16.137 20.347 1.00 56.72 351 GLU A C 1
ATOM 2630 O O . GLU A 1 351 ? -11.030 15.901 21.249 1.00 56.72 351 GLU A O 1
ATOM 2635 N N . ARG A 1 352 ? -12.852 15.313 20.073 1.00 64.44 352 ARG A N 1
ATOM 2636 C CA . ARG A 1 352 ? -13.146 14.085 20.823 1.00 64.44 352 ARG A CA 1
ATOM 2637 C C . ARG A 1 352 ? -13.670 12.994 19.896 1.00 64.44 352 ARG A C 1
ATOM 2639 O O . ARG A 1 352 ? -14.880 12.783 19.808 1.00 64.44 352 ARG A O 1
ATOM 2646 N N . ALA A 1 353 ? -12.762 12.258 19.254 1.00 67.56 353 ALA A N 1
ATOM 2647 C CA . ALA A 1 353 ? -13.117 11.080 18.454 1.00 67.56 353 ALA A CA 1
ATOM 2648 C C . ALA A 1 353 ? -13.930 10.053 19.276 1.00 67.56 353 ALA A C 1
ATOM 2650 O O . ALA A 1 353 ? -14.861 9.445 18.762 1.00 67.56 353 ALA A O 1
ATOM 2651 N N . GLY A 1 354 ? -13.687 9.998 20.595 1.00 65.81 354 GLY A N 1
ATOM 2652 C CA . GLY A 1 354 ? -14.468 9.257 21.596 1.00 65.81 354 GLY A CA 1
ATOM 2653 C C . GLY A 1 354 ? -15.979 9.509 21.635 1.00 65.81 354 GLY A C 1
ATOM 2654 O O . GLY A 1 354 ? -16.719 8.680 22.157 1.00 65.81 354 GLY A O 1
ATOM 2655 N N . THR A 1 355 ? -16.442 10.648 21.119 1.00 71.31 355 THR A N 1
ATOM 2656 C CA . THR A 1 355 ? -17.868 11.026 21.107 1.00 71.31 355 THR A CA 1
ATOM 2657 C C . THR A 1 355 ? -18.540 10.833 19.753 1.00 71.31 355 THR A C 1
ATOM 2659 O O . THR A 1 355 ? -19.752 11.028 19.648 1.00 71.31 355 THR A O 1
ATOM 2662 N N . LEU A 1 356 ? -17.765 10.457 18.733 1.00 77.44 356 LEU A N 1
ATOM 2663 C CA . LEU A 1 356 ? -18.272 10.202 17.396 1.00 77.44 356 LEU A CA 1
ATOM 2664 C C . LEU A 1 356 ? -19.132 8.931 17.418 1.00 77.44 356 LEU A C 1
ATOM 2666 O O . LEU A 1 356 ? -18.726 7.921 17.990 1.00 77.44 356 LEU A O 1
ATOM 2670 N N . ARG A 1 357 ? -20.320 8.993 16.814 1.00 78.62 357 ARG A N 1
ATOM 2671 C CA . ARG A 1 357 ? -21.261 7.863 16.691 1.00 78.62 357 ARG A CA 1
ATOM 2672 C C . ARG A 1 357 ? -21.465 7.489 15.228 1.00 78.62 357 ARG A C 1
ATOM 2674 O O . ARG A 1 357 ? -22.541 7.063 14.818 1.00 78.62 357 ARG A O 1
ATOM 2681 N N . GLU A 1 358 ? -20.442 7.719 14.425 1.00 84.12 358 GLU A N 1
ATOM 2682 C CA . GLU A 1 358 ? -20.428 7.474 12.995 1.00 84.12 358 GLU A CA 1
ATOM 2683 C C . GLU A 1 358 ? -19.294 6.513 12.671 1.00 84.12 358 GLU A C 1
ATOM 2685 O O . GLU A 1 358 ? -18.269 6.499 13.358 1.00 84.12 358 GLU A O 1
ATOM 2690 N N . ALA A 1 359 ? -19.468 5.731 11.605 1.00 88.88 359 ALA A N 1
ATOM 2691 C CA . ALA A 1 359 ? -18.420 4.845 11.136 1.00 88.88 359 ALA A CA 1
ATOM 2692 C C . ALA A 1 359 ? -17.260 5.689 10.590 1.00 88.88 359 ALA A C 1
ATOM 2694 O O . ALA A 1 359 ? -17.407 6.414 9.594 1.00 88.88 359 ALA A O 1
ATOM 2695 N N . ALA A 1 360 ? -16.108 5.607 11.251 1.00 89.19 360 ALA A N 1
ATOM 2696 C CA . ALA A 1 360 ? -14.895 6.282 10.814 1.00 89.19 360 ALA A CA 1
ATOM 2697 C C . ALA A 1 360 ? -13.634 5.557 11.296 1.00 89.19 360 ALA A C 1
ATOM 2699 O O . ALA A 1 360 ? -13.598 4.991 12.385 1.00 89.19 360 ALA A O 1
ATOM 2700 N N . ILE A 1 361 ? -12.582 5.601 10.485 1.00 90.06 361 ILE A N 1
ATOM 2701 C CA . ILE A 1 361 ? -11.278 5.003 10.773 1.00 90.06 361 ILE A CA 1
ATOM 2702 C C . ILE A 1 361 ? -10.268 6.135 10.903 1.00 90.06 361 ILE A C 1
ATOM 2704 O O . ILE A 1 361 ? -10.080 6.916 9.973 1.00 90.06 361 ILE A O 1
ATOM 2708 N N . PHE A 1 362 ? -9.612 6.205 12.054 1.00 85.81 362 PHE A N 1
ATOM 2709 C CA . PHE A 1 362 ? -8.585 7.179 12.398 1.00 85.81 362 PHE A CA 1
ATOM 2710 C C . PHE A 1 362 ? -7.243 6.458 12.415 1.00 85.81 362 PHE A C 1
ATOM 2712 O O . PHE A 1 362 ? -6.738 6.132 13.484 1.00 85.81 362 PHE A O 1
ATOM 2719 N N . ALA A 1 363 ? -6.689 6.159 11.238 1.00 84.12 363 ALA A N 1
ATOM 2720 C CA . ALA A 1 363 ? -5.463 5.367 11.148 1.00 84.12 363 ALA A CA 1
ATOM 2721 C C . ALA A 1 363 ? -4.250 6.108 11.709 1.00 84.12 363 ALA A C 1
ATOM 2723 O O . ALA A 1 363 ? -3.379 5.486 12.301 1.00 84.12 363 ALA A O 1
ATOM 2724 N N . LEU A 1 364 ? -4.193 7.430 11.569 1.00 78.19 364 LEU A N 1
ATOM 2725 C CA . LEU A 1 364 ? -3.214 8.223 12.299 1.00 78.19 364 LEU A CA 1
ATOM 2726 C C . LEU A 1 364 ? -3.729 9.651 12.450 1.00 78.19 364 LEU A C 1
ATOM 2728 O O . LEU A 1 364 ? -3.716 10.432 11.506 1.00 78.19 364 LEU A O 1
ATOM 2732 N N . HIS A 1 365 ? -4.232 9.994 13.636 1.00 71.06 365 HIS A N 1
ATOM 2733 C CA . HIS A 1 365 ? -4.811 11.316 13.888 1.00 71.06 365 HIS A CA 1
ATOM 2734 C C . HIS A 1 365 ? -3.731 12.330 14.272 1.00 71.06 365 HIS A C 1
ATOM 2736 O O . HIS A 1 365 ? -3.538 12.672 15.444 1.00 71.06 365 HIS A O 1
ATOM 2742 N N . VAL A 1 366 ? -3.005 12.795 13.261 1.00 66.75 366 VAL A N 1
ATOM 2743 C CA . VAL A 1 366 ? -1.933 13.783 13.395 1.00 66.75 366 VAL A CA 1
ATOM 2744 C C . VAL A 1 366 ? -2.071 14.828 12.285 1.00 66.75 366 VAL A C 1
ATOM 2746 O O . VAL A 1 366 ? -2.623 14.566 11.216 1.00 66.75 366 VAL A O 1
ATOM 2749 N N . GLN A 1 367 ? -1.590 16.044 12.546 1.00 66.75 367 GLN A N 1
ATOM 2750 C CA . GLN A 1 367 ? -1.470 17.065 11.509 1.00 66.75 367 GLN A CA 1
ATOM 2751 C C . GLN A 1 367 ? -0.283 16.732 10.608 1.00 66.75 367 GLN A C 1
ATOM 2753 O O . GLN A 1 367 ? 0.828 16.559 11.106 1.00 66.75 367 GLN A O 1
ATOM 2758 N N . TYR A 1 368 ? -0.506 16.696 9.295 1.00 68.94 368 TYR A N 1
ATOM 2759 C CA . TYR A 1 368 ? 0.562 16.490 8.317 1.00 68.94 368 TYR A CA 1
ATOM 2760 C C . TYR A 1 368 ? 0.771 17.724 7.449 1.00 68.94 368 TYR A C 1
ATOM 2762 O O . TYR A 1 368 ? -0.191 18.294 6.934 1.00 68.94 368 TYR A O 1
ATOM 2770 N N . ASP A 1 369 ? 2.033 18.090 7.250 1.00 61.53 369 ASP A N 1
ATOM 2771 C CA . ASP A 1 369 ? 2.470 19.050 6.243 1.00 61.53 369 ASP A CA 1
ATOM 2772 C C . ASP A 1 369 ? 2.997 18.298 5.015 1.00 61.53 369 ASP A C 1
ATOM 2774 O O . ASP A 1 369 ? 4.196 18.042 4.877 1.00 61.53 369 ASP A O 1
ATOM 2778 N N . TYR A 1 370 ? 2.084 17.957 4.109 1.00 64.44 370 TYR A N 1
ATOM 2779 C CA . TYR A 1 370 ? 2.395 17.221 2.885 1.00 64.44 370 TYR A CA 1
ATOM 2780 C C . TYR A 1 370 ? 2.539 18.148 1.655 1.00 64.44 370 TYR A C 1
ATOM 2782 O O . TYR A 1 370 ? 2.337 17.738 0.514 1.00 64.44 370 TYR A O 1
ATOM 2790 N N . ALA A 1 371 ? 2.927 19.416 1.863 1.00 52.62 371 ALA A N 1
ATOM 2791 C CA . ALA A 1 371 ? 3.029 20.414 0.794 1.00 52.62 371 ALA A CA 1
ATOM 2792 C C . ALA A 1 371 ? 4.098 20.104 -0.281 1.00 52.62 371 ALA A C 1
ATOM 2794 O O . ALA A 1 371 ? 3.998 20.641 -1.387 1.00 52.62 371 ALA A O 1
ATOM 2795 N N . ARG A 1 372 ? 5.097 19.247 0.008 1.00 54.22 372 ARG A N 1
ATOM 2796 C CA . ARG A 1 372 ? 6.235 18.978 -0.900 1.00 54.22 372 ARG A CA 1
ATOM 2797 C C . ARG A 1 372 ? 6.429 17.520 -1.348 1.00 54.22 372 ARG A C 1
ATOM 2799 O O . ARG A 1 372 ? 6.757 17.337 -2.509 1.00 54.22 372 ARG A O 1
ATOM 2806 N N . GLU A 1 373 ? 6.224 16.517 -0.486 1.00 62.03 373 GLU A N 1
ATOM 2807 C CA . GLU A 1 373 ? 6.653 15.122 -0.761 1.00 62.03 373 GLU A CA 1
ATOM 2808 C C . GLU A 1 373 ? 5.649 14.023 -0.352 1.00 62.03 373 GLU A C 1
ATOM 2810 O O . GLU A 1 373 ? 5.946 12.846 -0.526 1.00 62.03 373 GLU A O 1
ATOM 2815 N N . GLY A 1 374 ? 4.484 14.370 0.210 1.00 72.62 374 GLY A N 1
ATOM 2816 C CA . GLY A 1 374 ? 3.512 13.373 0.682 1.00 72.62 374 GLY A CA 1
ATOM 2817 C C . GLY A 1 374 ? 2.429 13.057 -0.349 1.00 72.62 374 GLY A C 1
ATOM 2818 O O . GLY A 1 374 ? 1.939 13.960 -1.037 1.00 72.62 374 GLY A O 1
ATOM 2819 N N . LEU A 1 375 ? 2.031 11.788 -0.419 1.00 81.38 375 LEU A N 1
ATOM 2820 C CA . LEU A 1 375 ? 1.060 11.257 -1.374 1.00 81.38 375 LEU A CA 1
ATOM 2821 C C . LEU A 1 375 ? -0.126 10.623 -0.642 1.00 81.38 375 LEU A C 1
ATOM 2823 O O . LEU A 1 375 ? 0.046 9.810 0.264 1.00 81.38 375 LEU A O 1
ATOM 2827 N N . VAL A 1 376 ? -1.340 10.960 -1.085 1.00 84.69 376 VAL A N 1
ATOM 2828 C CA . VAL A 1 376 ? -2.557 10.233 -0.714 1.00 84.69 376 VAL A CA 1
ATOM 2829 C C . VAL A 1 376 ? -3.146 9.627 -1.977 1.00 84.69 376 VAL A C 1
ATOM 2831 O O . VAL A 1 376 ? -3.500 10.356 -2.906 1.00 84.69 376 VAL A O 1
ATOM 2834 N N . ALA A 1 377 ? -3.244 8.305 -2.020 1.00 88.38 377 ALA A N 1
ATOM 2835 C CA . ALA A 1 377 ? -3.717 7.571 -3.185 1.00 88.38 377 ALA A CA 1
ATOM 2836 C C . ALA A 1 377 ? -4.780 6.546 -2.792 1.00 88.38 377 ALA A C 1
ATOM 2838 O O . ALA A 1 377 ? -4.755 5.989 -1.693 1.00 88.38 377 ALA A O 1
ATOM 2839 N N . TYR A 1 378 ? -5.714 6.302 -3.703 1.00 92.06 378 TYR A N 1
ATOM 2840 C CA . TYR A 1 378 ? -6.700 5.240 -3.593 1.00 92.06 378 TYR A CA 1
ATOM 2841 C C . TYR A 1 378 ? -6.546 4.252 -4.742 1.00 92.06 378 TYR A C 1
ATOM 2843 O O . TYR A 1 378 ? -6.589 4.646 -5.906 1.00 92.06 378 TYR A O 1
ATOM 2851 N N . THR A 1 379 ? -6.427 2.974 -4.408 1.00 91.19 379 THR A N 1
ATOM 2852 C CA . THR A 1 379 ? -6.314 1.876 -5.370 1.00 91.19 379 THR A CA 1
ATOM 2853 C C . THR A 1 379 ? -7.458 0.897 -5.145 1.00 91.19 379 THR A C 1
ATOM 2855 O O . THR A 1 379 ? -7.787 0.555 -4.003 1.00 91.19 379 THR A O 1
ATOM 2858 N N . PHE A 1 380 ? -8.076 0.442 -6.231 1.00 92.88 380 PHE A N 1
ATOM 2859 C CA . PHE A 1 380 ? -9.105 -0.589 -6.198 1.00 92.88 380 PHE A CA 1
ATOM 2860 C C . PHE A 1 380 ? -8.616 -1.812 -6.955 1.00 92.88 380 PHE A C 1
ATOM 2862 O O . PHE A 1 380 ? -8.235 -1.701 -8.111 1.00 92.88 380 PHE A O 1
ATOM 2869 N N . ILE A 1 381 ? -8.660 -2.968 -6.304 1.00 90.06 381 ILE A N 1
ATOM 2870 C CA . ILE A 1 381 ? -8.285 -4.246 -6.906 1.00 90.06 381 ILE A CA 1
ATOM 2871 C C . ILE A 1 381 ? -9.480 -5.181 -6.792 1.00 90.06 381 ILE A C 1
ATOM 2873 O O . ILE A 1 381 ? -10.128 -5.241 -5.745 1.00 90.06 381 ILE A O 1
ATOM 2877 N N . ASN A 1 382 ? -9.765 -5.930 -7.850 1.00 91.38 382 ASN A N 1
ATOM 2878 C CA . ASN A 1 382 ? -10.804 -6.951 -7.863 1.00 91.38 382 ASN A CA 1
ATOM 2879 C C . ASN A 1 382 ? -10.351 -8.190 -8.646 1.00 91.38 382 ASN A C 1
ATOM 2881 O O . ASN A 1 382 ? -9.319 -8.180 -9.309 1.00 91.38 382 ASN A O 1
ATOM 2885 N N . GLU A 1 383 ? -11.156 -9.248 -8.609 1.00 86.44 383 GLU A N 1
ATOM 2886 C CA . GLU A 1 383 ? -10.886 -10.501 -9.335 1.00 86.44 383 GLU A CA 1
ATOM 2887 C C . GLU A 1 383 ? -10.856 -10.352 -10.869 1.00 86.44 383 GLU A C 1
ATOM 2889 O O . GLU A 1 383 ? -10.478 -11.290 -11.567 1.00 86.44 383 GLU A O 1
ATOM 2894 N N . SER A 1 384 ? -11.276 -9.205 -11.417 1.00 83.62 384 SER A N 1
ATOM 2895 C CA . SER A 1 384 ? -11.222 -8.949 -12.864 1.00 83.62 384 SER A CA 1
ATOM 2896 C C . SER A 1 384 ? -9.822 -8.543 -13.327 1.00 83.62 384 SER A C 1
ATOM 2898 O O . SER A 1 384 ? -9.512 -8.694 -14.508 1.00 83.62 384 SER A O 1
ATOM 2900 N N . ASP A 1 385 ? -8.982 -8.044 -12.419 1.00 74.12 385 ASP A N 1
ATOM 2901 C CA . ASP A 1 385 ? -7.595 -7.702 -12.705 1.00 74.12 385 ASP A CA 1
ATOM 2902 C C . ASP A 1 385 ? -6.685 -8.918 -12.482 1.00 74.12 385 ASP A C 1
ATOM 2904 O O . ASP A 1 385 ? -6.263 -9.232 -11.366 1.00 74.12 385 ASP A O 1
ATOM 2908 N N . ALA A 1 386 ? -6.374 -9.614 -13.577 1.00 70.25 386 ALA A N 1
ATOM 2909 C CA . ALA A 1 386 ? -5.516 -10.795 -13.550 1.00 70.25 386 ALA A CA 1
ATOM 2910 C C . ALA A 1 386 ? -4.091 -10.493 -13.050 1.00 70.25 386 ALA A C 1
ATOM 2912 O O . ALA A 1 386 ? -3.449 -11.382 -12.490 1.00 70.25 386 ALA A O 1
ATOM 2913 N N . SER A 1 387 ? -3.606 -9.257 -13.221 1.00 67.75 387 SER A N 1
ATOM 2914 C CA . SER A 1 387 ? -2.258 -8.859 -12.797 1.00 67.75 387 SER A CA 1
ATOM 2915 C C . SER A 1 387 ? -2.135 -8.712 -11.277 1.00 67.75 387 SER A C 1
ATOM 2917 O O . SER A 1 387 ? -1.050 -8.868 -10.725 1.00 67.75 387 SER A O 1
ATOM 2919 N N . ALA A 1 388 ? -3.260 -8.511 -10.588 1.00 70.69 388 ALA A N 1
ATOM 2920 C CA . ALA A 1 388 ? -3.317 -8.259 -9.153 1.00 70.69 388 ALA A CA 1
ATOM 2921 C C . ALA A 1 388 ? -3.837 -9.457 -8.328 1.00 70.69 388 ALA A C 1
ATOM 2923 O O . ALA A 1 388 ? -4.078 -9.335 -7.121 1.00 70.69 388 ALA A O 1
ATOM 2924 N N . TYR A 1 389 ? -3.982 -10.642 -8.940 1.00 77.69 389 TYR A N 1
ATOM 2925 C CA . TYR A 1 389 ? -4.442 -11.854 -8.247 1.00 77.69 389 TYR A CA 1
ATOM 2926 C C . TYR A 1 389 ? -3.521 -12.255 -7.081 1.00 77.69 389 TYR A C 1
ATOM 2928 O O . TYR A 1 389 ? -3.995 -12.734 -6.046 1.00 77.69 389 TYR A O 1
ATOM 2936 N N . SER A 1 390 ? -2.211 -12.013 -7.199 1.00 80.56 390 SER A N 1
ATOM 2937 C CA . SER A 1 390 ? -1.254 -12.260 -6.112 1.00 80.56 390 SER A CA 1
ATOM 2938 C C . SER A 1 390 ? -1.569 -11.421 -4.869 1.00 80.56 390 SER A C 1
ATOM 2940 O O . SER A 1 390 ? -1.508 -11.937 -3.752 1.00 80.56 390 SER A O 1
ATOM 2942 N N . LEU A 1 391 ? -2.011 -10.171 -5.044 1.00 84.56 391 LEU A N 1
ATOM 2943 C CA . LEU A 1 391 ? -2.372 -9.255 -3.960 1.00 84.56 391 LEU A CA 1
ATOM 2944 C C . LEU A 1 391 ? -3.670 -9.682 -3.258 1.00 84.56 391 LEU A C 1
ATOM 2946 O O . LEU A 1 391 ? -3.746 -9.664 -2.025 1.00 84.56 391 LEU A O 1
ATOM 2950 N N . LEU A 1 392 ? -4.669 -10.140 -4.020 1.00 84.75 392 LEU A N 1
ATOM 2951 C CA . LEU A 1 392 ? -5.895 -10.734 -3.467 1.00 84.75 392 LEU A CA 1
ATOM 2952 C C . LEU A 1 392 ? -5.590 -12.019 -2.686 1.00 84.75 392 LEU A C 1
ATOM 2954 O O . LEU A 1 392 ? -6.112 -12.221 -1.584 1.00 84.75 392 LEU A O 1
ATOM 2958 N N . SER A 1 393 ? -4.698 -12.859 -3.213 1.00 83.81 393 SER A N 1
ATOM 2959 C CA . SER A 1 393 ? -4.231 -14.074 -2.544 1.00 83.81 393 SER A CA 1
ATOM 2960 C C . SER A 1 393 ? -3.444 -13.753 -1.267 1.00 83.81 393 SER A C 1
ATOM 2962 O O . SER A 1 393 ? -3.707 -14.343 -0.221 1.00 83.81 393 SER A O 1
ATOM 2964 N N . ARG A 1 394 ? -2.548 -12.754 -1.290 1.00 84.88 394 ARG A N 1
ATOM 2965 C CA . ARG A 1 394 ? -1.810 -12.264 -0.108 1.00 84.88 394 ARG A CA 1
ATOM 2966 C C . ARG A 1 394 ? -2.765 -11.818 0.998 1.00 84.88 394 ARG A C 1
ATOM 2968 O O . ARG A 1 394 ? -2.569 -12.174 2.162 1.00 84.88 394 ARG A O 1
ATOM 2975 N N . SER A 1 395 ? -3.810 -11.072 0.639 1.00 88.44 395 SER A N 1
ATOM 2976 C CA . SER A 1 395 ? -4.867 -10.671 1.571 1.00 88.44 395 SER A CA 1
ATOM 2977 C C . SER A 1 395 ? -5.618 -11.885 2.127 1.00 88.44 395 SER A C 1
ATOM 2979 O O . SER A 1 395 ? -5.740 -12.018 3.347 1.00 88.44 395 SER A O 1
ATOM 2981 N N . SER A 1 396 ? -6.048 -12.795 1.249 1.00 88.12 396 SER A N 1
ATOM 2982 C CA . SER A 1 396 ? -6.806 -13.997 1.613 1.00 88.12 396 SER A CA 1
ATOM 2983 C C . SER A 1 396 ? -6.025 -14.872 2.590 1.00 88.12 396 SER A C 1
ATOM 2985 O O . SER A 1 396 ? -6.493 -15.128 3.696 1.00 88.12 396 SER A O 1
ATOM 2987 N N . THR A 1 397 ? -4.794 -15.246 2.240 1.00 84.88 397 THR A N 1
ATOM 2988 C CA . THR A 1 397 ? -3.890 -16.042 3.082 1.00 84.88 397 THR A CA 1
ATOM 2989 C C . THR A 1 397 ? -3.596 -15.343 4.407 1.00 84.88 397 THR A C 1
ATOM 2991 O O . THR A 1 397 ? -3.573 -15.983 5.457 1.00 84.88 397 THR A O 1
ATOM 2994 N N . GLY A 1 398 ? -3.419 -14.017 4.394 1.00 83.94 398 GLY A N 1
ATOM 2995 C CA . GLY A 1 398 ? -3.234 -13.232 5.613 1.00 83.94 398 GLY A CA 1
ATOM 2996 C C . GLY A 1 398 ? -4.417 -13.352 6.576 1.00 83.94 398 GLY A C 1
ATOM 2997 O O . GLY A 1 398 ? -4.217 -13.564 7.769 1.00 83.94 398 GLY A O 1
ATOM 2998 N N . VAL A 1 399 ? -5.649 -13.264 6.071 1.00 85.25 399 VAL A N 1
ATOM 2999 C CA . VAL A 1 399 ? -6.860 -13.444 6.889 1.00 85.25 399 VAL A CA 1
ATOM 3000 C C . VAL A 1 399 ? -7.020 -14.900 7.323 1.00 85.25 399 VAL A C 1
ATOM 3002 O O . VAL A 1 399 ? -7.272 -15.152 8.498 1.00 85.25 399 VAL A O 1
ATOM 3005 N N . GLN A 1 400 ? -6.830 -15.862 6.420 1.00 84.19 400 GLN A N 1
ATOM 3006 C CA . GLN A 1 400 ? -6.937 -17.293 6.722 1.00 84.19 400 GLN A CA 1
ATOM 3007 C C . GLN A 1 400 ? -5.981 -17.713 7.840 1.00 84.19 400 GLN A C 1
ATOM 3009 O O . GLN A 1 400 ? -6.400 -18.408 8.759 1.00 84.19 400 GLN A O 1
ATOM 3014 N N . ASN A 1 401 ? -4.725 -17.267 7.791 1.00 81.56 401 ASN A N 1
ATOM 3015 C CA . ASN A 1 401 ? -3.716 -17.645 8.776 1.00 81.56 401 ASN A CA 1
ATOM 3016 C C . ASN A 1 401 ? -3.919 -16.934 10.113 1.00 81.56 401 ASN A C 1
ATOM 3018 O O . ASN A 1 401 ? -3.820 -17.571 11.153 1.00 81.56 401 ASN A O 1
ATOM 3022 N N . ASN A 1 402 ? -4.236 -15.636 10.094 1.00 82.44 402 ASN A N 1
ATOM 3023 C CA . ASN A 1 402 ? -4.351 -14.859 11.328 1.00 82.44 402 ASN A CA 1
ATOM 3024 C C . ASN A 1 402 ? -5.697 -15.063 12.035 1.00 82.44 402 ASN A C 1
ATOM 3026 O O . ASN A 1 402 ? -5.765 -15.008 13.254 1.00 82.44 402 ASN A O 1
ATOM 3030 N N . PHE A 1 403 ? -6.779 -15.294 11.289 1.00 77.75 403 PHE A N 1
ATOM 3031 C CA . PHE A 1 403 ? -8.122 -15.480 11.845 1.00 77.75 403 PHE A CA 1
ATOM 3032 C C . PHE A 1 403 ? -8.592 -16.938 11.780 1.00 77.75 403 PHE A C 1
ATOM 3034 O O . PHE A 1 403 ? -9.684 -17.229 12.245 1.00 77.75 403 PHE A O 1
ATOM 3041 N N . HIS A 1 404 ? -7.820 -17.871 11.216 1.00 75.75 404 HIS A N 1
ATOM 3042 C CA . HIS A 1 404 ? -8.210 -19.282 11.045 1.00 75.75 404 HIS A CA 1
ATOM 3043 C C . HIS A 1 404 ? -9.517 -19.499 10.246 1.00 75.75 404 HIS A C 1
ATOM 3045 O O . HIS A 1 404 ? -10.184 -20.529 10.378 1.00 75.75 404 HIS A O 1
ATOM 3051 N N . ILE A 1 405 ? -9.881 -18.560 9.364 1.00 77.06 405 ILE A N 1
ATOM 3052 C CA . ILE A 1 405 ? -11.065 -18.652 8.492 1.00 77.06 405 ILE A CA 1
ATOM 3053 C C . ILE A 1 405 ? -10.674 -19.356 7.187 1.00 77.06 405 ILE A C 1
ATOM 3055 O O . ILE A 1 405 ? -10.346 -18.698 6.209 1.00 77.06 405 ILE A O 1
ATOM 3059 N N . ARG A 1 406 ? -10.702 -20.694 7.154 1.00 72.44 406 ARG A N 1
ATOM 3060 C CA . ARG A 1 406 ? -10.146 -21.506 6.043 1.00 72.44 406 ARG A CA 1
ATOM 3061 C C . ARG A 1 406 ? -10.698 -21.199 4.643 1.00 72.44 406 ARG A C 1
ATOM 3063 O O . ARG A 1 406 ? -9.969 -21.356 3.676 1.00 72.44 406 ARG A O 1
ATOM 3070 N N . ASN A 1 407 ? -11.952 -20.760 4.538 1.00 80.00 407 ASN A N 1
ATOM 3071 C CA . ASN A 1 407 ? -12.617 -20.497 3.253 1.00 80.00 407 ASN A CA 1
ATOM 3072 C C . ASN A 1 407 ? -12.724 -18.997 2.940 1.00 80.00 407 ASN A C 1
ATOM 3074 O O . ASN A 1 407 ? -13.591 -18.582 2.172 1.00 80.00 407 ASN A O 1
ATOM 3078 N N . PHE A 1 408 ? -11.901 -18.159 3.574 1.00 85.12 408 PHE A N 1
ATOM 3079 C CA . PHE A 1 408 ? -11.920 -16.728 3.300 1.00 85.12 408 PHE A CA 1
ATOM 3080 C C . PHE A 1 408 ? -11.239 -16.432 1.962 1.00 85.12 408 PHE A C 1
ATOM 3082 O O . PHE A 1 408 ? -10.046 -16.690 1.803 1.00 85.12 408 PHE A O 1
ATOM 3089 N N . HIS A 1 409 ? -11.990 -15.852 1.029 1.00 89.81 409 HIS A N 1
ATOM 3090 C CA . HIS A 1 409 ? -11.494 -15.424 -0.274 1.00 89.81 409 HIS A CA 1
ATOM 3091 C C . HIS A 1 409 ? -11.795 -13.942 -0.477 1.00 89.81 409 HIS A C 1
ATOM 3093 O O . HIS A 1 409 ? -12.959 -13.536 -0.522 1.00 89.81 409 HIS A O 1
ATOM 3099 N N . THR A 1 410 ? -10.741 -13.137 -0.583 1.00 90.88 410 THR A N 1
ATOM 3100 C CA . THR A 1 410 ? -10.854 -11.710 -0.883 1.00 90.88 410 THR A CA 1
ATOM 3101 C C . THR A 1 410 ? -11.255 -11.525 -2.344 1.00 90.88 410 THR A C 1
ATOM 3103 O O . THR A 1 410 ? -10.492 -11.876 -3.240 1.00 90.88 410 THR A O 1
ATOM 3106 N N . LYS A 1 411 ? -12.423 -10.923 -2.579 1.00 91.62 411 LYS A N 1
ATOM 3107 C CA . LYS A 1 411 ? -12.936 -10.581 -3.916 1.00 91.62 411 LYS A CA 1
ATOM 3108 C C . LYS A 1 411 ? -12.521 -9.193 -4.377 1.00 91.62 411 LYS A C 1
ATOM 3110 O O . LYS A 1 411 ? -12.341 -8.946 -5.568 1.00 91.62 411 LYS A O 1
ATOM 3115 N N . SER A 1 412 ? -12.395 -8.267 -3.432 1.00 92.88 412 SER A N 1
ATOM 3116 C CA . SER A 1 412 ? -11.939 -6.913 -3.716 1.00 92.88 412 SER A CA 1
ATOM 3117 C C . SER A 1 412 ? -11.129 -6.320 -2.571 1.00 92.88 412 SER A C 1
ATOM 3119 O O . SER A 1 412 ? -11.327 -6.646 -1.396 1.00 92.88 412 SER A O 1
ATOM 3121 N N . LEU A 1 413 ? -10.212 -5.425 -2.935 1.00 92.88 413 LEU A N 1
ATOM 3122 C CA . LEU A 1 413 ? -9.416 -4.612 -2.028 1.00 92.88 413 LEU A CA 1
ATOM 3123 C C . LEU A 1 413 ? -9.628 -3.137 -2.342 1.00 92.88 413 LEU A C 1
ATOM 3125 O O . LEU A 1 413 ? -9.498 -2.694 -3.483 1.00 92.88 413 LEU A O 1
ATOM 3129 N N . HIS A 1 414 ? -9.896 -2.368 -1.296 1.00 94.00 414 HIS A N 1
ATOM 3130 C CA . HIS A 1 414 ? -9.866 -0.914 -1.324 1.00 94.00 414 HIS A CA 1
ATOM 3131 C C . HIS A 1 414 ? -8.654 -0.467 -0.509 1.00 94.00 414 HIS A C 1
ATOM 3133 O O . HIS A 1 414 ? -8.656 -0.602 0.717 1.00 94.00 414 HIS A O 1
ATOM 3139 N N . LEU A 1 415 ? -7.620 0.024 -1.188 1.00 93.06 415 LEU A N 1
ATOM 3140 C CA . LEU A 1 415 ? -6.372 0.470 -0.577 1.00 93.06 415 LEU A CA 1
ATOM 3141 C C . LEU A 1 415 ? -6.373 1.996 -0.506 1.00 93.06 415 LEU A C 1
ATOM 3143 O O . LEU A 1 415 ? -6.498 2.662 -1.530 1.00 93.06 415 LEU A O 1
ATOM 3147 N N . PHE A 1 416 ? -6.228 2.553 0.690 1.00 92.94 416 PHE A N 1
ATOM 3148 C CA . PHE A 1 416 ? -6.029 3.983 0.907 1.00 92.94 416 PHE A CA 1
ATOM 3149 C C . PHE A 1 416 ? -4.618 4.179 1.448 1.00 92.94 416 PHE A C 1
ATOM 3151 O O . PHE A 1 416 ? -4.330 3.838 2.599 1.00 92.94 416 PHE A O 1
ATOM 3158 N N . THR A 1 417 ? -3.742 4.703 0.602 1.00 90.19 417 THR A N 1
ATOM 3159 C CA . THR A 1 417 ? -2.317 4.859 0.882 1.00 90.19 417 THR A CA 1
ATOM 3160 C C . THR A 1 417 ? -2.014 6.285 1.287 1.00 90.19 417 THR A C 1
ATOM 3162 O O . THR A 1 417 ? -2.400 7.225 0.595 1.00 90.19 417 THR A O 1
ATOM 3165 N N . PHE A 1 418 ? -1.305 6.423 2.401 1.00 87.69 418 PHE A N 1
ATOM 3166 C CA . PHE A 1 418 ? -0.758 7.669 2.910 1.00 87.69 418 PHE A CA 1
ATOM 3167 C C . PHE A 1 418 ? 0.752 7.491 2.986 1.00 87.69 418 PHE A C 1
ATOM 3169 O O . PHE A 1 418 ? 1.254 6.871 3.922 1.00 87.69 418 PHE A O 1
ATOM 3176 N N . ASP A 1 419 ? 1.468 7.988 1.986 1.00 84.94 419 ASP A N 1
ATOM 3177 C CA . ASP A 1 419 ? 2.907 7.783 1.857 1.00 84.94 419 ASP A CA 1
ATOM 3178 C C . ASP A 1 419 ? 3.686 9.081 2.089 1.00 84.94 419 ASP A C 1
ATOM 3180 O O . ASP A 1 419 ? 3.255 10.165 1.683 1.00 84.94 419 ASP A O 1
ATOM 3184 N N . ARG A 1 420 ? 4.825 8.968 2.785 1.00 81.88 420 ARG A N 1
ATOM 3185 C CA . ARG A 1 420 ? 5.733 10.073 3.140 1.00 81.88 420 ARG A CA 1
ATOM 3186 C C . ARG A 1 420 ? 5.010 11.267 3.775 1.00 81.88 420 ARG A C 1
ATOM 3188 O O . ARG A 1 420 ? 5.326 12.434 3.529 1.00 81.88 420 ARG A O 1
ATOM 3195 N N . MET A 1 421 ? 4.041 10.991 4.646 1.00 79.31 421 MET A N 1
ATOM 3196 C CA . MET A 1 421 ? 3.278 12.027 5.337 1.00 79.31 421 MET A CA 1
ATOM 3197 C C . MET A 1 421 ? 4.120 12.646 6.456 1.00 79.31 421 MET A C 1
ATOM 3199 O O . MET A 1 421 ? 4.286 12.071 7.537 1.00 79.31 421 MET A O 1
ATOM 3203 N N . ARG A 1 422 ? 4.656 13.841 6.202 1.00 77.44 422 ARG A N 1
ATOM 3204 C CA . ARG A 1 422 ? 5.456 14.589 7.178 1.00 77.44 422 ARG A CA 1
ATOM 3205 C C . ARG A 1 422 ? 4.585 15.175 8.278 1.00 77.44 422 ARG A C 1
ATOM 3207 O O . ARG A 1 422 ? 3.654 15.928 7.991 1.00 77.44 422 ARG A O 1
ATOM 3214 N N . GLN A 1 423 ? 4.878 14.855 9.533 1.00 76.12 423 GLN A N 1
ATOM 3215 C CA . GLN A 1 423 ? 4.159 15.408 10.680 1.00 76.12 423 GLN A CA 1
ATOM 3216 C C . GLN A 1 423 ? 4.425 16.919 10.816 1.00 76.12 423 GLN A C 1
ATOM 3218 O O . GLN A 1 423 ? 5.548 17.395 10.685 1.00 76.12 423 GLN A O 1
ATOM 3223 N N . ALA A 1 424 ? 3.376 17.696 11.080 1.00 70.69 424 ALA A N 1
ATOM 3224 C CA . ALA A 1 424 ? 3.484 19.139 11.244 1.00 70.69 424 ALA A CA 1
ATOM 3225 C C . ALA A 1 424 ? 4.384 19.483 12.442 1.00 70.69 424 ALA A C 1
ATOM 3227 O O . ALA A 1 424 ? 4.164 19.004 13.556 1.00 70.69 424 ALA A O 1
ATOM 3228 N N . GLY A 1 425 ? 5.384 20.335 12.210 1.00 69.38 425 GLY A N 1
ATOM 3229 C CA . GLY A 1 425 ? 6.343 20.744 13.238 1.00 69.38 425 GLY A CA 1
ATOM 3230 C C . GLY A 1 425 ? 7.438 19.716 13.552 1.00 69.38 425 GLY A C 1
ATOM 3231 O O . GLY A 1 425 ? 8.148 19.905 14.538 1.00 69.38 425 GLY A O 1
ATOM 3232 N N . SER A 1 426 ? 7.598 18.656 12.749 1.00 72.38 426 SER A N 1
ATOM 3233 C CA . SER A 1 426 ? 8.735 17.730 12.832 1.00 72.38 426 SER A CA 1
ATOM 3234 C C . SER A 1 426 ? 9.240 17.312 11.443 1.00 72.38 426 SER A C 1
ATOM 3236 O O . SER A 1 426 ? 8.593 17.560 10.427 1.00 72.38 426 SER A O 1
ATOM 3238 N N . GLU A 1 427 ? 10.405 16.662 11.406 1.00 75.69 427 GLU A N 1
ATOM 3239 C CA . GLU A 1 427 ? 10.958 16.024 10.197 1.00 75.69 427 GLU A CA 1
ATOM 3240 C C . GLU A 1 427 ? 10.507 14.555 10.061 1.00 75.69 427 GLU A C 1
ATOM 3242 O O . GLU A 1 427 ? 10.970 13.824 9.189 1.00 75.69 427 GLU A O 1
ATOM 3247 N N . ASN A 1 428 ? 9.589 14.096 10.920 1.00 77.56 428 ASN A N 1
ATOM 3248 C CA . ASN A 1 428 ? 9.156 12.703 10.929 1.00 77.56 428 ASN A CA 1
ATOM 3249 C C . ASN A 1 428 ? 8.226 12.429 9.746 1.00 77.56 428 ASN A C 1
ATOM 3251 O O . ASN A 1 428 ? 7.129 12.994 9.661 1.00 77.56 428 ASN A O 1
ATOM 3255 N N . LEU A 1 429 ? 8.634 11.507 8.879 1.00 80.31 429 LEU A N 1
ATOM 3256 C CA . LEU A 1 429 ? 7.798 10.946 7.824 1.00 80.31 429 LEU A CA 1
ATOM 3257 C C . LEU A 1 429 ? 7.034 9.736 8.356 1.00 80.31 429 LEU A C 1
ATOM 3259 O O . LEU A 1 429 ? 7.553 8.966 9.159 1.00 80.31 429 LEU A O 1
ATOM 3263 N N . ASN A 1 430 ? 5.788 9.591 7.918 1.00 82.38 430 ASN A N 1
ATOM 3264 C CA . ASN A 1 430 ? 4.932 8.471 8.275 1.00 82.38 430 ASN A CA 1
ATOM 3265 C C . ASN A 1 430 ? 4.330 7.897 6.994 1.00 82.38 430 ASN A C 1
ATOM 3267 O O . ASN A 1 430 ? 3.672 8.627 6.253 1.00 82.38 430 ASN A O 1
ATOM 3271 N N . SER A 1 431 ? 4.524 6.599 6.778 1.00 86.88 431 SER A N 1
ATOM 3272 C CA . SER A 1 431 ? 3.876 5.853 5.697 1.00 86.88 431 SER A CA 1
ATOM 3273 C C . SER A 1 431 ? 2.964 4.790 6.297 1.00 86.88 431 SER A C 1
ATOM 3275 O O . SER A 1 431 ? 3.394 3.986 7.133 1.00 86.88 431 SER A O 1
ATOM 3277 N N . PHE A 1 432 ? 1.688 4.837 5.922 1.00 89.00 432 PHE A N 1
ATOM 3278 C CA . PHE A 1 432 ? 0.670 3.917 6.408 1.00 89.00 432 PHE A CA 1
ATOM 3279 C C . PHE A 1 432 ? -0.433 3.673 5.375 1.00 89.00 432 PHE A C 1
ATOM 3281 O O . PHE A 1 432 ? -0.687 4.485 4.484 1.00 89.00 432 PHE A O 1
ATOM 3288 N N . GLN A 1 433 ? -1.117 2.542 5.514 1.00 92.12 433 GLN A N 1
ATOM 3289 C CA . GLN A 1 433 ? -2.207 2.134 4.633 1.00 92.12 433 GLN A CA 1
ATOM 3290 C C . GLN A 1 433 ? -3.432 1.693 5.413 1.00 92.12 433 GLN A C 1
ATOM 3292 O O . GLN A 1 433 ? -3.330 1.037 6.450 1.00 92.12 433 GLN A O 1
ATOM 3297 N N . ILE A 1 434 ? -4.597 2.025 4.865 1.00 94.06 434 ILE A N 1
ATOM 3298 C CA . ILE A 1 434 ? -5.892 1.520 5.309 1.00 94.06 434 ILE A CA 1
ATOM 3299 C C . ILE A 1 434 ? -6.432 0.631 4.201 1.00 94.06 434 ILE A C 1
ATOM 3301 O O . ILE A 1 434 ? -6.608 1.078 3.071 1.00 94.06 434 ILE A O 1
ATOM 3305 N N . ILE A 1 435 ? -6.692 -0.626 4.526 1.00 94.94 435 ILE A N 1
ATOM 3306 C CA . ILE A 1 435 ? -7.081 -1.650 3.564 1.00 94.94 435 ILE A CA 1
ATOM 3307 C C . ILE A 1 435 ? -8.433 -2.202 3.983 1.00 94.94 435 ILE A C 1
ATOM 3309 O O . ILE A 1 435 ? -8.575 -2.701 5.099 1.00 94.94 435 ILE A O 1
ATOM 3313 N N . LEU A 1 436 ? -9.412 -2.137 3.086 1.00 94.88 436 LEU A N 1
ATOM 3314 C CA . LEU A 1 436 ? -10.699 -2.808 3.253 1.00 94.88 436 LEU A CA 1
ATOM 3315 C C . LEU A 1 436 ? -10.748 -3.975 2.271 1.00 94.88 436 LEU A C 1
ATOM 3317 O O . LEU A 1 436 ? -10.828 -3.767 1.061 1.00 94.88 436 LEU A O 1
ATOM 3321 N N . ALA A 1 437 ? -10.665 -5.191 2.799 1.00 93.19 437 ALA A N 1
ATOM 3322 C CA . ALA A 1 437 ? -10.781 -6.423 2.034 1.00 93.19 437 ALA A CA 1
ATOM 3323 C C . ALA A 1 437 ? -12.205 -6.965 2.158 1.00 93.19 437 ALA A C 1
ATOM 3325 O O . ALA A 1 437 ? -12.681 -7.208 3.272 1.00 93.19 437 ALA A O 1
ATOM 3326 N N . GLN A 1 438 ? -12.884 -7.152 1.029 1.00 92.12 438 GLN A N 1
ATOM 3327 C CA . GLN A 1 438 ? -14.231 -7.714 1.000 1.00 92.12 438 GLN A CA 1
ATOM 3328 C C . GLN A 1 438 ? -14.215 -9.163 0.529 1.00 92.12 438 GLN A C 1
ATOM 3330 O O . GLN A 1 438 ? -13.609 -9.492 -0.489 1.00 92.12 438 GLN A O 1
ATOM 3335 N N . ALA A 1 439 ? -14.947 -10.000 1.251 1.00 88.50 439 ALA A N 1
ATOM 3336 C CA . ALA A 1 439 ? -15.328 -11.351 0.866 1.00 88.50 439 ALA A CA 1
ATOM 3337 C C . ALA A 1 439 ? -16.864 -11.472 0.882 1.00 88.50 439 ALA A C 1
ATOM 3339 O O . ALA A 1 439 ? -17.559 -10.532 1.272 1.00 88.50 439 ALA A O 1
ATOM 3340 N N . ASP A 1 440 ? -17.401 -12.634 0.500 1.00 81.25 440 ASP A N 1
ATOM 3341 C CA . ASP A 1 440 ? -18.856 -12.878 0.490 1.00 81.25 440 ASP A CA 1
ATOM 3342 C C . ASP A 1 440 ? -19.519 -12.716 1.864 1.00 81.25 440 ASP A C 1
ATOM 3344 O O . ASP A 1 440 ? -20.649 -12.243 1.961 1.00 81.25 440 ASP A O 1
ATOM 3348 N N . GLU A 1 441 ? -18.813 -13.094 2.931 1.00 75.12 441 GLU A N 1
ATOM 3349 C CA . GLU A 1 441 ? -19.386 -13.213 4.279 1.00 75.12 441 GLU A CA 1
ATOM 3350 C C . GLU A 1 441 ? -18.756 -12.261 5.306 1.00 75.12 441 GLU A C 1
ATOM 3352 O O . GLU A 1 441 ? -19.158 -12.254 6.471 1.00 75.12 441 GLU A O 1
ATOM 3357 N N . ALA A 1 442 ? -17.744 -11.480 4.917 1.00 85.19 442 ALA A N 1
ATOM 3358 C CA . ALA A 1 442 ? -17.018 -10.622 5.847 1.00 85.19 442 ALA A CA 1
ATOM 3359 C C . ALA A 1 442 ? -16.304 -9.460 5.148 1.00 85.19 442 ALA A C 1
ATOM 3361 O O . ALA A 1 442 ? -15.837 -9.570 4.015 1.00 85.19 442 ALA A O 1
ATOM 3362 N N . THR A 1 443 ? -16.172 -8.353 5.880 1.00 90.44 443 THR A N 1
ATOM 3363 C CA . THR A 1 443 ? -15.296 -7.234 5.519 1.00 90.44 443 THR A CA 1
ATOM 3364 C C . THR A 1 443 ? -14.203 -7.102 6.572 1.00 90.44 443 THR A C 1
ATOM 3366 O O . THR A 1 443 ? -14.481 -6.967 7.768 1.00 90.44 443 THR A O 1
ATOM 3369 N N . MET A 1 444 ? -12.955 -7.157 6.115 1.00 91.62 444 MET A N 1
ATOM 3370 C CA . MET A 1 444 ? -11.765 -7.081 6.952 1.00 91.62 444 MET A CA 1
ATOM 3371 C C . MET A 1 444 ? -11.091 -5.725 6.766 1.00 91.62 444 MET A C 1
ATOM 3373 O O . MET A 1 444 ? -10.827 -5.295 5.645 1.00 91.62 444 MET A O 1
ATOM 3377 N N . LEU A 1 445 ? -10.779 -5.070 7.876 1.00 93.25 445 LEU A N 1
ATOM 3378 C CA . LEU A 1 445 ? -9.947 -3.880 7.938 1.00 93.25 445 LEU A CA 1
ATOM 3379 C C . LEU A 1 445 ? -8.514 -4.299 8.253 1.00 93.25 445 LEU A C 1
ATOM 3381 O O . LEU A 1 445 ? -8.284 -4.991 9.238 1.00 93.25 445 LEU A O 1
ATOM 3385 N N . THR A 1 446 ? -7.545 -3.854 7.462 1.00 93.12 446 THR A N 1
ATOM 3386 C CA . THR A 1 446 ? -6.122 -3.949 7.808 1.00 93.12 446 THR A CA 1
ATOM 3387 C C . THR A 1 446 ? -5.507 -2.556 7.825 1.00 93.12 446 THR A C 1
ATOM 3389 O O . THR A 1 446 ? -5.653 -1.802 6.866 1.00 93.12 446 THR A O 1
ATOM 3392 N N . LEU A 1 447 ? -4.831 -2.211 8.916 1.00 92.50 447 LEU A N 1
ATOM 3393 C CA . LEU A 1 447 ? -4.005 -1.015 9.045 1.00 92.50 447 LEU A CA 1
ATOM 3394 C C . LEU A 1 447 ? -2.544 -1.452 8.985 1.00 92.50 447 LEU A C 1
ATOM 3396 O O . LEU A 1 447 ? -2.152 -2.351 9.728 1.00 92.50 447 LEU A O 1
ATOM 3400 N N . ILE A 1 448 ? -1.753 -0.853 8.101 1.00 92.06 448 ILE A N 1
ATOM 3401 C CA . ILE A 1 448 ? -0.324 -1.158 7.970 1.00 92.06 448 ILE A CA 1
ATOM 3402 C C . ILE A 1 448 ? 0.487 0.106 8.248 1.00 92.06 448 ILE A C 1
ATOM 3404 O O . ILE A 1 448 ? 0.194 1.151 7.674 1.00 92.06 448 ILE A O 1
ATOM 3408 N N . TYR A 1 449 ? 1.499 -0.004 9.104 1.00 89.56 449 TYR A N 1
ATOM 3409 C CA . TYR A 1 449 ? 2.399 1.053 9.555 1.00 89.56 449 TYR A CA 1
ATOM 3410 C C . TYR A 1 449 ? 3.842 0.583 9.398 1.00 89.56 449 TYR A C 1
ATOM 3412 O O . TYR A 1 449 ? 4.285 -0.306 10.117 1.00 89.56 449 TYR A O 1
ATOM 3420 N N . GLU A 1 450 ? 4.591 1.182 8.481 1.00 83.00 450 GLU A N 1
ATOM 3421 C CA . GLU A 1 450 ? 5.954 0.729 8.184 1.00 83.00 450 GLU A CA 1
ATOM 3422 C C . GLU A 1 450 ? 7.018 1.486 8.984 1.00 83.00 450 GLU A C 1
ATOM 3424 O O . GLU A 1 450 ? 7.905 0.886 9.585 1.00 83.00 450 GLU A O 1
ATOM 3429 N N . LYS A 1 451 ? 6.916 2.817 9.043 1.00 68.69 451 LYS A N 1
ATOM 3430 C CA . LYS A 1 451 ? 7.848 3.689 9.776 1.00 68.69 451 LYS A CA 1
ATOM 3431 C C . LYS A 1 451 ? 7.093 4.896 10.310 1.00 68.69 451 LYS A C 1
ATOM 3433 O O . LYS A 1 451 ? 7.113 5.963 9.708 1.00 68.69 451 LYS A O 1
ATOM 3438 N N . THR A 1 452 ? 6.372 4.724 11.414 1.00 72.00 452 THR A N 1
ATOM 3439 C CA . THR A 1 452 ? 5.610 5.822 12.022 1.00 72.00 452 THR A CA 1
ATOM 3440 C C . THR A 1 452 ? 6.244 6.294 13.317 1.00 72.00 452 THR A C 1
ATOM 3442 O O . THR A 1 452 ? 6.413 5.513 14.247 1.00 72.00 452 THR A O 1
ATOM 3445 N N . GLN A 1 453 ? 6.537 7.589 13.403 1.00 66.50 453 GLN A N 1
ATOM 3446 C CA . GLN A 1 453 ? 7.053 8.245 14.608 1.00 66.50 453 GLN A CA 1
ATOM 3447 C C . GLN A 1 453 ? 6.044 9.288 15.093 1.00 66.50 453 GLN A C 1
ATOM 3449 O O . GLN A 1 453 ? 6.319 10.488 15.164 1.00 66.50 453 GLN A O 1
ATOM 3454 N N . SER A 1 454 ? 4.830 8.816 15.369 1.00 61.00 454 SER A N 1
ATOM 3455 C CA . SER A 1 454 ? 3.708 9.652 15.777 1.00 61.00 454 SER A CA 1
ATOM 3456 C C . SER A 1 454 ? 3.708 9.874 17.289 1.00 61.00 454 SER A C 1
ATOM 3458 O O . SER A 1 454 ? 3.506 8.952 18.077 1.00 61.00 454 SER A O 1
ATOM 3460 N N . LYS A 1 455 ? 3.870 11.136 17.701 1.00 55.06 455 LYS A N 1
ATOM 3461 C CA . LYS A 1 455 ? 3.394 11.628 19.002 1.00 55.06 455 LYS A CA 1
ATOM 3462 C C . LYS A 1 455 ? 2.077 12.360 18.755 1.00 55.06 455 LYS A C 1
ATOM 3464 O O . LYS A 1 455 ? 2.083 13.517 18.340 1.00 55.06 455 LYS A O 1
ATOM 3469 N N . GLY A 1 456 ? 0.957 11.672 18.946 1.00 56.62 456 GLY A N 1
ATOM 3470 C CA . GLY A 1 456 ? -0.387 12.197 18.692 1.00 56.62 456 GLY A CA 1
ATOM 3471 C C . GLY A 1 456 ? -1.419 11.631 19.671 1.00 56.62 456 GLY A C 1
ATOM 3472 O O . GLY A 1 456 ? -1.089 10.703 20.408 1.00 56.62 456 GLY A O 1
ATOM 3473 N N . PRO A 1 457 ? -2.642 12.191 19.742 1.00 52.94 457 PRO A N 1
ATOM 3474 C CA . PRO A 1 457 ? -3.565 11.856 20.824 1.00 52.94 457 PRO A CA 1
ATOM 3475 C C . PRO A 1 457 ? -4.473 10.639 20.572 1.00 52.94 457 PRO A C 1
ATOM 3477 O O . PRO A 1 457 ? -4.871 10.028 21.557 1.00 52.94 457 PRO A O 1
ATOM 3480 N N . MET A 1 458 ? -4.831 10.256 19.331 1.00 64.69 458 MET A N 1
ATOM 3481 C CA . MET A 1 458 ? -5.848 9.197 19.119 1.00 64.69 458 MET A CA 1
ATOM 3482 C C . MET A 1 458 ? -5.752 8.467 17.762 1.00 64.69 458 MET A C 1
ATOM 3484 O O . MET A 1 458 ? -6.253 8.972 16.768 1.00 64.69 458 MET A O 1
ATOM 3488 N N . THR A 1 459 ? -5.207 7.252 17.709 1.00 82.38 459 THR A N 1
ATOM 3489 C CA . THR A 1 459 ? -5.439 6.323 16.578 1.00 82.38 459 THR A CA 1
ATOM 3490 C C . THR A 1 459 ? -6.574 5.385 16.955 1.00 82.38 459 THR A C 1
ATOM 3492 O O . THR A 1 459 ? -6.689 5.028 18.123 1.00 82.38 459 THR A O 1
ATOM 3495 N N . GLY A 1 460 ? -7.459 5.013 16.035 1.00 85.50 460 GLY A N 1
ATOM 3496 C CA . GLY A 1 460 ? -8.581 4.159 16.412 1.00 85.50 460 GLY A CA 1
ATOM 3497 C C . GLY A 1 460 ? -9.705 4.040 15.400 1.00 85.50 460 GLY A C 1
ATOM 3498 O O . GLY A 1 460 ? -9.626 4.539 14.280 1.00 85.50 460 GLY A O 1
ATOM 3499 N N . ILE A 1 461 ? -10.775 3.368 15.812 1.00 88.75 461 ILE A N 1
ATOM 3500 C CA . ILE A 1 461 ? -11.945 3.105 14.974 1.00 88.75 461 ILE A CA 1
ATOM 3501 C C . ILE A 1 461 ? -13.203 3.552 15.722 1.00 88.75 461 ILE A C 1
ATOM 3503 O O . ILE A 1 461 ? -13.430 3.171 16.869 1.00 88.75 461 ILE A O 1
ATOM 3507 N N . ALA A 1 462 ? -14.021 4.377 15.077 1.00 87.00 462 ALA A N 1
ATOM 3508 C CA . ALA A 1 462 ? -15.320 4.808 15.573 1.00 87.00 462 ALA A CA 1
ATOM 3509 C C . ALA A 1 462 ? -16.425 3.926 14.982 1.00 87.00 462 ALA A C 1
ATOM 3511 O O . ALA A 1 462 ? -16.469 3.707 13.768 1.00 87.00 462 ALA A O 1
ATOM 3512 N N . SER A 1 463 ? -17.312 3.443 15.850 1.00 84.75 463 SER A N 1
ATOM 3513 C CA . SER A 1 463 ? -18.474 2.631 15.495 1.00 84.75 463 SER A CA 1
ATOM 3514 C C . SER A 1 463 ? -19.771 3.412 15.752 1.00 84.75 463 SER A C 1
ATOM 3516 O O . SER A 1 463 ? -19.832 4.203 16.696 1.00 84.75 463 SER A O 1
ATOM 3518 N N . PRO A 1 464 ? -20.842 3.189 14.968 1.00 78.62 464 PRO A N 1
ATOM 3519 C CA . PRO A 1 464 ? -22.146 3.793 15.228 1.00 78.62 464 PRO A CA 1
ATOM 3520 C C . PRO A 1 464 ? -22.816 3.340 16.534 1.00 78.62 464 PRO A C 1
ATOM 3522 O O . PRO A 1 464 ? -23.636 4.068 17.100 1.00 78.62 464 PRO A O 1
ATOM 3525 N N . THR A 1 465 ? -22.505 2.126 16.998 1.00 71.69 465 THR A N 1
ATOM 3526 C CA . THR A 1 465 ? -23.208 1.453 18.105 1.00 71.69 465 THR A CA 1
ATOM 3527 C C . THR A 1 465 ? -22.385 1.341 19.386 1.00 71.69 465 THR A C 1
ATOM 3529 O O . THR A 1 465 ? -22.961 1.146 20.456 1.00 71.69 465 THR A O 1
ATOM 3532 N N . SER A 1 466 ? -21.061 1.471 19.302 1.00 62.03 466 SER A N 1
ATOM 3533 C CA . SER A 1 466 ? -20.117 1.292 20.412 1.00 62.03 466 SER A CA 1
ATOM 3534 C C . SER A 1 466 ? -19.167 2.489 20.561 1.00 62.03 466 SER A C 1
ATOM 3536 O O . SER A 1 466 ? -19.118 3.380 19.716 1.00 62.03 466 SER A O 1
ATOM 3538 N N . SER A 1 467 ? -18.459 2.568 21.693 1.00 68.81 467 SER A N 1
ATOM 3539 C CA . SER A 1 467 ? -17.458 3.611 21.956 1.00 68.81 467 SER A CA 1
ATOM 3540 C C . SER A 1 467 ? -16.294 3.559 20.959 1.00 68.81 467 SER A C 1
ATOM 3542 O O . SER A 1 467 ? -16.011 2.515 20.386 1.00 68.81 467 SER A O 1
ATOM 3544 N N . PHE A 1 468 ? -15.571 4.669 20.802 1.00 80.56 468 PHE A N 1
ATOM 3545 C CA . PHE A 1 468 ? -14.326 4.728 20.030 1.00 80.56 468 PHE A CA 1
ATOM 3546 C C . PHE A 1 468 ? -13.289 3.710 20.527 1.00 80.56 468 PHE A C 1
ATOM 3548 O O . PHE A 1 468 ? -12.903 3.731 21.699 1.00 80.56 468 PHE A O 1
ATOM 3555 N N . TYR A 1 469 ? -12.814 2.853 19.627 1.00 83.19 469 TYR A N 1
ATOM 3556 C CA . TYR A 1 469 ? -11.774 1.865 19.895 1.00 83.19 469 TYR A CA 1
ATOM 3557 C C . TYR A 1 469 ? -10.407 2.505 19.684 1.00 83.19 469 TYR A C 1
ATOM 3559 O O . TYR A 1 469 ? -10.006 2.741 18.547 1.00 83.19 469 TYR A O 1
ATOM 3567 N N . LEU A 1 470 ? -9.709 2.807 20.777 1.00 82.62 470 LEU A N 1
ATOM 3568 C CA . LEU A 1 470 ? -8.398 3.452 20.757 1.00 82.62 470 LEU A CA 1
ATOM 3569 C C . LEU A 1 470 ? -7.280 2.419 20.537 1.00 82.62 470 LEU A C 1
ATOM 3571 O O . LEU A 1 470 ? -7.218 1.414 21.241 1.00 82.62 470 LEU A O 1
ATOM 3575 N N . LEU A 1 471 ? -6.373 2.712 19.607 1.00 84.44 471 LEU A N 1
ATOM 3576 C CA . LEU A 1 471 ? -5.110 2.009 19.401 1.00 84.44 471 LEU A CA 1
ATOM 3577 C C . LEU A 1 471 ? -3.946 2.837 19.991 1.00 84.44 471 LEU A C 1
ATOM 3579 O O . LEU A 1 471 ? -3.897 4.053 19.763 1.00 84.44 471 LEU A O 1
ATOM 3583 N N . PRO A 1 472 ? -3.013 2.221 20.743 1.00 81.44 472 PRO A N 1
ATOM 3584 C CA . PRO A 1 472 ? -1.870 2.913 21.333 1.00 81.44 472 PRO A CA 1
ATOM 3585 C C . PRO A 1 472 ? -0.884 3.385 20.259 1.00 81.44 472 PRO A C 1
ATOM 3587 O O . PRO A 1 472 ? -0.366 2.586 19.481 1.00 81.44 472 PRO A O 1
ATOM 3590 N N . ASN A 1 473 ? -0.609 4.691 20.219 1.00 79.31 473 ASN A N 1
ATOM 3591 C CA . ASN A 1 473 ? 0.219 5.310 19.174 1.00 79.31 473 ASN A CA 1
ATOM 3592 C C . ASN A 1 473 ? 1.686 4.857 19.194 1.00 79.31 473 ASN A C 1
ATOM 3594 O O . ASN A 1 473 ? 2.319 4.770 18.147 1.00 79.31 473 ASN A O 1
ATOM 3598 N N . ASP A 1 474 ? 2.214 4.562 20.377 1.00 78.06 474 ASP A N 1
ATOM 3599 C CA . ASP A 1 474 ? 3.570 4.064 20.618 1.00 78.06 474 ASP A CA 1
ATOM 3600 C C . ASP A 1 474 ? 3.772 2.609 20.165 1.00 78.06 474 ASP A C 1
ATOM 3602 O O . ASP A 1 474 ? 4.902 2.170 19.945 1.00 78.06 474 ASP A O 1
ATOM 3606 N N . MET A 1 475 ? 2.677 1.871 19.981 1.00 81.12 475 MET A N 1
ATOM 3607 C CA . MET A 1 475 ? 2.695 0.458 19.610 1.00 81.12 475 MET A CA 1
ATOM 3608 C C . MET A 1 475 ? 2.421 0.212 18.126 1.00 81.12 475 MET A C 1
ATOM 3610 O O . MET A 1 475 ? 2.626 -0.906 17.664 1.00 81.12 475 MET A O 1
ATOM 3614 N N . LEU A 1 476 ? 1.986 1.224 17.366 1.00 83.69 476 LEU A N 1
ATOM 3615 C CA . LEU A 1 476 ? 1.463 1.030 16.007 1.00 83.69 476 LEU A CA 1
ATOM 3616 C C . LEU A 1 476 ? 2.438 0.314 15.072 1.00 83.69 476 LEU A C 1
ATOM 3618 O O . LEU A 1 476 ? 2.011 -0.595 14.369 1.00 83.69 476 LEU A O 1
ATOM 3622 N N . SER A 1 477 ? 3.719 0.693 15.088 1.00 81.81 477 SER A N 1
ATOM 3623 C CA . SER A 1 477 ? 4.762 0.101 14.238 1.00 81.81 477 SER A CA 1
ATOM 3624 C C . SER A 1 477 ? 5.548 -1.033 14.903 1.00 81.81 477 SER A C 1
ATOM 3626 O O . SER A 1 477 ? 6.217 -1.791 14.212 1.00 81.81 477 SER A O 1
ATOM 3628 N N . SER A 1 478 ? 5.507 -1.149 16.234 1.00 79.81 478 SER A N 1
ATOM 3629 C CA . SER A 1 478 ? 6.323 -2.112 16.993 1.00 79.81 478 SER A CA 1
ATOM 3630 C C . SER A 1 478 ? 5.559 -3.374 17.398 1.00 79.81 478 SER A C 1
ATOM 3632 O O . SER A 1 478 ? 6.168 -4.423 17.584 1.00 79.81 478 SER A O 1
ATOM 3634 N N . HIS A 1 479 ? 4.235 -3.286 17.515 1.00 82.88 479 HIS A N 1
ATOM 3635 C CA . HIS A 1 479 ? 3.352 -4.374 17.925 1.00 82.88 479 HIS A CA 1
ATOM 3636 C C . HIS A 1 479 ? 2.185 -4.525 16.943 1.00 82.88 479 HIS A C 1
ATOM 3638 O O . HIS A 1 479 ? 2.022 -3.747 16.000 1.00 82.88 479 HIS A O 1
ATOM 3644 N N . SER A 1 480 ? 1.402 -5.584 17.143 1.00 85.62 480 SER A N 1
ATOM 3645 C CA . SER A 1 480 ? 0.276 -5.954 16.295 1.00 85.62 480 SER A CA 1
ATOM 3646 C C . SER A 1 480 ? -0.584 -7.012 16.974 1.00 85.62 480 SER A C 1
ATOM 3648 O O . SER A 1 480 ? -0.064 -7.900 17.647 1.00 85.62 480 SER A O 1
ATOM 3650 N N . ASN A 1 481 ? -1.890 -6.968 16.718 1.00 85.19 481 ASN A N 1
ATOM 3651 C CA . ASN A 1 481 ? -2.838 -7.981 17.176 1.00 85.19 481 ASN A CA 1
ATOM 3652 C C . ASN A 1 481 ? -2.783 -9.304 16.382 1.00 85.19 481 ASN A C 1
ATOM 3654 O O . ASN A 1 481 ? -3.482 -10.252 16.721 1.00 85.19 481 ASN A O 1
ATOM 3658 N N . VAL A 1 482 ? -1.973 -9.371 15.322 1.00 83.75 482 VAL A N 1
ATOM 3659 C CA . VAL A 1 482 ? -1.729 -10.573 14.505 1.00 83.75 482 VAL A CA 1
ATOM 3660 C C . VAL A 1 482 ? -0.255 -10.999 14.514 1.00 83.75 482 VAL A C 1
ATOM 3662 O O . VAL A 1 482 ? 0.188 -11.740 13.639 1.00 83.75 482 VAL A O 1
ATOM 3665 N N . GLY A 1 483 ? 0.532 -10.499 15.473 1.00 78.19 483 GLY A N 1
ATOM 3666 C CA . GLY A 1 483 ? 1.934 -10.890 15.662 1.00 78.19 483 GLY A CA 1
ATOM 3667 C C . GLY A 1 483 ? 2.907 -10.394 14.584 1.00 78.19 483 GLY A C 1
ATOM 3668 O O . GLY A 1 483 ? 4.055 -10.827 14.564 1.00 78.19 483 GLY A O 1
ATOM 3669 N N . GLN A 1 484 ? 2.479 -9.493 13.694 1.00 82.38 484 GLN A N 1
ATOM 3670 C CA . GLN A 1 484 ? 3.317 -8.887 12.649 1.00 82.38 484 GLN A CA 1
ATOM 3671 C C . GLN A 1 484 ? 3.473 -7.388 12.941 1.00 82.38 484 GLN A C 1
ATOM 3673 O O . GLN A 1 484 ? 2.517 -6.652 12.692 1.00 82.38 484 GLN A O 1
ATOM 3678 N N . PRO A 1 485 ? 4.619 -6.916 13.474 1.00 85.62 485 PRO A N 1
ATOM 3679 C CA . PRO A 1 485 ? 4.819 -5.508 13.828 1.00 85.62 485 PRO A CA 1
ATOM 3680 C C . PRO A 1 485 ? 4.368 -4.561 12.714 1.00 85.62 485 PRO A C 1
ATOM 3682 O O . PRO A 1 485 ? 4.649 -4.800 11.540 1.00 85.62 485 PRO A O 1
ATOM 3685 N N . GLY A 1 486 ? 3.609 -3.522 13.066 1.00 86.69 486 GLY A N 1
ATOM 3686 C CA . GLY A 1 486 ? 3.099 -2.580 12.071 1.00 86.69 486 GLY A CA 1
ATOM 3687 C C . GLY A 1 486 ? 1.788 -2.984 11.407 1.00 86.69 486 GLY A C 1
ATOM 3688 O O . GLY A 1 486 ? 1.170 -2.148 10.760 1.00 86.69 486 GLY A O 1
ATOM 3689 N N . LYS A 1 487 ? 1.305 -4.219 11.557 1.00 89.56 487 LYS A N 1
ATOM 3690 C CA . LYS A 1 487 ? 0.106 -4.695 10.852 1.00 89.56 487 LYS A CA 1
ATOM 3691 C C . LYS A 1 487 ? -1.027 -5.015 11.809 1.00 89.56 487 LYS A C 1
ATOM 3693 O O . LYS A 1 487 ? -0.970 -6.005 12.517 1.00 89.56 487 LYS A O 1
ATOM 3698 N N . TRP A 1 488 ? -2.106 -4.253 11.771 1.00 90.38 488 TRP A N 1
ATOM 3699 C CA . TRP A 1 488 ? -3.277 -4.462 12.620 1.00 90.38 488 TRP A CA 1
ATOM 3700 C C . TRP A 1 488 ? -4.453 -4.918 11.774 1.00 90.38 488 TRP A C 1
ATOM 3702 O O . TRP A 1 488 ? -4.749 -4.295 10.759 1.00 90.38 488 TRP A O 1
ATOM 3712 N N . MET A 1 489 ? -5.130 -5.994 12.163 1.00 90.88 489 MET A N 1
ATOM 3713 C CA . MET A 1 489 ? -6.245 -6.546 11.389 1.00 90.88 489 MET A CA 1
ATOM 3714 C C . MET A 1 489 ? -7.505 -6.660 12.235 1.00 90.88 489 MET A C 1
ATOM 3716 O O . MET A 1 489 ? -7.469 -7.180 13.342 1.00 90.88 489 MET A O 1
ATOM 3720 N N . PHE A 1 490 ? -8.642 -6.239 11.698 1.00 89.06 490 PHE A N 1
ATOM 3721 C CA . PHE A 1 490 ? -9.922 -6.250 12.393 1.00 89.06 490 PHE A CA 1
ATOM 3722 C C . PHE A 1 490 ? -11.026 -6.750 11.474 1.00 89.06 490 PHE A C 1
ATOM 3724 O O . PHE A 1 490 ? -11.049 -6.445 10.282 1.00 89.06 490 PHE A O 1
ATOM 3731 N N . ARG A 1 491 ? -11.987 -7.471 12.041 1.00 87.94 491 ARG A N 1
ATOM 3732 C CA . ARG A 1 491 ? -13.246 -7.784 11.369 1.00 87.94 491 ARG A CA 1
ATOM 3733 C C . ARG A 1 491 ? -14.250 -6.667 11.680 1.00 87.94 491 ARG A C 1
ATOM 3735 O O . ARG A 1 491 ? -14.480 -6.372 12.849 1.00 87.94 491 ARG A O 1
ATOM 3742 N N . ILE A 1 492 ? -14.790 -6.013 10.649 1.00 88.12 492 ILE A N 1
ATOM 3743 C CA . ILE A 1 492 ? -15.598 -4.781 10.788 1.00 88.12 492 ILE A CA 1
ATOM 3744 C C . ILE A 1 492 ? -17.013 -4.899 10.210 1.00 88.12 492 ILE A C 1
ATOM 3746 O O . ILE A 1 492 ? -17.701 -3.897 10.046 1.00 88.12 492 ILE A O 1
ATOM 3750 N N . ASP A 1 493 ? -17.467 -6.107 9.887 1.00 80.44 493 ASP A N 1
ATOM 3751 C CA . ASP A 1 493 ? -18.814 -6.364 9.374 1.00 80.44 493 ASP A CA 1
ATOM 3752 C C . ASP A 1 493 ? -19.904 -6.184 10.441 1.00 80.44 493 ASP A C 1
ATOM 3754 O O . ASP A 1 493 ? -20.992 -5.749 10.085 1.00 80.44 493 ASP A O 1
ATOM 3758 N N . ASN A 1 494 ? -19.622 -6.453 11.722 1.00 76.94 494 ASN A N 1
ATOM 3759 C CA . ASN A 1 494 ? -20.581 -6.304 12.827 1.00 76.94 494 ASN A CA 1
ATOM 3760 C C . ASN A 1 494 ? -20.045 -5.431 13.973 1.00 76.94 494 ASN A C 1
ATOM 3762 O O . ASN A 1 494 ? -20.344 -4.244 14.012 1.00 76.94 494 ASN A O 1
ATOM 3766 N N . ASP A 1 495 ? -19.269 -5.999 14.900 1.00 72.44 495 ASP A N 1
ATOM 3767 C CA . ASP A 1 495 ? -18.674 -5.284 16.036 1.00 72.44 495 ASP A CA 1
ATOM 3768 C C . ASP A 1 495 ? -17.184 -5.627 16.177 1.00 72.44 495 ASP A C 1
ATOM 3770 O O . ASP A 1 495 ? -16.747 -6.730 15.841 1.00 72.44 495 ASP A O 1
ATOM 3774 N N . LEU A 1 496 ? -16.404 -4.687 16.713 1.00 74.19 496 LEU A N 1
ATOM 3775 C CA . LEU A 1 496 ? -14.942 -4.776 16.867 1.00 74.19 496 LEU A CA 1
ATOM 3776 C C . LEU A 1 496 ? -14.495 -5.625 18.073 1.00 74.19 496 LEU A C 1
ATOM 3778 O O . LEU A 1 496 ? -13.342 -5.572 18.494 1.00 74.19 496 LEU A O 1
ATOM 3782 N N . SER A 1 497 ? -15.399 -6.425 18.637 1.00 65.31 497 SER A N 1
ATOM 3783 C CA . SER A 1 497 ? -15.166 -7.281 19.807 1.00 65.31 497 SER A CA 1
ATOM 3784 C C . SER A 1 497 ? -14.552 -8.648 19.476 1.00 65.31 497 SER A C 1
ATOM 3786 O O . SER A 1 497 ? -14.310 -9.458 20.377 1.00 65.31 497 SER A O 1
ATOM 3788 N N . THR A 1 498 ? -14.287 -8.920 18.197 1.00 75.62 498 THR A N 1
ATOM 3789 C CA . THR A 1 498 ? -13.792 -10.225 17.746 1.00 75.62 498 THR A CA 1
ATOM 3790 C C . THR A 1 498 ? -12.273 -10.205 17.606 1.00 75.62 498 THR A C 1
ATOM 3792 O O . THR A 1 498 ? -11.744 -9.608 16.668 1.00 75.62 498 THR A O 1
ATOM 3795 N N . CYS A 1 499 ? -11.579 -10.866 18.530 1.00 82.19 499 CYS A N 1
ATOM 3796 C CA . CYS A 1 499 ? -10.145 -11.106 18.428 1.00 82.19 499 CYS A CA 1
ATOM 3797 C C . CYS A 1 499 ? -9.839 -12.294 17.512 1.00 82.19 499 CYS A C 1
ATOM 3799 O O . CYS A 1 499 ? -10.695 -13.176 17.359 1.00 82.19 499 CYS A O 1
ATOM 3801 N N . PRO A 1 500 ? -8.630 -12.336 16.920 1.00 83.31 500 PRO A N 1
ATOM 3802 C CA . PRO A 1 500 ? -8.087 -13.542 16.307 1.00 83.31 500 PRO A CA 1
ATOM 3803 C C . PRO A 1 500 ? -8.291 -14.777 17.188 1.00 83.31 500 PRO A C 1
ATOM 3805 O O . PRO A 1 500 ? -8.348 -14.692 18.416 1.00 83.31 500 PRO A O 1
ATOM 3808 N N . ALA A 1 501 ? -8.453 -15.941 16.562 1.00 83.44 501 ALA A N 1
ATOM 3809 C CA . ALA A 1 501 ? -8.649 -17.161 17.329 1.00 83.44 501 ALA A CA 1
ATOM 3810 C C . ALA A 1 501 ? -7.413 -17.443 18.195 1.00 83.44 501 ALA A C 1
ATOM 3812 O O . ALA A 1 501 ? -6.287 -17.356 17.715 1.00 83.44 501 ALA A O 1
ATOM 3813 N N . GLY A 1 502 ? -7.633 -17.778 19.466 1.00 83.44 502 GLY A N 1
ATOM 3814 C CA . GLY A 1 502 ? -6.545 -18.000 20.419 1.00 83.44 502 GLY A CA 1
ATOM 3815 C C . GLY A 1 502 ? -6.181 -16.791 21.277 1.00 83.44 502 GLY A C 1
ATOM 3816 O O . GLY A 1 502 ? -5.445 -16.973 22.246 1.00 83.44 502 GLY A O 1
ATOM 3817 N N . THR A 1 503 ? -6.741 -15.608 21.001 1.00 86.31 503 THR A N 1
ATOM 3818 C CA . THR A 1 503 ? -6.533 -14.402 21.812 1.00 86.31 503 THR A CA 1
ATOM 3819 C C . THR A 1 503 ? -7.843 -13.767 22.296 1.00 86.31 503 THR A C 1
ATOM 3821 O O . THR A 1 503 ? -8.924 -13.952 21.729 1.00 86.31 503 THR A O 1
ATOM 3824 N N . GLU A 1 504 ? -7.752 -13.012 23.389 1.00 85.81 504 GLU A N 1
ATOM 3825 C CA . GLU A 1 504 ? -8.827 -12.238 24.013 1.00 85.81 504 GLU A CA 1
ATOM 3826 C C . GLU A 1 504 ? -8.368 -10.804 24.319 1.00 85.81 504 GLU A C 1
ATOM 3828 O O . GLU A 1 504 ? -7.237 -10.436 24.030 1.00 85.81 504 GLU A O 1
ATOM 3833 N N . HIS A 1 505 ? -9.245 -9.998 24.931 1.00 84.06 505 HIS A N 1
ATOM 3834 C CA . HIS A 1 505 ? -9.041 -8.568 25.220 1.00 84.06 505 HIS A CA 1
ATOM 3835 C C . HIS A 1 505 ? -9.107 -7.661 23.967 1.00 84.06 505 HIS A C 1
ATOM 3837 O O . HIS A 1 505 ? -8.154 -6.952 23.631 1.00 84.06 505 HIS A O 1
ATOM 3843 N N . PRO A 1 506 ? -10.257 -7.638 23.259 1.00 80.00 506 PRO A N 1
ATOM 3844 C CA . PRO A 1 506 ? -10.463 -6.709 22.151 1.00 80.00 506 PRO A CA 1
ATOM 3845 C C . PRO A 1 506 ? -10.406 -5.247 22.636 1.00 80.00 506 PRO A C 1
ATOM 3847 O O . PRO A 1 506 ? -10.842 -4.955 23.753 1.00 80.00 506 PRO A O 1
ATOM 3850 N N . PRO A 1 507 ? -9.924 -4.306 21.806 1.00 76.88 507 PRO A N 1
ATOM 3851 C CA . PRO A 1 507 ? -9.502 -4.490 20.413 1.00 76.88 507 PRO A CA 1
ATOM 3852 C C . PRO A 1 507 ? -8.025 -4.902 20.250 1.00 76.88 507 PRO A C 1
ATOM 3854 O O . PRO A 1 507 ? -7.595 -5.142 19.128 1.00 76.88 507 PRO A O 1
ATOM 3857 N N . LEU A 1 508 ? -7.239 -4.953 21.333 1.00 79.81 508 LEU A N 1
ATOM 3858 C CA . LEU A 1 508 ? -5.788 -5.181 21.271 1.00 79.81 508 LEU A CA 1
ATOM 3859 C C . LEU A 1 508 ? -5.419 -6.640 21.019 1.00 79.81 508 LEU A C 1
ATOM 3861 O O . LEU A 1 508 ? -4.439 -6.900 20.329 1.00 79.81 508 LEU A O 1
ATOM 3865 N N . CYS A 1 509 ? -6.219 -7.569 21.542 1.00 84.50 509 CYS A N 1
ATOM 3866 C CA . CYS A 1 509 ? -6.006 -9.006 21.396 1.00 84.50 509 CYS A CA 1
ATOM 3867 C C . CYS A 1 509 ? -4.607 -9.447 21.860 1.00 84.50 509 CYS A C 1
ATOM 3869 O O . CYS A 1 509 ? -3.944 -10.256 21.217 1.00 84.50 509 CYS A O 1
ATOM 3871 N N . ASP A 1 510 ? -4.157 -8.854 22.965 1.00 82.88 510 ASP A N 1
ATOM 3872 C CA . ASP A 1 510 ? -2.820 -8.959 23.557 1.00 82.88 510 ASP A CA 1
ATOM 3873 C C . ASP A 1 510 ? -2.714 -10.065 24.618 1.00 82.88 510 ASP A C 1
ATOM 3875 O O . ASP A 1 510 ? -1.655 -10.249 25.220 1.00 82.88 510 ASP A O 1
ATOM 3879 N N . LYS A 1 511 ? -3.807 -10.788 24.880 1.00 85.81 511 LYS A N 1
ATOM 3880 C CA . LYS A 1 511 ? -3.848 -11.883 25.849 1.00 85.81 511 LYS A CA 1
ATOM 3881 C C . LYS A 1 511 ? -4.203 -13.191 25.174 1.00 85.81 511 LYS A C 1
ATOM 3883 O O . LYS A 1 511 ? -5.179 -13.254 24.434 1.00 85.81 511 LYS A O 1
ATOM 3888 N N . ASP A 1 512 ? -3.453 -14.237 25.497 1.00 86.38 512 ASP A N 1
ATOM 3889 C CA . ASP A 1 512 ? -3.772 -15.599 25.081 1.00 86.38 512 ASP A CA 1
ATOM 3890 C C . ASP A 1 512 ? -5.049 -16.102 25.763 1.00 86.38 512 ASP A C 1
ATOM 3892 O O . ASP A 1 512 ? -5.368 -15.715 26.893 1.00 86.38 512 ASP A O 1
ATOM 3896 N N . CYS A 1 513 ? -5.760 -17.014 25.099 1.00 89.25 513 CYS A N 1
ATOM 3897 C CA . CYS A 1 513 ? -6.930 -17.647 25.691 1.00 89.25 513 CYS A CA 1
ATOM 3898 C C . CYS A 1 513 ? -6.602 -18.351 27.014 1.00 89.25 513 CYS A C 1
ATOM 3900 O O . CYS A 1 513 ? -5.585 -19.044 27.126 1.00 89.25 513 CYS A O 1
ATOM 3902 N N . PRO A 1 514 ? -7.515 -18.287 28.000 1.00 89.69 514 PRO A N 1
ATOM 3903 C CA . PRO A 1 514 ? -7.368 -19.066 29.214 1.00 89.69 514 PRO A CA 1
ATOM 3904 C C . PRO A 1 514 ? -7.402 -20.575 28.901 1.00 89.69 514 PRO A C 1
ATOM 3906 O O . PRO A 1 514 ? -8.091 -21.002 27.965 1.00 89.69 514 PRO A O 1
ATOM 3909 N N . PRO A 1 515 ? -6.721 -21.414 29.707 1.00 87.12 515 PRO A N 1
ATOM 3910 C CA . PRO A 1 515 ? -6.681 -22.856 29.490 1.00 87.12 515 PRO A CA 1
ATOM 3911 C C . PRO A 1 515 ? -8.085 -23.459 29.402 1.00 87.12 515 PRO A C 1
ATOM 3913 O O . PRO A 1 515 ? -8.944 -23.191 30.243 1.00 87.12 515 PRO A O 1
ATOM 3916 N N . GLY A 1 516 ? -8.312 -24.300 28.393 1.00 86.69 516 GLY A N 1
ATOM 3917 C CA . GLY A 1 516 ? -9.615 -24.931 28.178 1.00 86.69 516 GLY A CA 1
ATOM 3918 C C . GLY A 1 516 ? -10.612 -24.077 27.389 1.00 86.69 516 GLY A C 1
ATOM 3919 O O . GLY A 1 516 ? -11.763 -24.491 27.249 1.00 86.69 516 GLY A O 1
ATOM 3920 N N . ARG A 1 517 ? -10.201 -22.925 26.848 1.00 90.06 517 ARG A N 1
ATOM 3921 C CA . ARG A 1 517 ? -10.982 -22.150 25.876 1.00 90.06 517 ARG A CA 1
ATOM 3922 C C . ARG A 1 517 ? -10.260 -22.019 24.544 1.00 90.06 517 ARG A C 1
ATOM 3924 O O . ARG A 1 517 ? -9.034 -22.032 24.507 1.00 90.06 517 ARG A O 1
ATOM 3931 N N . TYR A 1 518 ? -11.030 -21.886 23.467 1.00 87.75 518 TYR A N 1
ATOM 3932 C CA . TYR A 1 518 ? -10.482 -21.741 22.122 1.00 87.75 518 TYR A CA 1
ATOM 3933 C C . TYR A 1 518 ? -11.379 -20.938 21.172 1.00 87.75 518 TYR A C 1
ATOM 3935 O O . TYR A 1 518 ? -12.535 -20.621 21.484 1.00 87.75 518 TYR A O 1
ATOM 3943 N N . GLY A 1 519 ? -10.845 -20.644 19.987 1.00 79.88 519 GLY A N 1
ATOM 3944 C CA . GLY A 1 519 ? -11.549 -19.959 18.907 1.00 79.88 519 GLY A CA 1
ATOM 3945 C C . GLY A 1 519 ? -11.554 -18.438 19.067 1.00 79.88 519 GLY A C 1
ATOM 3946 O O . GLY A 1 519 ? -10.837 -17.879 19.897 1.00 79.88 519 GLY A O 1
ATOM 3947 N N . PHE A 1 520 ? -12.362 -17.757 18.252 1.00 81.88 520 PHE A N 1
ATOM 3948 C CA . PHE A 1 520 ? -12.481 -16.295 18.260 1.00 81.88 520 PHE A CA 1
ATOM 3949 C C . PHE A 1 520 ? -12.893 -15.761 19.629 1.00 81.88 520 PHE A C 1
ATOM 3951 O O . PHE A 1 520 ? -13.876 -16.235 20.212 1.00 81.88 520 PHE A O 1
ATOM 3958 N N . SER A 1 521 ? -12.145 -14.777 20.134 1.00 82.12 521 SER A N 1
ATOM 3959 C CA . SER A 1 521 ? -12.351 -14.183 21.463 1.00 82.12 521 SER A CA 1
ATOM 3960 C C . SER A 1 521 ? -12.509 -15.225 22.582 1.00 82.12 521 SER A C 1
ATOM 3962 O O . SER A 1 521 ? -13.229 -14.986 23.553 1.00 82.12 521 SER A O 1
ATOM 3964 N N . CYS A 1 522 ? -11.910 -16.411 22.419 1.00 87.06 522 CYS A N 1
ATOM 3965 C CA . CYS A 1 522 ? -11.964 -17.515 23.377 1.00 87.06 522 CYS A CA 1
ATOM 3966 C C . CYS A 1 522 ? -13.398 -17.907 23.793 1.00 87.06 522 CYS A C 1
ATOM 3968 O O . CYS A 1 522 ? -13.659 -18.246 24.951 1.00 87.06 522 CYS A O 1
ATOM 3970 N N . GLN A 1 523 ? -14.364 -17.825 22.871 1.00 86.50 523 GLN A N 1
ATOM 3971 C CA . GLN A 1 523 ? -15.773 -18.095 23.183 1.00 86.50 523 GLN A CA 1
ATOM 3972 C C . GLN A 1 523 ? -16.094 -19.591 23.318 1.00 86.50 523 GLN A C 1
ATOM 3974 O O . GLN A 1 523 ? -17.063 -19.944 23.994 1.00 86.50 523 GLN A O 1
ATOM 3979 N N . SER A 1 524 ? -15.298 -20.473 22.706 1.00 86.94 524 SER A N 1
ATOM 3980 C CA . SER A 1 524 ? -15.545 -21.920 22.721 1.00 86.94 524 SER A CA 1
ATOM 3981 C C . SER A 1 524 ? -14.825 -22.603 23.882 1.00 86.94 524 SER A C 1
ATOM 3983 O O . SER A 1 524 ? -13.794 -22.128 24.354 1.00 86.94 524 SER A O 1
ATOM 3985 N N . THR A 1 525 ? -15.372 -23.725 24.358 1.00 89.00 525 THR A N 1
ATOM 3986 C CA . THR A 1 525 ? -14.806 -24.510 25.471 1.00 89.00 525 THR A CA 1
ATOM 3987 C C . THR A 1 525 ? -14.218 -25.819 24.951 1.00 89.00 525 THR A C 1
ATOM 3989 O O . THR A 1 525 ? -14.873 -26.533 24.196 1.00 89.00 525 THR A O 1
ATOM 3992 N N . CYS A 1 526 ? -12.989 -26.139 25.352 1.00 88.81 526 CYS A N 1
ATOM 3993 C CA . CYS A 1 526 ? -12.308 -27.378 24.991 1.00 88.81 526 CYS A CA 1
ATOM 3994 C C . CYS A 1 526 ? -12.962 -28.588 25.672 1.00 88.81 526 CYS A C 1
ATOM 3996 O O . CYS A 1 526 ? -13.220 -28.576 26.878 1.00 88.81 526 CYS A O 1
ATOM 3998 N N . HIS A 1 527 ? -13.107 -29.683 24.927 1.00 89.56 527 HIS A N 1
ATOM 3999 C CA . HIS A 1 527 ? -13.595 -30.964 25.442 1.00 89.56 527 HIS A CA 1
ATOM 4000 C C . HIS A 1 527 ? -12.636 -32.113 25.087 1.00 89.56 527 HIS A C 1
ATOM 4002 O O . HIS A 1 527 ? -13.008 -33.061 24.395 1.00 89.56 527 HIS A O 1
ATOM 4008 N N . CYS A 1 528 ? -11.384 -32.033 25.553 1.00 89.06 528 CYS A N 1
ATOM 4009 C CA . CYS A 1 528 ? -10.377 -33.073 25.315 1.00 89.06 528 CYS A CA 1
ATOM 4010 C C . CYS A 1 528 ? -10.431 -34.207 26.342 1.00 89.06 528 CYS A C 1
ATOM 4012 O O . CYS A 1 528 ? -10.822 -34.020 27.500 1.00 89.06 528 CYS A O 1
ATOM 4014 N N . ALA A 1 529 ? -9.989 -35.395 25.922 1.00 87.81 529 ALA A N 1
ATOM 4015 C CA . ALA A 1 529 ? -9.853 -36.550 26.798 1.00 87.81 529 ALA A CA 1
ATOM 4016 C C . ALA A 1 529 ? -8.969 -36.225 28.015 1.00 87.81 529 ALA A C 1
ATOM 4018 O O . ALA A 1 529 ? -8.013 -35.459 27.917 1.00 87.81 529 ALA A O 1
ATOM 4019 N N . ALA A 1 530 ? -9.308 -36.801 29.173 1.00 81.94 530 ALA A N 1
ATOM 4020 C CA . ALA A 1 530 ? -8.594 -36.622 30.442 1.00 81.94 530 ALA A CA 1
ATOM 4021 C C . ALA A 1 530 ? -8.423 -35.159 30.926 1.00 81.94 530 ALA A C 1
ATOM 4023 O O . ALA A 1 530 ? -7.618 -34.906 31.817 1.00 81.94 530 ALA A O 1
ATOM 4024 N N . GLY A 1 531 ? -9.199 -34.205 30.390 1.00 77.88 531 GLY A N 1
ATOM 4025 C CA . GLY A 1 531 ? -9.186 -32.807 30.838 1.00 77.88 531 GLY A CA 1
ATOM 4026 C C . GLY A 1 531 ? -7.965 -32.003 30.381 1.00 77.88 531 GLY A C 1
ATOM 4027 O O . GLY A 1 531 ? -7.689 -30.950 30.952 1.00 77.88 531 GLY A O 1
ATOM 4028 N N . PHE A 1 532 ? -7.230 -32.483 29.374 1.00 83.25 532 PHE A N 1
ATOM 4029 C CA . PHE A 1 532 ? -6.116 -31.735 28.790 1.00 83.25 532 PHE A CA 1
ATOM 4030 C C . PHE A 1 532 ? -6.603 -30.462 28.066 1.00 83.25 532 PHE A C 1
ATOM 4032 O O . PHE A 1 532 ? -7.708 -30.453 27.517 1.00 83.25 532 PHE A O 1
ATOM 4039 N N . PRO A 1 533 ? -5.801 -29.382 28.045 1.00 84.31 533 PRO A N 1
ATOM 4040 C CA . PRO A 1 533 ? -6.117 -28.197 27.255 1.00 84.31 533 PRO A CA 1
ATOM 4041 C C . PRO A 1 533 ? -6.048 -28.514 25.753 1.00 84.31 533 PRO A C 1
ATOM 4043 O O . PRO A 1 533 ? -5.224 -29.323 25.323 1.00 84.31 533 PRO A O 1
ATOM 4046 N N . CYS A 1 534 ? -6.921 -27.879 24.967 1.00 87.56 534 CYS A N 1
ATOM 4047 C CA . CYS A 1 534 ? -6.856 -27.913 23.508 1.00 87.56 534 CYS A CA 1
ATOM 4048 C C . CYS A 1 534 ? -5.992 -26.771 22.966 1.00 87.56 534 CYS A C 1
ATOM 4050 O O . CYS A 1 534 ? -5.694 -25.820 23.693 1.00 87.56 534 CYS A O 1
ATOM 4052 N N . ASP A 1 535 ? -5.608 -26.864 21.693 1.00 87.19 535 ASP A N 1
ATOM 4053 C CA . ASP A 1 535 ? -5.017 -25.740 20.967 1.00 87.19 535 ASP A CA 1
ATOM 4054 C C . ASP A 1 535 ? -5.970 -24.533 21.006 1.00 87.19 535 ASP A C 1
ATOM 4056 O O . ASP A 1 535 ? -7.145 -24.643 20.646 1.00 87.19 535 ASP A O 1
ATOM 4060 N N . THR A 1 536 ? -5.483 -23.386 21.477 1.00 86.44 536 THR A N 1
ATOM 4061 C CA . THR A 1 536 ? -6.324 -22.214 21.771 1.00 86.44 536 THR A CA 1
ATOM 4062 C C . THR A 1 536 ? -6.891 -21.561 20.511 1.00 86.44 536 THR A C 1
ATOM 4064 O O . THR A 1 536 ? -7.948 -20.931 20.566 1.00 86.44 536 THR A O 1
ATOM 4067 N N . ALA A 1 537 ? -6.253 -21.734 19.356 1.00 81.12 537 ALA A N 1
ATOM 4068 C CA . ALA A 1 537 ? -6.743 -21.189 18.097 1.00 81.12 537 ALA A CA 1
ATOM 4069 C C . ALA A 1 537 ? -7.757 -22.126 17.422 1.00 81.12 537 ALA A C 1
ATOM 4071 O O . ALA A 1 537 ? -8.866 -21.720 17.070 1.00 81.12 537 ALA A O 1
ATOM 4072 N N . THR A 1 538 ? -7.396 -23.397 17.262 1.00 82.62 538 THR A N 1
ATOM 4073 C CA . THR A 1 538 ? -8.133 -24.370 16.441 1.00 82.62 538 THR A CA 1
ATOM 4074 C C . THR A 1 538 ? -9.083 -25.263 17.231 1.00 82.62 538 THR A C 1
ATOM 4076 O O . THR A 1 538 ? -10.012 -25.828 16.651 1.00 82.62 538 THR A O 1
ATOM 4079 N N . GLY A 1 539 ? -8.870 -25.409 18.537 1.00 84.75 539 GLY A N 1
ATOM 4080 C CA . GLY A 1 539 ? -9.628 -26.328 19.383 1.00 84.75 539 GLY A CA 1
ATOM 4081 C C . GLY A 1 539 ? -9.196 -27.789 19.293 1.00 84.75 539 GLY A C 1
ATOM 4082 O O . GLY A 1 539 ? -9.868 -28.653 19.860 1.00 84.75 539 GLY A O 1
ATOM 4083 N N . ILE A 1 540 ? -8.107 -28.087 18.577 1.00 86.88 540 ILE A N 1
ATOM 4084 C CA . ILE A 1 540 ? -7.639 -29.458 18.345 1.00 86.88 540 ILE A CA 1
ATOM 4085 C C . ILE A 1 540 ? -7.105 -30.067 19.648 1.00 86.88 540 ILE A C 1
ATOM 4087 O O . ILE A 1 540 ? -6.357 -29.439 20.403 1.00 86.88 540 ILE A O 1
ATOM 4091 N N . CYS A 1 541 ? -7.500 -31.313 19.909 1.00 87.44 541 CYS A N 1
ATOM 4092 C CA . CYS A 1 541 ? -7.118 -32.070 21.097 1.00 87.44 541 CYS A CA 1
ATOM 4093 C C . CYS A 1 541 ? -6.059 -33.122 20.756 1.00 87.44 541 CYS A C 1
ATOM 4095 O O . CYS A 1 541 ? -6.389 -34.149 20.168 1.00 87.44 541 CYS A O 1
ATOM 4097 N N . ALA A 1 542 ? -4.827 -32.946 21.244 1.00 84.75 542 ALA A N 1
ATOM 4098 C CA . ALA A 1 542 ? -3.722 -33.881 20.992 1.00 84.75 542 ALA A CA 1
ATOM 4099 C C . ALA A 1 542 ? -3.997 -35.334 21.446 1.00 84.75 542 ALA A C 1
ATOM 4101 O O . ALA A 1 542 ? -3.468 -36.276 20.867 1.00 84.75 542 ALA A O 1
ATOM 4102 N N . ASN A 1 543 ? -4.843 -35.524 22.468 1.00 84.81 543 ASN A N 1
ATOM 4103 C CA . ASN A 1 543 ? -5.192 -36.839 23.027 1.00 84.81 543 ASN A CA 1
ATOM 4104 C C . ASN A 1 543 ? -6.604 -37.313 22.638 1.00 84.81 543 ASN A C 1
ATOM 4106 O O . ASN A 1 543 ? -7.170 -38.191 23.292 1.00 84.81 543 ASN A O 1
ATOM 4110 N N . GLY A 1 544 ? -7.194 -36.719 21.600 1.00 85.31 544 GLY A N 1
ATOM 4111 C CA . GLY A 1 544 ? -8.564 -37.001 21.191 1.00 85.31 544 GLY A CA 1
ATOM 4112 C C . GLY A 1 544 ? -9.627 -36.306 22.050 1.00 85.31 544 GLY A C 1
ATOM 4113 O O . GLY A 1 544 ? -9.350 -35.692 23.086 1.00 85.31 544 GLY A O 1
ATOM 4114 N N . CYS A 1 545 ? -10.875 -36.380 21.590 1.00 87.19 545 CYS A N 1
ATOM 4115 C CA . CYS A 1 545 ? -12.020 -35.777 22.270 1.00 87.19 545 CYS A CA 1
ATOM 4116 C C . CYS A 1 545 ? -12.451 -36.595 23.499 1.00 87.19 545 CYS A C 1
ATOM 4118 O O . CYS A 1 545 ? -12.303 -37.818 23.546 1.00 87.19 545 CYS A O 1
ATOM 4120 N N . ALA A 1 546 ? -13.019 -35.921 24.501 1.00 88.06 546 ALA A N 1
ATOM 4121 C CA . ALA A 1 546 ? -13.656 -36.582 25.635 1.00 88.06 546 ALA A CA 1
ATOM 4122 C C . ALA A 1 546 ? -14.862 -37.430 25.182 1.00 88.06 546 ALA A C 1
ATOM 4124 O O . ALA A 1 546 ? -15.486 -37.158 24.156 1.00 88.06 546 ALA A O 1
ATOM 4125 N N . ALA A 1 547 ? -15.230 -38.443 25.974 1.00 86.19 547 ALA A N 1
ATOM 4126 C CA . ALA A 1 547 ? -16.385 -39.288 25.674 1.00 86.19 547 ALA A CA 1
ATOM 4127 C C . ALA A 1 547 ? -17.665 -38.444 25.497 1.00 86.19 547 ALA A C 1
ATOM 4129 O O . ALA A 1 547 ? -17.985 -37.610 26.344 1.00 86.19 547 ALA A O 1
ATOM 4130 N N . GLY A 1 548 ? -18.393 -38.672 24.399 1.00 84.25 548 GLY A N 1
ATOM 4131 C CA . GLY A 1 548 ? -19.596 -37.910 24.038 1.00 84.25 548 GLY A CA 1
ATOM 4132 C C . GLY A 1 548 ? -19.345 -36.666 23.177 1.00 84.25 548 GLY A C 1
ATOM 4133 O O . GLY A 1 548 ? -20.311 -36.029 22.767 1.00 84.25 548 GLY A O 1
ATOM 4134 N N . TRP A 1 549 ? -18.086 -36.350 22.861 1.00 82.88 549 TRP A N 1
ATOM 4135 C CA . TRP A 1 549 ? -17.700 -35.235 21.995 1.00 82.88 549 TRP A CA 1
ATOM 4136 C C . TRP A 1 549 ? -16.985 -35.734 20.733 1.00 82.88 549 TRP A C 1
ATOM 4138 O O . TRP A 1 549 ? -16.267 -36.732 20.764 1.00 82.88 549 TRP A O 1
ATOM 4148 N N . THR A 1 550 ? -17.174 -35.030 19.617 1.00 77.75 550 THR A N 1
ATOM 4149 C CA . THR A 1 550 ? -16.549 -35.325 18.316 1.00 77.75 550 THR A CA 1
ATOM 4150 C C . THR A 1 550 ? -15.914 -34.060 17.750 1.00 77.75 550 THR A C 1
ATOM 4152 O O . THR A 1 550 ? -16.512 -32.990 17.860 1.00 77.75 550 THR A O 1
ATOM 4155 N N . GLY A 1 551 ? -14.748 -34.163 17.113 1.00 70.50 551 GLY A N 1
ATOM 4156 C CA . GLY A 1 551 ? -14.031 -33.013 16.563 1.00 70.50 551 GLY A CA 1
ATOM 4157 C C . GLY A 1 551 ? -12.764 -33.410 15.809 1.00 70.50 551 GLY A C 1
ATOM 4158 O O . GLY A 1 551 ? -12.462 -34.595 15.677 1.00 70.50 551 GLY A O 1
ATOM 4159 N N . LEU A 1 552 ? -12.048 -32.406 15.298 1.00 59.50 552 LEU A N 1
ATOM 4160 C CA . LEU A 1 552 ? -10.745 -32.586 14.657 1.00 59.50 552 LEU A CA 1
ATOM 4161 C C . LEU A 1 552 ? -9.705 -32.927 15.738 1.00 59.50 552 LEU A C 1
ATOM 4163 O O . LEU A 1 552 ? -9.529 -32.167 16.692 1.00 59.50 552 LEU A O 1
ATOM 4167 N N . THR A 1 553 ? -9.072 -34.089 15.593 1.00 52.69 553 THR A N 1
ATOM 4168 C CA . THR A 1 553 ? -7.973 -34.586 16.436 1.00 52.69 553 THR A CA 1
ATOM 4169 C C . THR A 1 553 ? -6.635 -34.406 15.759 1.00 52.69 553 THR A C 1
ATOM 4171 O O . THR A 1 553 ? -6.591 -34.702 14.540 1.00 52.69 553 THR A O 1
#

pLDDT: mean 72.6, std 16.24, range [24.27, 94.94]

Sequence (553 aa):
MSTEGATVFYRETDDPSIINLAHNEVNIQYRYGSKFRVKSVLIITWEGGRPEDSVYLCGAGFKGLECIDSCAPSQWFNDCSKNCHCDGGDPCDQETGRCPNGRCSPGWKGAPICDEDEDECEKDNMCPSAQPDCLNTPGSYLCICFEYDEQNKRCKGSSAPGSSEEKIPVEIIPLQPSFASRITPSTKTPMSITSDVNECTLGTQHCGPHAKCLNTIGGYECECLPGFERIDEAAGCTDIDECFLSVCHPAAACANLVGSFSCSCPDGFVGDGMQCHETILYPIANDSIVVPRKADAVATINLPSPVFVFGKPYNKVYVSSAPLDVLLAKRPGLSSNGVLSFDRPLSGLIERAGTLREAAIFALHVQYDYAREGLVAYTFINESDASAYSLLSRSSTGVQNNFHIRNFHTKSLHLFTFDRMRQAGSENLNSFQIILAQADEATMLTLIYEKTQSKGPMTGIASPTSSFYLLPNDMLSSHSNVGQPGKWMFRIDNDLSTCPAGTEHPPLCDKDCPPGRYGFSCQSTCHCAAGFPCDTATGICANGCAAGWTGLT

Radius of gyration: 32.26 Å; chains: 1; bounding box: 78×72×92 Å

InterPro domains:
  IPR000152 EGF-type aspartate/asparagine hydroxylation site [PS00010] (213-224)
  IPR000152 EGF-type aspartate/asparagine hydroxylation site [PS00010] (254-265)
  IPR000742 EGF-like domain [PS01186] (222-237)
  IPR000742 EGF-like domain [PS01186] (263-276)
  IPR000742 EGF-like domain [PS50026] (196-238)
  IPR000742 EGF-like domain [PS50026] (239-277)
  IPR000742 EGF-like domain [SM00181] (70-115)
  IPR000742 EGF-like domain [SM00181] (199-238)
  IPR000742 EGF-like domain [SM00181] (242-277)
  IPR001881 EGF-like calcium-binding domain [SM00179] (117-156)
  IPR001881 EGF-like calcium-binding domain [SM00179] (196-238)
  IPR001881 EGF-like calcium-binding domain [SM00179] (239-277)
  IPR003886 NIDO domain [PF06119] (5-47)
  IPR003886 NIDO domain [PF06119] (335-494)
  IPR003886 NIDO domain [SM00539] (361-497)
  IPR009030 Growth factor receptor cysteine-rich domain superfamily [SSF57184] (194-545)
  IPR018097 EGF-like calcium-binding, conserved site [PS01187] (239-263)
  IPR024731 NELL2-like, EGF domain [PF12947] (248-276)
  IPR049883 NOTCH1, EGF-like calcium-binding domain [PF07645] (117-155)
  IPR049883 NOTCH1, EGF-like calcium-binding domain [PF07645] (196-232)